Protein AF-0000000072280880 (afdb_homodimer)

Secondary structure (DSSP, 8-state):
--PPEEEEEEEEEESTTSSHHHHHHHHHH----TT----SSEEEEEEEEE-SS-EEEEEEEEE---GGGHHHHHHHHHT--EEEEEEETT-HHHHHTHHHHHHHHHHHSPTT-EEEEEEE-GGGHHHH--S-HHHHHHHHHHHT-EEEE-BTTTTBSHHHHHHHHHHHHHHHHHH-HHHHHHHHHTTT----------------/--PPEEEEEEEEEESTTSSHHHHHHHHHH----TT----SSEEEEEEEEE-SS-EEEEEEEEE---GGGHHHHHHHHHT--EEEEEEETT-HHHHHTHHHHHHHHHHHSPTT-EEEEEEE-GGGHHHH--S-HHHHHHHHHHHT-EEEE-BTTTTBSHHHHHHHHHHHHHHHHHH-HHHHHHHHHTTT----------------

Nearest PDB structures (foldseek):
  4fmb-assembly1_B  TM=8.012E-01  e=1.707E-18  Homo sapiens
  9ikq-assembly1_B  TM=8.072E-01  e=1.493E-17  Homo sapiens
  1yzq-assembly1_A  TM=7.749E-01  e=4.444E-18  Homo sapiens
  2gil-assembly2_B  TM=7.801E-01  e=7.890E-18  Homo sapiens
  8jqu-assembly1_A  TM=7.840E-01  e=5.664E-16  Leishmania donovani

Structure (mmCIF, N/CA/C/O backbone):
data_AF-0000000072280880-model_v1
#
loop_
_entity.id
_entity.type
_entity.pdbx_description
1 polymer 'Rab family GTPase'
#
loop_
_atom_site.group_PDB
_atom_site.id
_atom_site.type_symbol
_atom_site.label_atom_id
_atom_site.label_alt_id
_atom_site.label_comp_id
_atom_site.label_asym_id
_atom_site.label_entity_id
_atom_site.label_seq_id
_atom_site.pdbx_PDB_ins_code
_atom_site.Cartn_x
_atom_site.Cartn_y
_atom_site.Cartn_z
_atom_site.occupancy
_atom_site.B_iso_or_equiv
_atom_site.auth_seq_id
_atom_site.auth_comp_id
_atom_site.auth_asym_id
_atom_site.auth_atom_id
_atom_site.pdbx_PDB_model_num
ATOM 1 N N . MET A 1 1 ? -25.406 -25.828 -22.609 1 51.06 1 MET A N 1
ATOM 2 C CA . MET A 1 1 ? -25.672 -25.469 -21.219 1 51.06 1 MET A CA 1
ATOM 3 C C . MET A 1 1 ? -24.672 -24.438 -20.719 1 51.06 1 MET A C 1
ATOM 5 O O . MET A 1 1 ? -23.5 -24.469 -21.109 1 51.06 1 MET A O 1
ATOM 9 N N . SER A 1 2 ? -25.094 -23.344 -20.281 1 71.62 2 SER A N 1
ATOM 10 C CA . SER A 1 2 ? -24.266 -22.188 -19.938 1 71.62 2 SER A CA 1
ATOM 11 C C . SER A 1 2 ? -23.234 -22.547 -18.875 1 71.62 2 SER A C 1
ATOM 13 O O . SER A 1 2 ? -23.547 -23.281 -17.938 1 71.62 2 SER A O 1
ATOM 15 N N . LYS A 1 3 ? -21.891 -22.547 -19.094 1 79.62 3 LYS A N 1
ATOM 16 C CA . LYS A 1 3 ? -20.812 -22.891 -18.172 1 79.62 3 LYS A CA 1
ATOM 17 C C . LYS A 1 3 ? -21 -22.188 -16.828 1 79.62 3 LYS A C 1
ATOM 19 O O . LYS A 1 3 ? -21.375 -21.016 -16.781 1 79.62 3 LYS A O 1
ATOM 24 N N . PRO A 1 4 ? -20.953 -22.984 -15.781 1 87.56 4 PRO A N 1
ATOM 25 C CA . PRO A 1 4 ? -21.062 -22.344 -14.461 1 87.56 4 PRO A CA 1
ATOM 26 C C . PRO A 1 4 ? -20 -21.281 -14.227 1 87.56 4 PRO A C 1
ATOM 28 O O . PRO A 1 4 ? -18.891 -21.375 -14.75 1 87.56 4 PRO A O 1
ATOM 31 N N . VAL A 1 5 ? -20.359 -20.297 -13.594 1 89.31 5 VAL A N 1
ATOM 32 C CA . VAL A 1 5 ? -19.438 -19.234 -13.219 1 89.31 5 VAL A CA 1
ATOM 33 C C . VAL A 1 5 ? -18.984 -19.422 -11.773 1 89.31 5 VAL A C 1
ATOM 35 O O . VAL A 1 5 ? -19.828 -19.578 -10.875 1 89.31 5 VAL A O 1
ATOM 38 N N . ILE A 1 6 ? -17.688 -19.547 -11.594 1 90.94 6 ILE A N 1
ATOM 39 C CA . ILE A 1 6 ? -17.125 -19.734 -10.266 1 90.94 6 ILE A CA 1
ATOM 40 C C . ILE A 1 6 ? -16.328 -18.484 -9.859 1 90.94 6 ILE A C 1
ATOM 42 O O . ILE A 1 6 ? -15.562 -17.953 -10.664 1 90.94 6 ILE A O 1
ATOM 46 N N . SER A 1 7 ? -16.547 -18.031 -8.594 1 92.75 7 SER A N 1
ATOM 47 C CA . SER A 1 7 ? -15.773 -16.906 -8.07 1 92.75 7 SER A CA 1
ATOM 48 C C . SER A 1 7 ? -14.492 -17.406 -7.402 1 92.75 7 SER A C 1
ATOM 50 O O . SER A 1 7 ? -14.523 -18.312 -6.578 1 92.75 7 SER A O 1
ATOM 52 N N . VAL A 1 8 ? -13.43 -16.812 -7.848 1 94 8 VAL A N 1
ATOM 53 C CA . VAL A 1 8 ? -12.133 -17.188 -7.297 1 94 8 VAL A CA 1
ATOM 54 C C . VAL A 1 8 ? -11.414 -15.938 -6.773 1 94 8 VAL A C 1
ATOM 56 O O . VAL A 1 8 ? -11.328 -14.922 -7.473 1 94 8 VAL A O 1
ATOM 59 N N . ASN A 1 9 ? -10.953 -15.984 -5.488 1 91.44 9 ASN A N 1
ATOM 60 C CA . ASN A 1 9 ? -10.219 -14.906 -4.836 1 91.44 9 ASN A CA 1
ATOM 61 C C . ASN A 1 9 ? -8.75 -15.266 -4.652 1 91.44 9 ASN A C 1
ATOM 63 O O . ASN A 1 9 ? -8.422 -16.266 -4.016 1 91.44 9 ASN A O 1
ATOM 67 N N . VAL A 1 10 ? -7.902 -14.352 -5.242 1 93.38 10 VAL A N 1
ATOM 68 C CA . VAL A 1 10 ? -6.469 -14.625 -5.172 1 93.38 10 VAL A CA 1
ATOM 69 C C . VAL A 1 10 ? -5.73 -13.391 -4.668 1 93.38 10 VAL A C 1
ATOM 71 O O . VAL A 1 10 ? -6.191 -12.266 -4.855 1 93.38 10 VAL A O 1
ATOM 74 N N . VAL A 1 11 ? -4.605 -13.602 -3.932 1 87.62 11 VAL A N 1
ATOM 75 C CA . VAL A 1 11 ? -3.723 -12.523 -3.51 1 87.62 11 VAL A CA 1
ATOM 76 C C . VAL A 1 11 ? -2.342 -12.711 -4.137 1 87.62 11 VAL A C 1
ATOM 78 O O . VAL A 1 11 ? -1.924 -13.836 -4.406 1 87.62 11 VAL A O 1
ATOM 81 N N . ILE A 1 12 ? -1.729 -11.555 -4.492 1 89.56 12 ILE A N 1
ATOM 82 C CA . ILE A 1 12 ? -0.328 -11.57 -4.902 1 89.56 12 ILE A CA 1
ATOM 83 C C . ILE A 1 12 ? 0.533 -10.922 -3.818 1 89.56 12 ILE A C 1
ATOM 85 O O . ILE A 1 12 ? 0.243 -9.812 -3.365 1 89.56 12 ILE A O 1
ATOM 89 N N . VAL A 1 13 ? 1.552 -11.734 -3.328 1 84.44 13 VAL A N 1
ATOM 90 C CA . VAL A 1 13 ? 2.414 -11.242 -2.258 1 84.44 13 VAL A CA 1
ATOM 91 C C . VAL A 1 13 ? 3.879 -11.414 -2.654 1 84.44 13 VAL A C 1
ATOM 93 O O . VAL A 1 13 ? 4.199 -12.203 -3.545 1 84.44 13 VAL A O 1
ATOM 96 N N . GLY A 1 14 ? 4.688 -10.68 -2.037 1 85.06 14 GLY A N 1
ATOM 97 C CA . GLY A 1 14 ? 6.125 -10.656 -2.27 1 85.06 14 GLY A CA 1
ATOM 98 C C . GLY A 1 14 ? 6.762 -9.32 -1.932 1 85.06 14 GLY A C 1
ATOM 99 O O . GLY A 1 14 ? 6.062 -8.344 -1.646 1 85.06 14 GLY A O 1
ATOM 100 N N . ALA A 1 15 ? 8.062 -9.367 -2.076 1 77.62 15 ALA A N 1
ATOM 101 C CA . ALA A 1 15 ? 8.82 -8.164 -1.733 1 77.62 15 ALA A CA 1
ATOM 102 C C . ALA A 1 15 ? 8.461 -7.008 -2.66 1 77.62 15 ALA A C 1
ATOM 104 O O . ALA A 1 15 ? 7.828 -7.211 -3.699 1 77.62 15 ALA A O 1
ATOM 105 N N . SER A 1 16 ? 8.805 -5.848 -2.217 1 70.75 16 SER A N 1
ATOM 106 C CA . SER A 1 16 ? 8.641 -4.672 -3.061 1 70.75 16 SER A CA 1
ATOM 107 C C . SER A 1 16 ? 9.461 -4.785 -4.34 1 70.75 16 SER A C 1
ATOM 109 O O . SER A 1 16 ? 10.555 -5.363 -4.336 1 70.75 16 SER A O 1
ATOM 111 N N . ALA A 1 17 ? 8.859 -4.34 -5.445 1 75.25 17 ALA A N 1
ATOM 112 C CA . ALA A 1 17 ? 9.516 -4.137 -6.734 1 75.25 17 ALA A CA 1
ATOM 113 C C . ALA A 1 17 ? 9.82 -5.469 -7.414 1 75.25 17 ALA A C 1
ATOM 115 O O . ALA A 1 17 ? 10.594 -5.523 -8.367 1 75.25 17 ALA A O 1
ATOM 116 N N . VAL A 1 18 ? 9.195 -6.516 -6.902 1 87.38 18 VAL A N 1
ATOM 117 C CA . VAL A 1 18 ? 9.43 -7.797 -7.559 1 87.38 18 VAL A CA 1
ATOM 118 C C . VAL A 1 18 ? 8.539 -7.914 -8.797 1 87.38 18 VAL A C 1
ATOM 120 O O . VAL A 1 18 ? 8.727 -8.82 -9.617 1 87.38 18 VAL A O 1
ATOM 123 N N . GLY A 1 19 ? 7.531 -7.074 -8.93 1 85.56 19 GLY A N 1
ATOM 124 C CA . GLY A 1 19 ? 6.707 -7.035 -10.133 1 85.56 19 GLY A CA 1
ATOM 125 C C . GLY A 1 19 ? 5.289 -7.512 -9.898 1 85.56 19 GLY A C 1
ATOM 126 O O . GLY A 1 19 ? 4.621 -7.969 -10.828 1 85.56 19 GLY A O 1
ATOM 127 N N . LYS A 1 20 ? 4.82 -7.426 -8.617 1 84.25 20 LYS A N 1
ATOM 128 C CA . LYS A 1 20 ? 3.469 -7.871 -8.289 1 84.25 20 LYS A CA 1
ATOM 129 C C . LYS A 1 20 ? 2.428 -7.105 -9.102 1 84.25 20 LYS A C 1
ATOM 131 O O . LYS A 1 20 ? 1.595 -7.711 -9.781 1 84.25 20 LYS A O 1
ATOM 136 N N . THR A 1 21 ? 2.596 -5.777 -9.078 1 78.56 21 THR A N 1
ATOM 137 C CA . THR A 1 21 ? 1.65 -4.922 -9.789 1 78.56 21 THR A CA 1
ATOM 138 C C . THR A 1 21 ? 1.763 -5.129 -11.297 1 78.56 21 THR A C 1
ATOM 140 O O . THR A 1 21 ? 0.751 -5.172 -12 1 78.56 21 THR A O 1
ATOM 143 N N . SER A 1 22 ? 2.961 -5.281 -11.805 1 84.12 22 SER A N 1
ATOM 144 C CA . SER A 1 22 ? 3.17 -5.496 -13.227 1 84.12 22 SER A CA 1
ATOM 145 C C . SER A 1 22 ? 2.555 -6.816 -13.68 1 84.12 22 SER A C 1
ATOM 147 O O . SER A 1 22 ? 1.985 -6.898 -14.773 1 84.12 22 SER A O 1
ATOM 149 N N . LEU A 1 23 ? 2.643 -7.852 -12.844 1 92.25 23 LEU A N 1
ATOM 150 C CA . LEU A 1 23 ? 2.037 -9.141 -13.164 1 92.25 23 LEU A CA 1
ATOM 151 C C . LEU A 1 23 ? 0.518 -9.031 -13.219 1 92.25 23 LEU A C 1
ATOM 153 O O . LEU A 1 23 ? -0.111 -9.523 -14.156 1 92.25 23 LEU A O 1
ATOM 157 N N . SER A 1 24 ? -0.039 -8.367 -12.219 1 87.5 24 SER A N 1
ATOM 158 C CA . SER A 1 24 ? -1.487 -8.195 -12.164 1 87.5 24 SER A CA 1
ATOM 159 C C . SER A 1 24 ? -1.991 -7.398 -13.367 1 87.5 24 SER A C 1
ATOM 161 O O . SER A 1 24 ? -2.99 -7.766 -13.984 1 87.5 24 SER A O 1
ATOM 163 N N . ASN A 1 25 ? -1.297 -6.359 -13.664 1 83.44 25 ASN A N 1
ATOM 164 C CA . ASN A 1 25 ? -1.691 -5.523 -14.797 1 83.44 25 ASN A CA 1
ATOM 165 C C . ASN A 1 25 ? -1.548 -6.27 -16.125 1 83.44 25 ASN A C 1
ATOM 167 O O . ASN A 1 25 ? -2.389 -6.129 -17.016 1 83.44 25 ASN A O 1
ATOM 171 N N . GLN A 1 26 ? -0.473 -7.004 -16.312 1 91.19 26 GLN A N 1
ATOM 172 C CA . GLN A 1 26 ? -0.272 -7.789 -17.516 1 91.19 26 GLN A CA 1
ATOM 173 C C . GLN A 1 26 ? -1.373 -8.828 -17.703 1 91.19 26 GLN A C 1
ATOM 175 O O . GLN A 1 26 ? -1.896 -9.008 -18.797 1 91.19 26 GLN A O 1
ATOM 180 N N . LEU A 1 27 ? -1.743 -9.469 -16.625 1 92.75 27 LEU A N 1
ATOM 181 C CA . LEU A 1 27 ? -2.791 -10.484 -16.672 1 92.75 27 LEU A CA 1
ATOM 182 C C . LEU A 1 27 ? -4.125 -9.859 -17.078 1 92.75 27 LEU A C 1
ATOM 184 O O . LEU A 1 27 ? -4.809 -10.367 -17.969 1 92.75 27 LEU A O 1
ATOM 188 N N . VAL A 1 28 ? -4.508 -8.75 -16.422 1 87.69 28 VAL A N 1
ATOM 189 C CA . VAL A 1 28 ? -5.871 -8.242 -16.516 1 87.69 28 VAL A CA 1
ATOM 190 C C . VAL A 1 28 ? -5.984 -7.273 -17.688 1 87.69 28 VAL A C 1
ATOM 192 O O . VAL A 1 28 ? -6.984 -7.277 -18.406 1 87.69 28 VAL A O 1
ATOM 195 N N . ASN A 1 29 ? -4.898 -6.469 -17.828 1 80.94 29 ASN A N 1
ATOM 196 C CA . ASN A 1 29 ? -4.992 -5.398 -18.812 1 80.94 29 ASN A CA 1
ATOM 197 C C . ASN A 1 29 ? -4.066 -5.648 -20 1 80.94 29 ASN A C 1
ATOM 199 O O . ASN A 1 29 ? -4.09 -4.902 -20.984 1 80.94 29 ASN A O 1
ATOM 203 N N . ASN A 1 30 ? -3.275 -6.672 -19.906 1 88.06 30 ASN A N 1
ATOM 204 C CA . ASN A 1 30 ? -2.283 -6.957 -20.938 1 88.06 30 ASN A CA 1
ATOM 205 C C . ASN A 1 30 ? -1.376 -5.754 -21.188 1 88.06 30 ASN A C 1
ATOM 207 O O . ASN A 1 30 ? -1.093 -5.418 -22.344 1 88.06 30 ASN A O 1
ATOM 211 N N . ILE A 1 31 ? -1.081 -5.082 -20.094 1 78.75 31 ILE A N 1
ATOM 212 C CA . ILE A 1 31 ? -0.238 -3.895 -20.188 1 78.75 31 ILE A CA 1
ATOM 213 C C . ILE A 1 31 ? 0.9 -3.984 -19.188 1 78.75 31 ILE A C 1
ATOM 215 O O . ILE A 1 31 ? 0.709 -4.473 -18.062 1 78.75 31 ILE A O 1
ATOM 219 N N . PHE A 1 32 ? 2.074 -3.652 -19.734 1 81.06 32 PHE A N 1
ATOM 220 C CA . PHE A 1 32 ? 3.207 -3.428 -18.844 1 81.06 32 PHE A CA 1
ATOM 221 C C . PHE A 1 32 ? 3.623 -1.962 -18.859 1 81.06 32 PHE A C 1
ATOM 223 O O . PHE A 1 32 ? 3.717 -1.347 -19.922 1 81.06 32 PHE A O 1
ATOM 230 N N . SER A 1 33 ? 3.627 -1.39 -17.625 1 69.81 33 SER A N 1
ATOM 231 C CA . SER A 1 33 ? 4.129 -0.026 -17.484 1 69.81 33 SER A CA 1
ATOM 232 C C . SER A 1 33 ? 5.309 0.032 -16.516 1 69.81 33 SER A C 1
ATOM 234 O O . SER A 1 33 ? 5.258 -0.546 -15.43 1 69.81 33 SER A O 1
ATOM 236 N N . GLU A 1 34 ? 6.363 0.725 -16.969 1 61.44 34 GLU A N 1
ATOM 237 C CA . GLU A 1 34 ? 7.551 0.871 -16.125 1 61.44 34 GLU A CA 1
ATOM 238 C C . GLU A 1 34 ? 7.277 1.773 -14.93 1 61.44 34 GLU A C 1
ATOM 240 O O . GLU A 1 34 ? 7.965 1.689 -13.914 1 61.44 34 GLU A O 1
ATOM 245 N N . ASP A 1 35 ? 6.359 2.674 -15 1 50.97 35 ASP A N 1
ATOM 246 C CA . ASP A 1 35 ? 6.137 3.729 -14.016 1 50.97 35 ASP A CA 1
ATOM 247 C C . ASP A 1 35 ? 5.418 3.188 -12.789 1 50.97 35 ASP A C 1
ATOM 249 O O . ASP A 1 35 ? 5.18 3.926 -11.828 1 50.97 35 ASP A O 1
ATOM 253 N N . TYR A 1 36 ? 5.109 1.974 -12.945 1 45.62 36 TYR A N 1
ATOM 254 C CA . TYR A 1 36 ? 4.324 1.575 -11.781 1 45.62 36 TYR A CA 1
ATOM 255 C C . TYR A 1 36 ? 5.184 1.562 -10.523 1 45.62 36 TYR A C 1
ATOM 257 O O . TYR A 1 36 ? 6.277 0.992 -10.516 1 45.62 36 TYR A O 1
ATOM 265 N N . THR A 1 37 ? 5.121 2.746 -9.82 1 46.66 37 THR A N 1
ATOM 266 C CA . THR A 1 37 ? 5.781 2.965 -8.539 1 46.66 37 THR A CA 1
ATOM 267 C C . THR A 1 37 ? 5.367 1.899 -7.531 1 46.66 37 THR A C 1
ATOM 269 O O . THR A 1 37 ? 4.34 1.24 -7.699 1 46.66 37 THR A O 1
ATOM 272 N N . SER A 1 38 ? 6.488 1.529 -6.766 1 45.16 38 SER A N 1
ATOM 273 C CA . SER A 1 38 ? 6.387 0.542 -5.695 1 45.16 38 SER A CA 1
ATOM 274 C C . SER A 1 38 ? 5.031 0.612 -5.004 1 45.16 38 SER A C 1
ATOM 276 O O . SER A 1 38 ? 4.551 1.7 -4.68 1 45.16 38 SER A O 1
ATOM 278 N N . THR A 1 39 ? 4.25 -0.345 -5.449 1 44.22 39 THR A N 1
ATOM 279 C CA . THR A 1 39 ? 3.1 -0.49 -4.566 1 44.22 39 THR A CA 1
ATOM 280 C C . THR A 1 39 ? 3.537 -0.488 -3.105 1 44.22 39 THR A C 1
ATOM 282 O O . THR A 1 39 ? 2.746 -0.809 -2.215 1 44.22 39 THR A O 1
ATOM 285 N N . ALA A 1 40 ? 4.934 -0.291 -3.025 1 45.84 40 ALA A N 1
ATOM 286 C CA . ALA A 1 40 ? 5.547 -0.459 -1.711 1 45.84 40 ALA A CA 1
ATOM 287 C C . ALA A 1 40 ? 4.707 0.201 -0.623 1 45.84 40 ALA A C 1
ATOM 289 O O . ALA A 1 40 ? 5.195 0.462 0.478 1 45.84 40 ALA A O 1
ATOM 290 N N . GLY A 1 41 ? 3.496 0.076 -0.822 1 48.19 41 GLY A N 1
ATOM 291 C CA . GLY A 1 41 ? 2.574 0.481 0.227 1 48.19 41 GLY A CA 1
ATOM 292 C C . GLY A 1 41 ? 2.578 1.978 0.479 1 48.19 41 GLY A C 1
ATOM 293 O O . GLY A 1 41 ? 1.825 2.473 1.321 1 48.19 41 GLY A O 1
ATOM 294 N N . MET A 1 42 ? 3.727 2.662 -0.1 1 56.28 42 MET A N 1
ATOM 295 C CA . MET A 1 42 ? 3.729 4.105 0.111 1 56.28 42 MET A CA 1
ATOM 296 C C . MET A 1 42 ? 4.016 4.844 -1.192 1 56.28 42 MET A C 1
ATOM 298 O O . MET A 1 42 ? 4.867 4.426 -1.975 1 56.28 42 MET A O 1
ATOM 302 N N . ASP A 1 43 ? 3.264 5.57 -1.651 1 62.75 43 ASP A N 1
ATOM 303 C CA . ASP A 1 43 ? 3.564 6.469 -2.762 1 62.75 43 ASP A CA 1
ATOM 304 C C . ASP A 1 43 ? 4.43 7.637 -2.303 1 62.75 43 ASP A C 1
ATOM 306 O O . ASP A 1 43 ? 4.176 8.234 -1.252 1 62.75 43 ASP A O 1
ATOM 310 N N . LEU A 1 44 ? 5.66 7.766 -3.031 1 70.31 44 LEU A N 1
ATOM 311 C CA . LEU A 1 44 ? 6.551 8.875 -2.713 1 70.31 44 LEU A CA 1
ATOM 312 C C . LEU A 1 44 ? 6.289 10.07 -3.631 1 70.31 44 LEU A C 1
ATOM 314 O O . LEU A 1 44 ? 6.191 9.906 -4.852 1 70.31 44 LEU A O 1
ATOM 318 N N . PHE A 1 45 ? 6.039 11.242 -3.01 1 77.31 45 PHE A N 1
ATOM 319 C CA . PHE A 1 45 ? 5.922 12.516 -3.719 1 77.31 45 PHE A CA 1
ATOM 320 C C . PHE A 1 45 ? 7.062 13.453 -3.336 1 77.31 45 PHE A C 1
ATOM 322 O O . PHE A 1 45 ? 7.469 13.5 -2.174 1 77.31 45 PHE A O 1
ATOM 329 N N . GLN A 1 46 ? 7.699 14.047 -4.348 1 83.5 46 GLN A N 1
ATOM 330 C CA . GLN A 1 46 ? 8.711 15.062 -4.078 1 83.5 46 GLN A CA 1
ATOM 331 C C . GLN A 1 46 ? 8.305 16.406 -4.664 1 83.5 46 GLN A C 1
ATOM 333 O O . GLN A 1 46 ? 7.707 16.469 -5.738 1 83.5 46 GLN A O 1
ATOM 338 N N . ASP A 1 47 ? 8.594 17.5 -3.842 1 87.94 47 ASP A N 1
ATOM 339 C CA . ASP A 1 47 ? 8.281 18.859 -4.27 1 87.94 47 ASP A CA 1
ATOM 340 C C . ASP A 1 47 ? 9.211 19.875 -3.604 1 87.94 47 ASP A C 1
ATOM 342 O O . ASP A 1 47 ? 10.016 19.516 -2.74 1 87.94 47 ASP A O 1
ATOM 346 N N . THR A 1 48 ? 9.227 21.016 -4.195 1 90.06 48 THR A N 1
ATOM 347 C CA . THR A 1 48 ? 9.898 22.156 -3.566 1 90.06 48 THR A CA 1
ATOM 348 C C . THR A 1 48 ? 8.883 23.188 -3.086 1 90.06 48 THR A C 1
ATOM 350 O O . THR A 1 48 ? 7.941 23.516 -3.809 1 90.06 48 THR A O 1
ATOM 353 N N . MET A 1 49 ? 9.078 23.531 -1.812 1 90.88 49 MET A N 1
ATOM 354 C CA . MET A 1 49 ? 8.203 24.547 -1.231 1 90.88 49 MET A CA 1
ATOM 355 C C . MET A 1 49 ? 8.992 25.781 -0.853 1 90.88 49 MET A C 1
ATOM 357 O O . MET A 1 49 ? 9.938 25.719 -0.059 1 90.88 49 MET A O 1
ATOM 361 N N . GLU A 1 50 ? 8.586 26.969 -1.475 1 90.69 50 GLU A N 1
ATOM 362 C CA . GLU A 1 50 ? 9.25 28.219 -1.139 1 90.69 50 GLU A CA 1
ATOM 363 C C . GLU A 1 50 ? 8.672 28.828 0.138 1 90.69 50 GLU A C 1
ATOM 365 O O . GLU A 1 50 ? 7.477 29.125 0.205 1 90.69 50 GLU A O 1
ATOM 370 N N . MET A 1 51 ? 9.609 28.922 1.104 1 89.5 51 MET A N 1
ATOM 371 C CA . MET A 1 51 ? 9.266 29.562 2.373 1 89.5 51 MET A CA 1
ATOM 372 C C . MET A 1 51 ? 9.875 30.953 2.463 1 89.5 51 MET A C 1
ATOM 374 O O . MET A 1 51 ? 10.68 31.328 1.614 1 89.5 51 MET A O 1
ATOM 378 N N . PRO A 1 52 ? 9.445 31.766 3.465 1 86.12 52 PRO A N 1
ATOM 379 C CA . PRO A 1 52 ? 9.961 33.125 3.568 1 86.12 52 PRO A CA 1
ATOM 380 C C . PRO A 1 52 ? 11.477 33.188 3.705 1 86.12 52 PRO A C 1
ATOM 382 O O . PRO A 1 52 ? 12.141 33.969 3.037 1 86.12 52 PRO A O 1
ATOM 385 N N . ASP A 1 53 ? 12.172 32.312 4.445 1 87 53 ASP A N 1
ATOM 386 C CA . ASP A 1 53 ? 13.594 32.438 4.777 1 87 53 ASP A CA 1
ATOM 387 C C . ASP A 1 53 ? 14.391 31.25 4.207 1 87 53 ASP A C 1
ATOM 389 O O . ASP A 1 53 ? 15.609 31.172 4.395 1 87 53 ASP A O 1
ATOM 393 N N . CYS A 1 54 ? 13.672 30.344 3.545 1 88.44 54 CYS A N 1
ATOM 394 C CA . CYS A 1 54 ? 14.367 29.172 3.016 1 88.44 54 CYS A CA 1
ATOM 395 C C . CYS A 1 54 ? 13.547 28.5 1.928 1 88.44 54 CYS A C 1
ATOM 397 O O . CYS A 1 54 ? 12.367 28.812 1.739 1 88.44 54 CYS A O 1
ATOM 399 N N . SER A 1 55 ? 14.242 27.641 1.149 1 91.88 55 SER A N 1
ATOM 400 C CA . SER A 1 55 ? 13.586 26.703 0.24 1 91.88 55 SER A CA 1
ATOM 401 C C . SER A 1 55 ? 13.57 25.297 0.812 1 91.88 55 SER A C 1
ATOM 403 O O . SER A 1 55 ? 14.562 24.844 1.387 1 91.88 55 SER A O 1
ATOM 405 N N . VAL A 1 56 ? 12.422 24.672 0.686 1 92.5 56 VAL A N 1
ATOM 406 C CA . VAL A 1 56 ? 12.281 23.344 1.277 1 92.5 56 VAL A CA 1
ATOM 407 C C . VAL A 1 56 ? 12.156 22.297 0.174 1 92.5 56 VAL A C 1
ATOM 409 O O . VAL A 1 56 ? 11.312 22.406 -0.715 1 92.5 56 VAL A O 1
ATOM 412 N N . SER A 1 57 ? 13.102 21.375 0.19 1 93.75 57 SER A N 1
ATOM 413 C CA . SER A 1 57 ? 12.922 20.125 -0.564 1 93.75 57 SER A CA 1
ATOM 414 C C . SER A 1 57 ? 12.055 19.141 0.205 1 93.75 57 SER A C 1
ATOM 416 O O . SER A 1 57 ? 12.508 18.547 1.187 1 93.75 57 SER A O 1
ATOM 418 N N . LEU A 1 58 ? 10.852 18.969 -0.289 1 93 58 LEU A N 1
ATOM 419 C CA . LEU A 1 58 ? 9.859 18.172 0.429 1 93 58 LEU A CA 1
ATOM 420 C C . LEU A 1 58 ? 9.797 16.75 -0.119 1 93 58 LEU A C 1
ATOM 422 O O . LEU A 1 58 ? 9.641 16.562 -1.326 1 93 58 LEU A O 1
ATOM 426 N N . THR A 1 59 ? 10 15.789 0.819 1 87.12 59 THR A N 1
ATOM 427 C CA . THR A 1 59 ? 9.719 14.391 0.544 1 87.12 59 THR A CA 1
ATOM 428 C C . THR A 1 59 ? 8.461 13.938 1.281 1 87.12 59 THR A C 1
ATOM 430 O O . THR A 1 59 ? 8.414 13.969 2.514 1 87.12 59 THR A O 1
ATOM 433 N N . LEU A 1 60 ? 7.445 13.547 0.481 1 88 60 LEU A N 1
ATOM 434 C CA . LEU A 1 60 ? 6.156 13.141 1.023 1 88 60 LEU A CA 1
ATOM 435 C C . LEU A 1 60 ? 5.902 11.656 0.764 1 88 60 LEU A C 1
ATOM 437 O O . LEU A 1 60 ? 5.871 11.227 -0.39 1 88 60 LEU A O 1
ATOM 441 N N . ARG A 1 61 ? 5.719 10.969 1.918 1 79.75 61 ARG A N 1
ATOM 442 C CA . ARG A 1 61 ? 5.383 9.555 1.836 1 79.75 61 ARG A CA 1
ATOM 443 C C . ARG A 1 61 ? 3.902 9.32 2.117 1 79.75 61 ARG A C 1
ATOM 445 O O . ARG A 1 61 ? 3.41 9.656 3.197 1 79.75 61 ARG A O 1
ATOM 452 N N . ASP A 1 62 ? 3.273 8.914 1.13 1 77.69 62 ASP A N 1
ATOM 453 C CA . ASP A 1 62 ? 1.854 8.578 1.221 1 77.69 62 ASP A CA 1
ATOM 454 C C . ASP A 1 62 ? 1.657 7.102 1.545 1 77.69 62 ASP A C 1
ATOM 456 O O . ASP A 1 62 ? 2.006 6.234 0.743 1 77.69 62 ASP A O 1
ATOM 460 N N . THR A 1 63 ? 1.228 6.945 2.814 1 70.25 63 THR A N 1
ATOM 461 C CA . THR A 1 63 ? 1.124 5.578 3.309 1 70.25 63 THR A CA 1
ATOM 462 C C . THR A 1 63 ? -0.192 4.941 2.871 1 70.25 63 THR A C 1
ATOM 464 O O . THR A 1 63 ? -1.18 5.641 2.641 1 70.25 63 THR A O 1
ATOM 467 N N . CYS A 1 64 ? -0.159 3.836 2.498 1 58.94 64 CYS A N 1
ATOM 468 C CA . CYS A 1 64 ? -1.401 3.127 2.213 1 58.94 64 CYS A CA 1
ATOM 469 C C . CYS A 1 64 ? -2.193 2.881 3.492 1 58.94 64 CYS A C 1
ATOM 471 O O . CYS A 1 64 ? -1.614 2.779 4.574 1 58.94 64 CYS A O 1
ATOM 473 N N . GLY A 1 65 ? -3.486 3.326 3.605 1 47.62 65 GLY A N 1
ATOM 474 C CA . GLY A 1 65 ? -4.301 3.088 4.785 1 47.62 65 GLY A CA 1
ATOM 475 C C . GLY A 1 65 ? -3.838 1.895 5.598 1 47.62 65 GLY A C 1
ATOM 476 O O . GLY A 1 65 ? -3.832 0.765 5.105 1 47.62 65 GLY A O 1
ATOM 477 N N . GLN A 1 66 ? -2.709 2.152 6.344 1 45.62 66 GLN A N 1
ATOM 478 C CA . GLN A 1 66 ? -2.037 1.111 7.113 1 45.62 66 GLN A CA 1
ATOM 479 C C . GLN A 1 66 ? -2.951 0.557 8.203 1 45.62 66 GLN A C 1
ATOM 481 O O . GLN A 1 66 ? -2.545 -0.307 8.984 1 45.62 66 GLN A O 1
ATOM 486 N N . GLU A 1 67 ? -3.812 1.48 8.766 1 40.75 67 GLU A N 1
ATOM 487 C CA . GLU A 1 67 ? -4.457 0.853 9.914 1 40.75 67 GLU A CA 1
ATOM 488 C C . GLU A 1 67 ? -4.496 -0.665 9.766 1 40.75 67 GLU A C 1
ATOM 490 O O . GLU A 1 67 ? -4.316 -1.396 10.742 1 40.75 67 GLU A O 1
ATOM 495 N N . GLN A 1 68 ? -5.324 -1.009 8.852 1 39.84 68 GLN A N 1
ATOM 496 C CA . GLN A 1 68 ? -5.77 -2.396 8.766 1 39.84 68 GLN A CA 1
ATOM 497 C C . GLN A 1 68 ? -4.625 -3.314 8.344 1 39.84 68 GLN A C 1
ATOM 499 O O . GLN A 1 68 ? -4.59 -3.787 7.207 1 39.84 68 GLN A O 1
ATOM 504 N N . TYR A 1 69 ? -3.609 -2.748 8.25 1 40.47 69 TYR A N 1
ATOM 505 C CA . TYR A 1 69 ? -2.625 -3.686 7.723 1 40.47 69 TYR A CA 1
ATOM 506 C C . TYR A 1 69 ? -2.867 -5.09 8.266 1 40.47 69 TYR A C 1
ATOM 508 O O . TYR A 1 69 ? -2.918 -6.059 7.5 1 40.47 69 TYR A O 1
ATOM 516 N N . LYS A 1 70 ? -2.391 -5.09 9.641 1 39.94 70 LYS A N 1
ATOM 517 C CA . LYS A 1 70 ? -2.572 -6.453 10.133 1 39.94 70 LYS A CA 1
ATOM 518 C C . LYS A 1 70 ? -4.035 -6.871 10.062 1 39.94 70 LYS A C 1
ATOM 520 O O . LYS A 1 70 ? -4.352 -7.973 9.609 1 39.94 70 LYS A O 1
ATOM 525 N N . SER A 1 71 ? -4.848 -6.031 10.68 1 38.34 71 SER A N 1
ATOM 526 C CA . SER A 1 71 ? -6.242 -6.441 10.797 1 38.34 71 SER A CA 1
ATOM 527 C C . SER A 1 71 ? -6.961 -6.348 9.453 1 38.34 71 SER A C 1
ATOM 529 O O . SER A 1 71 ? -7.77 -7.215 9.117 1 38.34 71 SER A O 1
ATOM 531 N N . LEU A 1 72 ? -6.719 -5.363 8.734 1 40.84 72 LEU A N 1
ATOM 532 C CA . LEU A 1 72 ? -7.41 -5.238 7.457 1 40.84 72 LEU A CA 1
ATOM 533 C C . LEU A 1 72 ? -6.848 -6.215 6.434 1 40.84 72 LEU A C 1
ATOM 535 O O . LEU A 1 72 ? -7.59 -6.746 5.602 1 40.84 72 LEU A O 1
ATOM 539 N N . ALA A 1 73 ? -5.555 -6.387 6.516 1 45.59 73 ALA A N 1
ATOM 540 C CA . ALA A 1 73 ? -4.992 -7.473 5.719 1 45.59 73 ALA A CA 1
ATOM 541 C C . ALA A 1 73 ? -5.793 -8.758 5.902 1 45.59 73 ALA A C 1
ATOM 543 O O . ALA A 1 73 ? -6.012 -9.5 4.941 1 45.59 73 ALA A O 1
ATOM 544 N N . SER A 1 74 ? -6.23 -8.766 7.156 1 48.25 74 SER A N 1
ATOM 545 C CA . SER A 1 74 ? -6.969 -9.992 7.453 1 48.25 74 SER A CA 1
ATOM 546 C C . SER A 1 74 ? -8.211 -10.117 6.574 1 48.25 74 SER A C 1
ATOM 548 O O . SER A 1 74 ? -8.586 -11.219 6.176 1 48.25 74 SER A O 1
ATOM 550 N N . GLN A 1 75 ? -8.75 -8.992 6.27 1 49.53 75 GLN A N 1
ATOM 551 C CA . GLN A 1 75 ? -10.016 -9.109 5.547 1 49.53 75 GLN A CA 1
ATOM 552 C C . GLN A 1 75 ? -9.789 -9.633 4.133 1 49.53 75 GLN A C 1
ATOM 554 O O . GLN A 1 75 ? -10.594 -10.414 3.621 1 49.53 75 GLN A O 1
ATOM 559 N N . TYR A 1 76 ? -8.727 -9.375 3.682 1 56.03 76 TYR A N 1
ATOM 560 C CA . TYR A 1 76 ? -8.516 -9.844 2.316 1 56.03 76 TYR A CA 1
ATOM 561 C C . TYR A 1 76 ? -8.016 -11.281 2.307 1 56.03 76 TYR A C 1
ATOM 563 O 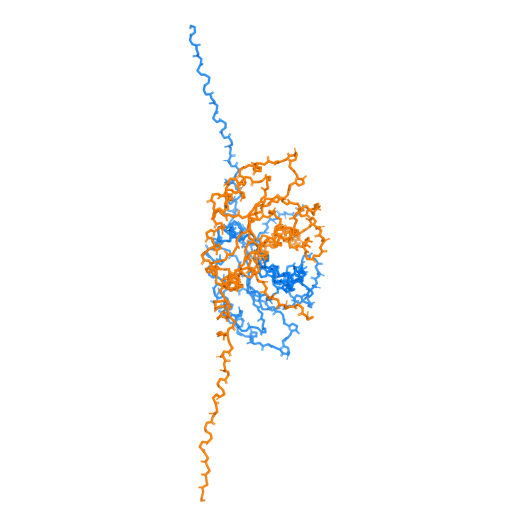O . TYR A 1 76 ? -8.289 -12.031 1.369 1 56.03 76 TYR A O 1
ATOM 571 N N . TYR A 1 77 ? -7.387 -11.508 3.428 1 69.12 77 TYR A N 1
ATOM 572 C CA . TYR A 1 77 ? -6.891 -12.875 3.498 1 69.12 77 TYR A CA 1
ATOM 573 C C . TYR A 1 77 ? -8.023 -13.852 3.799 1 69.12 77 TYR A C 1
ATOM 575 O O . TYR A 1 77 ? -7.969 -15.016 3.398 1 69.12 77 TYR A O 1
ATOM 583 N N . ARG A 1 78 ? -9.07 -13.305 4.32 1 72.56 78 ARG A N 1
ATOM 584 C CA . ARG A 1 78 ? -10.102 -14.195 4.844 1 72.56 78 ARG A CA 1
ATOM 585 C C . ARG A 1 78 ? -10.797 -14.945 3.713 1 72.56 78 ARG A C 1
ATOM 587 O O . ARG A 1 78 ? -11.234 -16.078 3.895 1 72.56 78 ARG A O 1
ATOM 594 N N . GLU A 1 79 ? -10.859 -14.398 2.518 1 78.56 79 GLU A N 1
ATOM 595 C CA . GLU A 1 79 ? -11.578 -15.07 1.435 1 78.56 79 GLU A CA 1
ATOM 596 C C . GLU A 1 79 ? -10.617 -15.547 0.352 1 78.56 79 GLU A C 1
ATOM 598 O O . GLU A 1 79 ? -11.039 -15.922 -0.741 1 78.56 79 GLU A O 1
ATOM 603 N N . THR A 1 80 ? -9.438 -15.547 0.786 1 89.44 80 THR A N 1
ATOM 604 C CA . THR A 1 80 ? -8.43 -15.875 -0.216 1 89.44 80 THR A CA 1
ATOM 605 C C . THR A 1 80 ? -8.344 -17.391 -0.427 1 89.44 80 THR A C 1
ATOM 607 O O . THR A 1 80 ? -8.25 -18.141 0.537 1 89.44 80 THR A O 1
ATOM 610 N N . GLN A 1 81 ? -8.477 -17.781 -1.704 1 94 81 GLN A N 1
ATOM 611 C CA . GLN A 1 81 ? -8.422 -19.203 -2.045 1 94 81 GLN A CA 1
ATOM 612 C C . GLN A 1 81 ? -7.047 -19.578 -2.602 1 94 81 GLN A 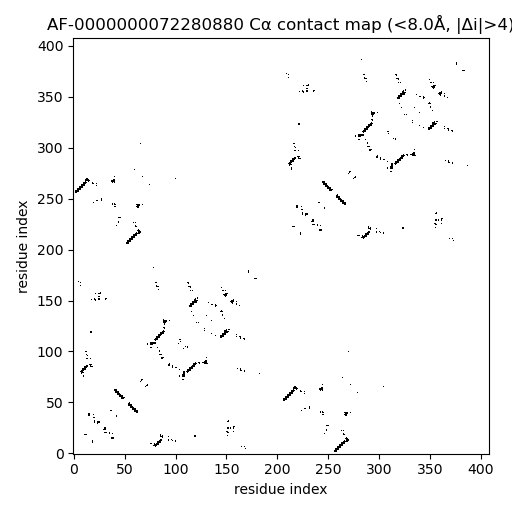C 1
ATOM 614 O O . GLN A 1 81 ? -6.684 -20.766 -2.619 1 94 81 GLN A O 1
ATOM 619 N N . GLY A 1 82 ? -6.352 -18.625 -3.119 1 96.31 82 GLY A N 1
ATOM 620 C CA . GLY A 1 82 ? -5.031 -18.875 -3.676 1 96.31 82 GLY A CA 1
ATOM 621 C C . GLY A 1 82 ? -4.105 -17.672 -3.576 1 96.31 82 GLY A C 1
ATOM 622 O O . GLY A 1 82 ? -4.562 -16.531 -3.523 1 96.31 82 GLY A O 1
ATOM 623 N N . ALA A 1 83 ? -2.854 -17.969 -3.566 1 94.94 83 ALA A N 1
ATOM 624 C CA . ALA A 1 83 ? -1.835 -16.938 -3.479 1 94.94 83 ALA A CA 1
ATOM 625 C C . ALA A 1 83 ? -0.724 -17.156 -4.5 1 94.94 83 ALA A C 1
ATOM 627 O O . ALA A 1 83 ? -0.276 -18.297 -4.691 1 94.94 83 ALA A O 1
ATOM 628 N N . LEU A 1 84 ? -0.418 -16.094 -5.184 1 96.44 84 LEU A N 1
ATOM 629 C CA . LEU A 1 84 ? 0.819 -16.047 -5.953 1 96.44 84 LEU A CA 1
ATOM 630 C C . LEU A 1 84 ? 1.931 -15.367 -5.156 1 96.44 84 LEU A C 1
ATOM 632 O O . LEU A 1 84 ? 1.799 -14.211 -4.754 1 96.44 84 LEU A O 1
ATOM 636 N N . ILE A 1 85 ? 2.965 -16.109 -4.859 1 94.38 85 ILE A N 1
ATOM 637 C CA . ILE A 1 85 ? 4.102 -15.555 -4.125 1 94.38 85 ILE A CA 1
ATOM 638 C C . ILE A 1 85 ? 5.258 -15.297 -5.086 1 94.38 85 ILE A C 1
ATOM 640 O O . ILE A 1 85 ? 5.746 -16.219 -5.746 1 94.38 85 ILE A O 1
ATOM 644 N N . VAL A 1 86 ? 5.664 -14.039 -5.152 1 94.88 86 VAL A N 1
ATOM 645 C CA . VAL A 1 86 ? 6.535 -13.586 -6.234 1 94.88 86 VAL A CA 1
ATOM 646 C C . VAL A 1 86 ? 7.891 -13.18 -5.668 1 94.88 86 VAL A C 1
ATOM 648 O O . VAL A 1 86 ? 7.961 -12.508 -4.633 1 94.88 86 VAL A O 1
ATOM 651 N N . TYR A 1 87 ? 8.953 -13.648 -6.273 1 95.81 87 TYR A N 1
ATOM 652 C CA . TYR A 1 87 ? 10.273 -13.07 -6.07 1 95.81 87 TYR A CA 1
ATOM 653 C C . TYR A 1 87 ? 10.875 -12.609 -7.391 1 95.81 87 TYR A C 1
ATOM 655 O O . TYR A 1 87 ? 10.32 -12.875 -8.461 1 95.81 87 TYR A O 1
ATOM 663 N N . ASP A 1 88 ? 11.859 -11.773 -7.312 1 94.69 88 ASP A N 1
ATOM 664 C CA . ASP A 1 88 ? 12.633 -11.258 -8.438 1 94.69 88 ASP A CA 1
ATOM 665 C C . ASP A 1 88 ? 13.883 -12.094 -8.68 1 94.69 88 ASP A C 1
ATOM 667 O O . ASP A 1 88 ? 14.758 -12.18 -7.812 1 94.69 88 ASP A O 1
ATOM 671 N N . ILE A 1 89 ? 14.008 -12.68 -9.891 1 98.25 89 ILE A N 1
ATOM 672 C CA . ILE A 1 89 ? 15.109 -13.602 -10.141 1 98.25 89 ILE A CA 1
ATOM 673 C C . ILE A 1 89 ? 16.438 -12.852 -10.07 1 98.25 89 ILE A C 1
ATOM 675 O O . ILE A 1 89 ? 17.5 -13.469 -9.977 1 98.25 89 ILE A O 1
ATOM 679 N N . THR A 1 90 ? 16.422 -11.484 -10.102 1 96.44 90 THR A N 1
ATOM 680 C CA . THR A 1 90 ? 17.641 -10.68 -10.062 1 96.44 90 THR A CA 1
ATOM 681 C C . THR A 1 90 ? 17.922 -10.203 -8.641 1 96.44 90 THR A C 1
ATOM 683 O O . THR A 1 90 ? 18.906 -9.484 -8.406 1 96.44 90 THR A O 1
ATOM 686 N N . ASN A 1 91 ? 17.062 -10.586 -7.648 1 94 91 ASN A N 1
ATOM 687 C CA . ASN A 1 91 ? 17.188 -10.156 -6.258 1 94 91 ASN A CA 1
ATOM 688 C C . ASN A 1 91 ? 17.156 -11.336 -5.297 1 94 91 ASN A C 1
ATOM 690 O O . ASN A 1 91 ? 16.078 -11.797 -4.906 1 94 91 ASN A O 1
ATOM 694 N N . ARG A 1 92 ? 18.297 -11.766 -4.879 1 95.94 92 ARG A N 1
ATOM 695 C CA . ARG A 1 92 ? 18.453 -12.93 -4.016 1 95.94 92 ARG A CA 1
ATOM 696 C C . ARG A 1 92 ? 17.672 -12.758 -2.721 1 95.94 92 ARG A C 1
ATOM 698 O O . ARG A 1 92 ? 17.047 -13.703 -2.229 1 95.94 92 ARG A O 1
ATOM 705 N N . GLU A 1 93 ? 17.641 -11.586 -2.188 1 91 93 GLU A N 1
ATOM 706 C CA . GLU A 1 93 ? 16.938 -11.328 -0.935 1 91 93 GLU A CA 1
ATOM 707 C C . GLU A 1 93 ? 15.445 -11.617 -1.073 1 91 93 GLU A C 1
ATOM 709 O O . GLU A 1 93 ? 14.828 -12.164 -0.161 1 91 93 GLU A O 1
ATOM 714 N N . SER A 1 94 ? 14.883 -11.219 -2.201 1 89.94 94 SER A N 1
ATOM 715 C CA . SER A 1 94 ? 13.461 -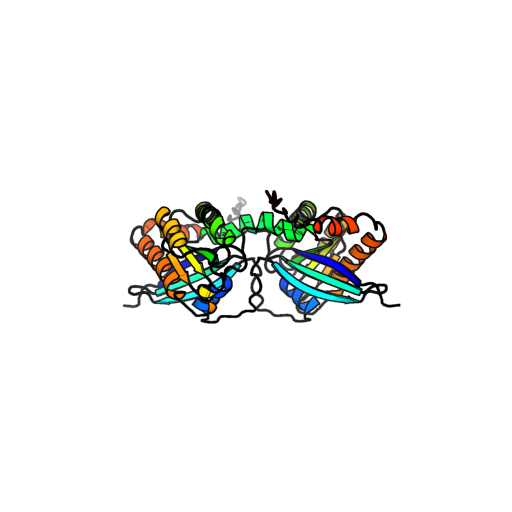11.469 -2.424 1 89.94 94 SER A CA 1
ATOM 716 C C . SER A 1 94 ? 13.156 -12.961 -2.43 1 89.94 94 SER A C 1
ATOM 718 O O . SER A 1 94 ? 12.07 -13.383 -2.012 1 89.94 94 SER A O 1
ATOM 720 N N . PHE A 1 95 ? 14.133 -13.789 -2.832 1 96.5 95 PHE A N 1
ATOM 721 C CA . PHE A 1 95 ? 13.992 -15.242 -2.828 1 96.5 95 PHE A CA 1
ATOM 722 C C . PHE A 1 95 ? 14.133 -15.797 -1.415 1 96.5 95 PHE A C 1
ATOM 724 O O . PHE A 1 95 ? 13.352 -16.656 -0.999 1 96.5 95 PHE A O 1
ATOM 731 N N . ASP A 1 96 ? 15.023 -15.258 -0.731 1 94.12 96 ASP A N 1
ATOM 732 C CA . ASP A 1 96 ? 15.32 -15.758 0.608 1 94.12 96 ASP A CA 1
ATOM 733 C C . ASP A 1 96 ? 14.133 -15.547 1.547 1 94.12 96 ASP A C 1
ATOM 735 O O . ASP A 1 96 ? 14.008 -16.234 2.561 1 94.12 96 ASP A O 1
ATOM 739 N N . TYR A 1 97 ? 13.242 -14.664 1.209 1 88.25 97 TYR A N 1
ATOM 740 C CA . TYR A 1 97 ? 12.109 -14.352 2.072 1 88.25 97 TYR A CA 1
ATOM 741 C C . TYR A 1 97 ? 10.867 -15.133 1.647 1 88.25 97 TYR A C 1
ATOM 743 O O . TYR A 1 97 ? 9.781 -14.922 2.191 1 88.25 97 TYR A O 1
ATOM 751 N N . LEU A 1 98 ? 10.969 -16.062 0.778 1 92.94 98 LEU A N 1
ATOM 752 C CA . LEU A 1 98 ? 9.812 -16.797 0.282 1 92.94 98 LEU A CA 1
ATOM 753 C C . LEU A 1 98 ? 9.125 -17.562 1.416 1 92.94 98 LEU A C 1
ATOM 755 O O . LEU A 1 98 ? 7.895 -17.562 1.505 1 92.94 98 LEU A O 1
ATOM 759 N N . GLN A 1 99 ? 9.945 -18.125 2.221 1 93.12 99 GLN A N 1
ATOM 760 C CA . GLN A 1 99 ? 9.359 -18.891 3.305 1 93.12 99 GLN A CA 1
ATOM 761 C C . GLN A 1 99 ? 8.531 -18 4.234 1 93.12 99 GLN A C 1
ATOM 763 O O . GLN A 1 99 ? 7.48 -18.422 4.719 1 93.12 99 GLN A O 1
ATOM 768 N N . ASP A 1 100 ? 8.984 -16.828 4.453 1 85.62 100 ASP A N 1
ATOM 769 C CA . ASP A 1 100 ? 8.25 -15.891 5.289 1 85.62 100 ASP A CA 1
ATOM 770 C C . ASP A 1 100 ? 6.883 -15.57 4.684 1 85.62 100 ASP A C 1
ATOM 772 O O . ASP A 1 100 ? 5.879 -15.516 5.398 1 85.62 100 ASP A O 1
ATOM 776 N N . TRP A 1 101 ? 6.867 -15.375 3.4 1 8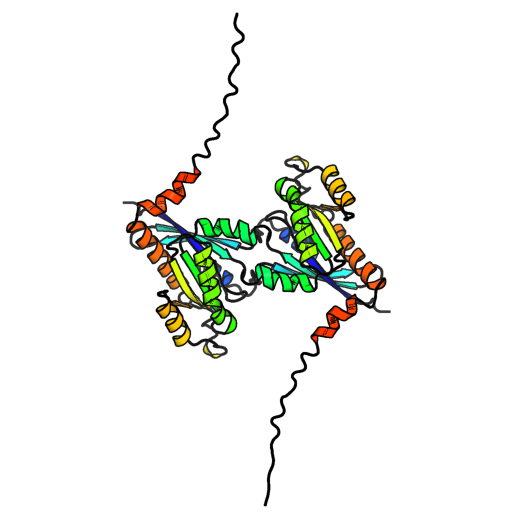6.25 101 TRP A N 1
ATOM 777 C CA . TRP A 1 101 ? 5.605 -15.109 2.713 1 86.25 101 TRP A CA 1
ATOM 778 C C . TRP A 1 101 ? 4.676 -16.312 2.795 1 86.25 101 TRP A C 1
ATOM 780 O O . TRP A 1 101 ? 3.471 -16.156 2.998 1 86.25 101 TRP A O 1
ATOM 790 N N . ILE A 1 102 ? 5.27 -17.453 2.613 1 91.62 102 ILE A N 1
ATOM 791 C CA . ILE A 1 102 ? 4.48 -18.688 2.691 1 91.62 102 ILE A CA 1
ATOM 792 C C . ILE A 1 102 ? 3.869 -18.812 4.082 1 91.62 102 ILE A C 1
ATOM 794 O O . ILE A 1 102 ? 2.688 -19.141 4.219 1 91.62 102 ILE A O 1
ATOM 798 N N . ASP A 1 103 ? 4.621 -18.531 5.051 1 86.75 103 ASP A N 1
ATOM 799 C CA . ASP A 1 103 ? 4.133 -18.578 6.426 1 86.75 103 ASP A CA 1
ATOM 800 C C . ASP A 1 103 ? 3.008 -17.578 6.652 1 86.75 103 ASP A C 1
ATOM 802 O O . ASP A 1 103 ? 2.006 -17.891 7.301 1 86.75 103 ASP A O 1
ATOM 806 N N . ASP A 1 104 ? 3.146 -16.438 6.117 1 79.62 104 ASP A N 1
ATOM 807 C CA . ASP A 1 104 ? 2.123 -15.406 6.238 1 79.62 104 ASP A CA 1
ATOM 808 C C . ASP A 1 104 ? 0.821 -15.844 5.574 1 79.62 104 ASP A C 1
ATOM 810 O O . ASP A 1 104 ? -0.252 -15.742 6.172 1 79.62 104 ASP A O 1
ATOM 814 N N . VAL A 1 105 ? 0.974 -16.328 4.367 1 85.75 105 VAL A N 1
ATOM 815 C CA . VAL A 1 105 ? -0.198 -16.781 3.617 1 85.75 105 VAL A CA 1
ATOM 816 C C . VAL A 1 105 ? -0.889 -17.906 4.367 1 85.75 105 VAL A C 1
ATOM 818 O O . VAL A 1 105 ? -2.115 -17.922 4.504 1 85.75 105 VAL A O 1
ATOM 821 N N . SER A 1 106 ? -0.096 -18.766 4.879 1 86.19 106 SER A N 1
ATOM 822 C CA . SER A 1 106 ? -0.645 -19.922 5.598 1 86.19 106 SER A CA 1
ATOM 823 C C . SER A 1 106 ? -1.311 -19.484 6.902 1 86.19 106 SER A C 1
ATOM 825 O O . SER A 1 106 ? -2.271 -20.109 7.352 1 86.19 106 SER A O 1
ATOM 827 N N . MET A 1 107 ? -0.801 -18.438 7.441 1 79.69 107 MET A N 1
ATOM 828 C CA . MET A 1 107 ? -1.293 -17.969 8.734 1 79.69 107 MET A CA 1
ATOM 829 C C . MET A 1 107 ? -2.592 -17.188 8.57 1 79.69 107 MET A C 1
ATOM 831 O O . MET A 1 107 ? -3.514 -17.344 9.375 1 79.69 107 MET A O 1
ATOM 835 N N . TYR A 1 108 ? -2.678 -16.438 7.531 1 74.44 108 TYR A N 1
ATOM 836 C CA . TYR A 1 108 ? -3.758 -15.461 7.465 1 74.44 108 TYR A CA 1
ATOM 837 C C . TYR A 1 108 ? -4.855 -15.922 6.512 1 74.44 108 TYR A C 1
ATOM 839 O O . TYR A 1 108 ? -6 -15.477 6.617 1 74.44 108 TYR A O 1
ATOM 847 N N . CYS A 1 109 ? -4.48 -16.828 5.594 1 82.44 109 CYS A N 1
ATOM 848 C CA . CYS A 1 109 ? -5.477 -17.328 4.652 1 82.44 109 CYS A CA 1
ATOM 849 C C . CYS A 1 109 ? -6.109 -18.609 5.16 1 82.44 109 CYS A C 1
ATOM 851 O O . CYS A 1 109 ? -5.594 -19.234 6.086 1 82.44 109 CYS A O 1
ATOM 853 N N . PRO A 1 110 ? -7.273 -18.938 4.633 1 85.5 110 PRO A N 1
ATOM 854 C CA . PRO A 1 110 ? -7.918 -20.172 5.062 1 85.5 110 PRO A CA 1
ATOM 855 C C . PRO A 1 110 ? -7.051 -21.406 4.812 1 85.5 110 PRO A C 1
ATOM 857 O O . PRO A 1 110 ? -6.188 -21.391 3.93 1 85.5 110 PRO A O 1
ATOM 860 N N . GLN A 1 111 ? -7.449 -22.375 5.57 1 89 111 GLN A N 1
ATOM 861 C CA . GLN A 1 111 ? -6.777 -23.656 5.359 1 89 111 GLN A CA 1
ATOM 862 C C . GLN A 1 111 ? -7.023 -24.172 3.947 1 89 111 GLN A C 1
ATOM 864 O O . GLN A 1 111 ? -8.148 -24.109 3.439 1 89 111 GLN A O 1
ATOM 869 N N . GLY A 1 112 ? -5.961 -24.641 3.299 1 92.25 112 GLY A N 1
ATOM 870 C CA . GLY A 1 112 ? -6.102 -25.203 1.969 1 92.25 112 GLY A CA 1
ATOM 871 C C . GLY A 1 112 ? -5.82 -24.219 0.86 1 92.25 112 GLY A C 1
ATOM 872 O O . GLY A 1 112 ? -5.941 -24.531 -0.323 1 92.25 112 GLY A O 1
ATOM 873 N N . VAL A 1 113 ? -5.477 -23.047 1.301 1 94.69 113 VAL A N 1
ATOM 874 C CA . VAL A 1 113 ? -5.121 -22.047 0.297 1 94.69 113 VAL A CA 1
ATOM 875 C C . VAL A 1 113 ? -4.098 -22.625 -0.672 1 94.69 113 VAL A C 1
ATOM 877 O O . VAL A 1 113 ? -3.17 -23.328 -0.257 1 94.69 113 VAL A O 1
ATOM 880 N N . LYS A 1 114 ? -4.316 -22.406 -1.969 1 97.19 114 LYS A N 1
ATOM 881 C CA . LYS A 1 114 ? -3.391 -22.891 -2.988 1 97.19 114 LYS A CA 1
ATOM 882 C C . LYS A 1 114 ? -2.291 -21.859 -3.258 1 97.19 114 LYS A C 1
ATOM 884 O O . LYS A 1 114 ? -2.553 -20.656 -3.289 1 97.19 114 LYS A O 1
ATOM 889 N N . ILE A 1 115 ? -1.088 -22.391 -3.418 1 97.44 115 ILE A N 1
ATOM 890 C CA . ILE A 1 115 ? 0.043 -21.484 -3.592 1 97.44 115 ILE A CA 1
ATOM 891 C C . ILE A 1 115 ? 0.775 -21.812 -4.891 1 97.44 115 ILE A C 1
ATOM 893 O O . ILE A 1 115 ? 0.984 -22.984 -5.211 1 97.44 115 ILE A O 1
ATOM 897 N N . VAL A 1 116 ? 1.086 -20.812 -5.676 1 98.31 116 VAL A N 1
ATOM 898 C CA . VAL A 1 116 ? 2.01 -20.875 -6.805 1 98.31 116 VAL A CA 1
ATOM 899 C C . VAL A 1 116 ? 3.178 -19.922 -6.574 1 98.31 116 VAL A C 1
ATOM 901 O O . VAL A 1 116 ? 2.973 -18.766 -6.219 1 98.31 116 VAL A O 1
ATOM 904 N N . LEU A 1 117 ? 4.391 -20.438 -6.676 1 98.56 117 LEU A N 1
ATOM 905 C CA . LEU A 1 117 ? 5.59 -19.625 -6.578 1 98.56 117 LEU A CA 1
ATOM 906 C C . LEU A 1 117 ? 6.008 -19.094 -7.945 1 98.56 117 LEU A C 1
ATOM 908 O O . LEU A 1 117 ? 5.961 -19.828 -8.938 1 98.56 117 LEU A O 1
ATOM 912 N N . VAL A 1 118 ? 6.398 -17.812 -7.984 1 98.62 118 VAL A N 1
ATOM 913 C CA . VAL A 1 118 ? 6.734 -17.188 -9.258 1 98.62 118 VAL A CA 1
ATOM 914 C C . VAL A 1 118 ? 8.078 -16.469 -9.141 1 98.62 118 VAL A C 1
ATOM 916 O O . VAL A 1 118 ? 8.25 -15.594 -8.297 1 98.62 118 VAL A O 1
ATOM 919 N N . GLY A 1 119 ? 9.047 -16.891 -9.938 1 98.69 119 GLY A N 1
ATOM 920 C CA . GLY A 1 119 ? 10.227 -16.078 -10.227 1 98.69 119 GLY A CA 1
ATOM 921 C C . GLY A 1 119 ? 10.031 -15.141 -11.406 1 98.69 119 GLY A C 1
ATOM 922 O O . GLY A 1 119 ? 9.984 -15.586 -12.555 1 98.69 119 GLY A O 1
ATOM 923 N N . ASN A 1 120 ? 9.922 -13.812 -11.094 1 97.94 120 ASN A N 1
ATOM 924 C CA . ASN A 1 120 ? 9.57 -12.828 -12.117 1 97.94 120 ASN A CA 1
ATOM 925 C C . ASN A 1 120 ? 10.812 -12.109 -12.648 1 97.94 120 ASN A C 1
ATOM 927 O O . ASN A 1 120 ? 11.898 -12.25 -12.102 1 97.94 120 ASN A O 1
ATOM 931 N N . LYS A 1 121 ? 10.703 -11.453 -13.695 1 96.31 121 LYS A N 1
ATOM 932 C CA . LYS A 1 121 ? 11.664 -10.602 -14.391 1 96.31 121 LYS A CA 1
ATOM 933 C C . LYS A 1 121 ? 12.703 -11.438 -15.133 1 96.31 121 LYS A C 1
ATOM 935 O O . LYS A 1 121 ? 13.891 -11.102 -15.133 1 96.31 121 LYS A O 1
ATOM 940 N N . VAL A 1 122 ? 12.219 -12.57 -15.766 1 97.75 122 VAL A N 1
ATOM 941 C CA . VAL A 1 122 ? 13.141 -13.453 -16.469 1 97.75 122 VAL A CA 1
ATOM 942 C C . VAL A 1 122 ? 13.672 -12.75 -17.719 1 97.75 122 VAL A C 1
ATOM 944 O O . VAL A 1 122 ? 14.633 -13.211 -18.328 1 97.75 122 VAL A O 1
ATOM 947 N N . ASP A 1 123 ? 13.016 -11.633 -18.109 1 96.06 123 ASP A N 1
ATOM 948 C CA . ASP A 1 123 ? 13.539 -10.844 -19.219 1 96.06 123 ASP A CA 1
ATOM 949 C C . ASP A 1 123 ? 14.922 -10.281 -18.891 1 96.06 123 ASP A C 1
ATOM 951 O O . ASP A 1 123 ? 15.664 -9.898 -19.781 1 96.06 123 ASP A O 1
ATOM 955 N N . LEU A 1 124 ? 15.305 -10.375 -17.656 1 94.19 124 LEU A N 1
ATOM 956 C CA . LEU A 1 124 ? 16.594 -9.844 -17.234 1 94.19 124 LEU A CA 1
ATOM 957 C C . LEU A 1 124 ? 17.594 -10.969 -16.953 1 94.19 124 LEU A C 1
ATOM 959 O O . LEU A 1 124 ? 18.656 -10.734 -16.391 1 94.19 124 LEU A O 1
ATOM 963 N N . GLU A 1 125 ? 17.281 -12.195 -17.266 1 92.19 125 GLU A N 1
ATOM 964 C CA . GLU A 1 125 ? 18.047 -13.375 -16.844 1 92.19 125 GLU A CA 1
ATOM 965 C C . GLU A 1 125 ? 19.484 -13.297 -17.344 1 92.19 125 GLU A C 1
ATOM 967 O O . GLU A 1 125 ? 20.422 -13.711 -16.656 1 92.19 125 GLU A O 1
ATOM 972 N N . ASN A 1 126 ? 19.75 -12.805 -18.5 1 91.5 126 ASN A N 1
ATOM 973 C CA . ASN A 1 126 ? 21.078 -12.812 -19.094 1 91.5 126 ASN A CA 1
ATOM 974 C C . ASN A 1 126 ? 21.984 -11.766 -18.438 1 91.5 126 ASN A C 1
ATOM 976 O O . ASN A 1 126 ? 23.203 -11.938 -18.375 1 91.5 126 ASN A O 1
ATOM 980 N N . ASP A 1 127 ? 21.406 -10.789 -17.812 1 88.69 127 ASP A N 1
ATOM 981 C CA . ASP A 1 127 ? 22.188 -9.656 -17.328 1 88.69 127 ASP A CA 1
ATOM 982 C C . ASP A 1 127 ? 22.312 -9.672 -15.812 1 88.69 127 ASP A C 1
ATOM 984 O O . ASP A 1 127 ? 23.297 -9.18 -15.25 1 88.69 127 ASP A O 1
ATOM 988 N N . ALA A 1 128 ? 21.359 -10.289 -15.164 1 90.62 128 ALA A N 1
ATOM 989 C CA . ALA A 1 128 ? 21.312 -9.938 -13.75 1 90.62 128 ALA A CA 1
ATOM 990 C C . ALA A 1 128 ? 20.797 -11.102 -12.914 1 90.62 128 ALA A C 1
ATOM 992 O O . ALA A 1 128 ? 20.422 -10.922 -11.75 1 90.62 128 ALA A O 1
ATOM 993 N N . ARG A 1 129 ? 20.734 -12.281 -13.336 1 95.19 129 ARG A N 1
ATOM 994 C CA . ARG A 1 129 ? 20.109 -13.352 -12.57 1 95.19 129 ARG A CA 1
ATOM 995 C C . ARG A 1 129 ? 20.906 -13.648 -11.297 1 95.19 129 ARG A C 1
ATOM 997 O O . ARG A 1 129 ? 22.125 -13.812 -11.344 1 95.19 129 ARG A O 1
ATOM 1004 N N . ALA A 1 130 ? 20.25 -13.68 -10.148 1 97.62 130 ALA A N 1
ATOM 1005 C CA . ALA A 1 130 ? 20.844 -13.961 -8.844 1 97.62 130 ALA A CA 1
ATOM 1006 C C . ALA A 1 130 ? 20.312 -15.266 -8.266 1 97.62 130 ALA A C 1
ATOM 1008 O O . ALA A 1 130 ? 20.875 -15.82 -7.328 1 97.62 130 ALA A O 1
ATOM 1009 N N . VAL A 1 131 ? 19.219 -15.781 -8.703 1 97.94 131 VAL A N 1
ATOM 1010 C CA . VAL A 1 131 ? 18.609 -17.031 -8.281 1 97.94 131 VAL A CA 1
ATOM 1011 C C . VAL A 1 131 ? 18.391 -17.938 -9.5 1 97.94 131 VAL A C 1
ATOM 1013 O O . VAL A 1 131 ? 17.703 -17.562 -10.445 1 97.94 131 VAL A O 1
ATOM 1016 N N . THR A 1 132 ? 18.953 -19.094 -9.508 1 97.88 132 THR A N 1
ATOM 1017 C CA . THR A 1 132 ? 18.828 -20 -10.656 1 97.88 132 THR A CA 1
ATOM 1018 C C . THR A 1 132 ? 17.438 -20.625 -10.703 1 97.88 132 THR A C 1
ATOM 1020 O O . THR A 1 132 ? 16.75 -20.703 -9.68 1 97.88 132 THR A O 1
ATOM 1023 N N . THR A 1 133 ? 17.109 -21.047 -11.938 1 98.06 133 THR A N 1
ATOM 1024 C CA . THR A 1 133 ? 15.844 -21.766 -12.086 1 98.06 133 THR A CA 1
ATOM 1025 C C . THR A 1 133 ? 15.82 -23.016 -11.203 1 98.06 133 THR A C 1
ATOM 1027 O O . THR A 1 133 ? 14.805 -23.328 -10.586 1 98.06 133 THR A O 1
ATOM 1030 N N . ALA A 1 134 ? 16.922 -23.656 -11.141 1 98.12 134 ALA A N 1
ATOM 1031 C CA . ALA A 1 134 ? 17.047 -24.891 -10.367 1 98.12 134 ALA A CA 1
ATOM 1032 C C . ALA A 1 134 ? 16.766 -24.641 -8.883 1 98.12 134 ALA A C 1
ATOM 1034 O O . ALA A 1 134 ? 16.078 -25.422 -8.234 1 98.12 134 ALA A O 1
ATOM 1035 N N . GLU A 1 135 ? 17.312 -23.594 -8.359 1 97.88 135 GLU A N 1
ATOM 1036 C CA . GLU A 1 135 ? 17.094 -23.234 -6.965 1 97.88 135 GLU A CA 1
ATOM 1037 C C . GLU A 1 135 ? 15.609 -22.969 -6.695 1 97.88 135 GLU A C 1
ATOM 1039 O O . GLU A 1 135 ? 15.062 -23.453 -5.699 1 97.88 135 GLU A O 1
ATOM 1044 N N . GLY A 1 136 ? 15.016 -22.203 -7.574 1 98.25 136 GLY A N 1
ATOM 1045 C CA . GLY A 1 136 ? 13.594 -21.938 -7.434 1 98.25 136 GLY A CA 1
ATOM 1046 C C . GLY A 1 136 ? 12.742 -23.188 -7.5 1 98.25 136 GLY A C 1
ATOM 1047 O O . GLY A 1 136 ? 11.836 -23.375 -6.68 1 98.25 136 GLY A O 1
ATOM 1048 N N . GLN A 1 137 ? 13.055 -24.016 -8.461 1 98.12 137 GLN A N 1
ATOM 1049 C CA . GLN A 1 137 ? 12.32 -25.266 -8.648 1 98.12 137 GLN A CA 1
ATOM 1050 C C . GLN A 1 137 ? 12.477 -26.188 -7.438 1 98.12 137 GLN A C 1
ATOM 1052 O O . GLN A 1 137 ? 11.523 -26.828 -7.004 1 98.12 137 GLN A O 1
ATOM 1057 N N . GLN A 1 138 ? 13.664 -26.266 -6.988 1 98.19 138 GLN A N 1
ATOM 1058 C CA . GLN A 1 138 ? 13.922 -27.109 -5.82 1 98.19 138 GLN A CA 1
ATOM 1059 C C . GLN A 1 138 ? 13.125 -26.625 -4.609 1 98.19 138 GLN A C 1
ATOM 1061 O O . GLN A 1 138 ? 12.5 -27.422 -3.912 1 98.19 138 GLN A O 1
ATOM 1066 N N . PHE A 1 139 ? 13.234 -25.359 -4.336 1 98 139 PHE A N 1
ATOM 1067 C CA . PHE A 1 139 ? 12.477 -24.781 -3.234 1 98 139 PHE A CA 1
ATOM 1068 C C . PHE A 1 139 ? 11 -25.094 -3.357 1 98 139 PHE A C 1
ATOM 1070 O O . PHE A 1 139 ? 10.367 -25.531 -2.389 1 98 139 PHE A O 1
ATOM 1077 N N . ALA A 1 140 ? 10.43 -24.938 -4.527 1 98.12 140 ALA A N 1
ATOM 1078 C CA . ALA A 1 140 ? 9.016 -25.188 -4.77 1 98.12 140 ALA A CA 1
ATOM 1079 C C . ALA A 1 140 ? 8.68 -26.656 -4.555 1 98.12 140 ALA A C 1
ATOM 1081 O O . ALA A 1 140 ? 7.676 -26.984 -3.918 1 98.12 140 ALA A O 1
ATOM 1082 N N . SER A 1 141 ? 9.477 -27.5 -5.086 1 97.44 141 SER A N 1
ATOM 1083 C CA . SER A 1 141 ? 9.25 -28.938 -4.996 1 97.44 141 SER A CA 1
ATOM 1084 C C . SER A 1 141 ? 9.266 -29.406 -3.547 1 97.44 141 SER A C 1
ATOM 1086 O O . SER A 1 141 ? 8.461 -30.266 -3.16 1 97.44 141 SER A O 1
ATOM 1088 N N . GLU A 1 142 ? 10.133 -28.891 -2.816 1 96.56 142 GLU A N 1
ATOM 1089 C CA . GLU A 1 142 ? 10.242 -29.266 -1.411 1 96.56 142 GLU A CA 1
ATOM 1090 C C . GLU A 1 142 ? 8.977 -28.922 -0.641 1 96.56 142 GLU A C 1
ATOM 1092 O O . GLU A 1 142 ? 8.594 -29.625 0.292 1 96.56 142 GLU A O 1
ATOM 1097 N N . GLY A 1 143 ? 8.328 -27.922 -1.039 1 95.12 143 GLY A N 1
ATOM 1098 C CA . GLY A 1 143 ? 7.113 -27.5 -0.36 1 95.12 143 GLY A CA 1
ATOM 1099 C C . GLY A 1 143 ? 5.844 -27.969 -1.051 1 95.12 143 GLY A C 1
ATOM 1100 O O . GLY A 1 143 ? 4.742 -27.734 -0.554 1 95.12 143 GLY A O 1
ATOM 1101 N N . GLY A 1 144 ? 6.051 -28.547 -2.236 1 95.94 144 GLY A N 1
ATOM 1102 C CA . GLY A 1 144 ? 4.895 -29.031 -2.984 1 95.94 144 GLY A CA 1
ATOM 1103 C C . GLY A 1 144 ? 4.164 -27.906 -3.713 1 95.94 144 GLY A C 1
ATOM 1104 O O . GLY A 1 144 ? 2.945 -27.969 -3.887 1 95.94 144 GLY A O 1
ATOM 1105 N N . TYR A 1 145 ? 4.832 -26.906 -4.098 1 97.31 145 TYR A N 1
ATOM 1106 C CA . TYR A 1 145 ? 4.227 -25.766 -4.777 1 97.31 145 TYR A CA 1
ATOM 1107 C C . TYR A 1 145 ? 4.48 -25.812 -6.277 1 97.31 145 TYR A C 1
ATOM 1109 O O . TYR A 1 145 ? 5.523 -26.312 -6.719 1 97.31 145 TYR A O 1
ATOM 1117 N N . ALA A 1 146 ? 3.557 -25.422 -7.09 1 97.75 146 ALA A N 1
ATOM 1118 C CA . ALA A 1 146 ? 3.834 -25.156 -8.5 1 97.75 146 ALA A CA 1
ATOM 1119 C C . ALA A 1 146 ? 4.793 -23.969 -8.656 1 97.75 146 ALA A C 1
ATOM 1121 O O . ALA A 1 146 ? 4.824 -23.078 -7.809 1 97.75 146 ALA A O 1
ATOM 1122 N N . PHE A 1 147 ? 5.523 -24.062 -9.75 1 98.69 147 PHE A N 1
ATOM 1123 C CA . PHE A 1 147 ? 6.574 -23.062 -9.938 1 98.69 147 PHE A CA 1
ATOM 1124 C C . PHE A 1 147 ? 6.609 -22.578 -11.375 1 98.69 147 PHE A C 1
ATOM 1126 O O . PHE A 1 147 ? 6.562 -23.391 -12.312 1 98.69 147 PHE A O 1
ATOM 1133 N N . PHE A 1 148 ? 6.641 -21.234 -11.594 1 98.69 148 PHE A N 1
ATOM 1134 C CA . PHE A 1 148 ? 6.801 -20.625 -12.906 1 98.69 148 PHE A CA 1
ATOM 1135 C C . PHE A 1 148 ? 7.848 -19.516 -12.859 1 98.69 148 PHE A C 1
ATOM 1137 O O . PHE A 1 148 ? 7.953 -18.797 -11.867 1 98.69 148 PHE A O 1
ATOM 1144 N N . GLU A 1 149 ? 8.578 -19.422 -13.859 1 98.62 149 GLU A N 1
ATOM 1145 C CA . GLU A 1 149 ? 9.328 -18.188 -14.109 1 98.62 149 GLU A CA 1
ATOM 1146 C C . GLU A 1 149 ? 8.625 -17.328 -15.148 1 98.62 149 GLU A C 1
ATOM 1148 O O . GLU A 1 149 ? 8.242 -17.797 -16.219 1 98.62 149 GLU A O 1
ATOM 1153 N N . THR A 1 150 ? 8.43 -16.047 -14.766 1 98.56 150 THR A N 1
ATOM 1154 C CA . THR A 1 150 ? 7.613 -15.164 -15.594 1 98.56 150 THR A CA 1
ATOM 1155 C C . THR A 1 150 ? 8.367 -13.875 -15.914 1 98.56 150 THR A C 1
ATOM 1157 O O . THR A 1 150 ? 9.383 -13.57 -15.289 1 98.56 150 THR A O 1
ATOM 1160 N N . SER A 1 151 ? 7.895 -13.172 -16.938 1 97.88 151 SER A N 1
ATOM 1161 C CA . SER A 1 151 ? 8.211 -11.773 -17.219 1 97.88 151 SER A CA 1
ATOM 1162 C C . SER A 1 151 ? 6.945 -10.969 -17.5 1 97.88 151 SER A C 1
ATOM 1164 O O . SER A 1 151 ? 6.312 -11.156 -18.547 1 97.88 151 SER A O 1
ATOM 1166 N N . ALA A 1 152 ? 6.582 -10.164 -16.547 1 94.88 152 ALA A N 1
ATOM 1167 C CA . ALA A 1 152 ? 5.453 -9.273 -16.812 1 94.88 152 ALA A CA 1
ATOM 1168 C C . ALA A 1 152 ? 5.719 -8.398 -18.031 1 94.88 152 ALA A C 1
ATOM 1170 O O . ALA A 1 152 ? 4.812 -8.156 -18.828 1 94.88 152 ALA A O 1
ATOM 1171 N N . LYS A 1 153 ? 6.945 -7.969 -18.188 1 92.62 153 LYS A N 1
ATOM 1172 C CA . LYS A 1 153 ? 7.34 -7.066 -19.266 1 92.62 153 LYS A CA 1
ATOM 1173 C C . LYS A 1 153 ? 7.16 -7.727 -20.625 1 92.62 153 LYS A C 1
ATOM 1175 O O . LYS A 1 153 ? 6.598 -7.125 -21.547 1 92.62 153 LYS A O 1
ATOM 1180 N N . MET A 1 154 ? 7.562 -9.047 -20.781 1 95.88 154 MET A N 1
ATOM 1181 C CA . MET A 1 154 ? 7.531 -9.75 -22.062 1 95.88 154 MET A CA 1
ATOM 1182 C C . MET A 1 154 ? 6.324 -10.68 -22.141 1 95.88 154 MET A C 1
ATOM 1184 O O . MET A 1 154 ? 6.152 -11.406 -23.125 1 95.88 154 MET A O 1
ATOM 1188 N N . ASN A 1 155 ? 5.539 -10.641 -21.172 1 96.44 155 ASN A N 1
ATOM 1189 C CA . ASN A 1 155 ? 4.363 -11.508 -21.078 1 96.44 155 ASN A CA 1
ATOM 1190 C C . ASN A 1 155 ? 4.734 -12.977 -21.219 1 96.44 155 ASN A C 1
ATOM 1192 O O . ASN A 1 155 ? 4.125 -13.695 -22.016 1 96.44 155 ASN A O 1
ATOM 1196 N N . ILE A 1 156 ? 5.723 -13.328 -20.531 1 97.5 156 ILE A N 1
ATOM 1197 C CA . ILE A 1 156 ? 6.156 -14.719 -20.516 1 97.5 156 ILE A CA 1
ATOM 1198 C C . ILE A 1 156 ? 5.492 -15.453 -19.344 1 97.5 156 ILE A C 1
ATOM 1200 O O . ILE A 1 156 ? 5.773 -15.164 -18.188 1 97.5 156 ILE A O 1
ATOM 1204 N N . LYS A 1 157 ? 4.602 -16.391 -19.609 1 98.06 157 LYS A N 1
ATOM 1205 C CA . LYS A 1 157 ? 4.008 -17.375 -18.703 1 98.06 157 LYS A CA 1
ATOM 1206 C C . LYS A 1 157 ? 3.191 -16.688 -17.625 1 98.06 157 LYS A C 1
ATOM 1208 O O . LYS A 1 157 ? 2.994 -17.25 -16.531 1 98.06 157 LYS A O 1
ATOM 1213 N N . VAL A 1 158 ? 2.777 -15.43 -17.812 1 97.38 158 VAL A N 1
ATOM 1214 C CA . VAL A 1 158 ? 1.963 -14.719 -16.828 1 97.38 158 VAL A CA 1
ATOM 1215 C C . VAL A 1 158 ? 0.606 -15.406 -16.688 1 97.38 158 VAL A C 1
ATOM 1217 O O . VAL A 1 158 ? 0.239 -15.844 -15.594 1 97.38 158 VAL A O 1
ATOM 1220 N N . GLU A 1 159 ? -0.017 -15.609 -17.781 1 95.81 159 GLU A N 1
ATOM 1221 C CA . GLU A 1 159 ? -1.332 -16.25 -17.734 1 95.81 159 GLU A CA 1
ATOM 1222 C C . GLU A 1 159 ? -1.236 -17.688 -17.25 1 95.81 159 GLU A C 1
ATOM 1224 O O . GLU A 1 159 ? -2.09 -18.141 -16.484 1 95.81 159 GLU A O 1
ATOM 1229 N N . GLU A 1 160 ? -0.229 -18.375 -17.641 1 97.31 160 GLU A N 1
ATOM 1230 C CA . GLU A 1 160 ? -0.052 -19.766 -17.25 1 97.31 160 GLU A CA 1
ATOM 1231 C C . GLU A 1 160 ? 0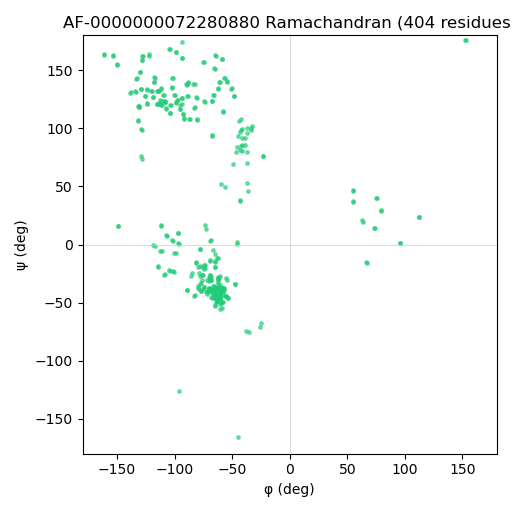.059 -19.906 -15.734 1 97.31 160 GLU A C 1
ATOM 1233 O O . GLU A 1 160 ? -0.506 -20.828 -15.148 1 97.31 160 GLU A O 1
ATOM 1238 N N . ALA A 1 161 ? 0.766 -19.016 -15.164 1 97.94 161 ALA A N 1
ATOM 1239 C CA . ALA A 1 161 ? 0.943 -19.062 -13.711 1 97.94 161 ALA A CA 1
ATOM 1240 C C . ALA A 1 161 ? -0.388 -18.875 -12.992 1 97.94 161 ALA A C 1
ATOM 1242 O O . ALA A 1 161 ? -0.716 -19.641 -12.07 1 97.94 161 ALA A O 1
ATOM 1243 N N . PHE A 1 162 ? -1.165 -17.922 -13.406 1 97 162 PHE A N 1
ATOM 1244 C CA . PHE A 1 162 ? -2.453 -17.656 -12.773 1 97 162 PHE A CA 1
ATOM 1245 C C . PHE A 1 162 ? -3.443 -18.781 -13.07 1 97 162 PHE A C 1
ATOM 1247 O O . PHE A 1 162 ? -4.219 -19.172 -12.195 1 97 162 PHE A O 1
ATOM 1254 N N . ARG A 1 163 ? -3.367 -19.281 -14.258 1 96.31 163 ARG A N 1
ATOM 1255 C CA . ARG A 1 163 ? -4.266 -20.375 -14.625 1 96.31 163 ARG A CA 1
ATOM 1256 C C . ARG A 1 163 ? -3.992 -21.625 -13.789 1 96.31 163 ARG A C 1
ATOM 1258 O O . ARG A 1 163 ? -4.922 -22.344 -13.414 1 96.31 163 ARG A O 1
ATOM 1265 N N . GLU A 1 164 ? -2.738 -21.891 -13.625 1 97.5 164 GLU A N 1
ATOM 1266 C CA . GLU A 1 164 ? -2.391 -23 -12.758 1 97.5 164 GLU A CA 1
ATOM 1267 C C . GLU A 1 164 ? -3.004 -22.844 -11.367 1 97.5 164 GLU A C 1
ATOM 1269 O O . GLU A 1 164 ? -3.572 -23.781 -10.82 1 97.5 164 GLU A O 1
ATOM 1274 N N . LEU A 1 165 ? -2.92 -21.641 -10.812 1 97.44 165 LEU A N 1
ATOM 1275 C CA . LEU A 1 165 ? -3.473 -21.359 -9.492 1 97.44 165 LEU A CA 1
ATOM 1276 C C . LEU A 1 165 ? -4.988 -21.547 -9.484 1 97.44 165 LEU A C 1
ATOM 1278 O O . LEU A 1 165 ? -5.527 -22.219 -8.609 1 97.44 165 LEU A O 1
ATOM 1282 N N . VAL A 1 166 ? -5.629 -21.047 -10.461 1 96.12 166 VAL A N 1
ATOM 1283 C CA . VAL A 1 166 ? -7.086 -21.125 -10.57 1 96.12 166 VAL A CA 1
ATOM 1284 C C . VAL A 1 166 ? -7.516 -22.578 -10.734 1 96.12 166 VAL A C 1
ATOM 1286 O O . VAL A 1 166 ? -8.492 -23.016 -10.117 1 96.12 166 VAL A O 1
ATOM 1289 N N . THR A 1 167 ? -6.805 -23.281 -11.547 1 96.19 167 THR A N 1
ATOM 1290 C CA . THR A 1 167 ? -7.105 -24.688 -11.758 1 96.19 167 THR A CA 1
ATOM 1291 C C . THR A 1 167 ? -7.062 -25.453 -10.43 1 96.19 167 THR A C 1
ATOM 1293 O O . THR A 1 167 ? -7.961 -26.234 -10.133 1 96.19 167 THR A O 1
ATOM 1296 N N . ARG A 1 168 ? -6.062 -25.156 -9.672 1 95.44 168 ARG A N 1
ATOM 1297 C CA . ARG A 1 168 ? -5.922 -25.812 -8.383 1 95.44 168 ARG A CA 1
ATOM 1298 C C . ARG A 1 168 ? -7.07 -25.453 -7.445 1 95.44 168 ARG A C 1
ATOM 1300 O O . ARG A 1 168 ? -7.566 -26.297 -6.703 1 95.44 168 ARG A O 1
ATOM 1307 N N . ILE A 1 169 ? -7.492 -24.25 -7.492 1 95.31 169 ILE A N 1
ATOM 1308 C CA . ILE A 1 169 ? -8.578 -23.766 -6.641 1 95.31 169 ILE A CA 1
ATOM 1309 C C . ILE A 1 169 ? -9.883 -24.438 -7.055 1 95.31 169 ILE A C 1
ATOM 1311 O O . ILE A 1 169 ? -10.617 -24.953 -6.207 1 95.31 169 ILE A O 1
ATOM 1315 N N . VAL A 1 170 ? -10.133 -24.484 -8.305 1 93.31 170 VAL A N 1
ATOM 1316 C CA . VAL A 1 170 ? -11.383 -25.031 -8.836 1 93.31 170 VAL A CA 1
ATOM 1317 C C . VAL A 1 170 ? -11.438 -26.531 -8.578 1 93.31 170 VAL A C 1
ATOM 1319 O O . VAL A 1 170 ? -12.492 -27.078 -8.234 1 93.31 170 VAL A O 1
ATOM 1322 N N . GLN A 1 171 ? -10.367 -27.172 -8.719 1 92.19 171 GLN A N 1
ATOM 1323 C CA . GLN A 1 171 ? -10.32 -28.609 -8.492 1 92.19 171 GLN A CA 1
ATOM 1324 C C . GLN A 1 171 ? -10.578 -28.953 -7.023 1 92.19 171 GLN A C 1
ATOM 1326 O O . GLN A 1 171 ? -11.219 -29.953 -6.715 1 92.19 171 GLN A O 1
ATOM 1331 N N . ALA A 1 172 ? -10.078 -28.094 -6.211 1 89.25 172 ALA A N 1
ATOM 1332 C CA . ALA A 1 172 ? -10.289 -28.312 -4.785 1 89.25 172 ALA A CA 1
ATOM 1333 C C . ALA A 1 172 ? -11.75 -28.094 -4.402 1 89.25 172 ALA A C 1
ATOM 1335 O O . ALA A 1 172 ? -12.266 -28.75 -3.496 1 89.25 172 ALA A O 1
ATOM 1336 N N . GLU A 1 173 ? -12.367 -27.109 -4.973 1 81 173 GLU A N 1
ATOM 1337 C CA . GLU A 1 173 ? -13.781 -26.828 -4.703 1 81 173 GLU A CA 1
ATOM 1338 C C . GLU A 1 173 ? -14.672 -27.969 -5.184 1 81 173 GLU A C 1
ATOM 1340 O O . GLU A 1 173 ? -15.695 -28.266 -4.566 1 81 173 GLU A O 1
ATOM 1345 N N . HIS A 1 174 ? -14.336 -28.578 -6.27 1 75.5 174 HIS A N 1
ATOM 1346 C CA . HIS A 1 174 ? -15.102 -29.703 -6.785 1 75.5 174 HIS A CA 1
ATOM 1347 C C . HIS A 1 174 ? -14.906 -30.938 -5.918 1 75.5 174 HIS A C 1
ATOM 1349 O O . HIS A 1 174 ? -15.82 -31.75 -5.773 1 75.5 174 HIS A O 1
ATOM 1355 N N . ALA A 1 175 ? -13.805 -31.062 -5.348 1 69.56 175 ALA A N 1
ATOM 1356 C CA . ALA A 1 175 ? -13.531 -32.25 -4.535 1 69.56 175 ALA A CA 1
ATOM 1357 C C . ALA A 1 175 ? -14.211 -32.125 -3.172 1 69.56 175 ALA A C 1
ATOM 1359 O O . ALA A 1 175 ? -14.586 -33.156 -2.576 1 69.56 175 ALA A O 1
ATOM 1360 N N . ASN A 1 176 ? -14.359 -30.953 -2.518 1 60.47 176 ASN A N 1
ATOM 1361 C CA . ASN A 1 176 ? -15.023 -30.766 -1.232 1 60.47 176 ASN A CA 1
ATOM 1362 C C . ASN A 1 176 ? -16.078 -29.656 -1.298 1 60.47 176 ASN A C 1
ATOM 1364 O O . ASN A 1 176 ? -15.812 -28.516 -0.894 1 60.47 176 ASN A O 1
ATOM 1368 N N . PRO A 1 177 ? -17.219 -30 -1.965 1 49.34 177 PRO A N 1
ATOM 1369 C CA . PRO A 1 177 ? -18.234 -28.969 -2.125 1 49.34 177 PRO A CA 1
ATOM 1370 C C . PRO A 1 177 ? -18.656 -28.328 -0.799 1 49.34 177 PRO A C 1
ATOM 1372 O O . PRO A 1 177 ? -19.172 -27.219 -0.78 1 49.34 177 PRO A O 1
ATOM 1375 N N . ALA A 1 178 ? -18.625 -29 0.282 1 45.03 178 ALA A N 1
ATOM 1376 C CA . ALA A 1 178 ? -19.156 -28.516 1.549 1 45.03 178 ALA A CA 1
ATOM 1377 C C . ALA A 1 178 ? -18.359 -27.312 2.051 1 45.03 178 ALA A C 1
ATOM 1379 O O . ALA A 1 178 ? -18.891 -26.453 2.766 1 45.03 178 ALA A O 1
ATOM 1380 N N . GLN A 1 179 ? -17.219 -27.344 2.002 1 42.66 179 GLN A N 1
ATOM 1381 C CA . GLN A 1 179 ? -16.344 -26.438 2.74 1 42.66 179 GLN A CA 1
ATOM 1382 C C . GLN A 1 179 ? -16.328 -25.047 2.096 1 42.66 179 GLN A C 1
ATOM 1384 O O . GLN A 1 179 ? -16.125 -24.047 2.779 1 42.66 179 GLN A O 1
ATOM 1389 N N . VAL A 1 180 ? -16.344 -25 0.776 1 41.06 180 VAL A N 1
ATOM 1390 C CA . VAL A 1 180 ? -16.203 -23.656 0.22 1 41.06 180 VAL A CA 1
ATOM 1391 C C . VAL A 1 180 ? -17.5 -22.875 0.38 1 41.06 180 VAL A C 1
ATOM 1393 O O . VAL A 1 180 ? -17.547 -21.672 0.185 1 41.06 180 VAL A O 1
ATOM 1396 N N . ALA A 1 181 ? -18.688 -23.578 0.45 1 38.03 181 ALA A N 1
ATOM 1397 C CA . ALA A 1 181 ? -19.984 -22.938 0.606 1 38.03 181 ALA A CA 1
ATOM 1398 C C . ALA A 1 181 ? -20.062 -22.156 1.919 1 38.03 181 ALA A C 1
ATOM 1400 O O . ALA A 1 181 ? -20.891 -21.25 2.062 1 38.03 181 ALA A O 1
ATOM 1401 N N . GLN A 1 182 ? -19.531 -22.734 2.994 1 35.72 182 GLN A N 1
ATOM 1402 C CA . GLN A 1 182 ? -19.734 -22.156 4.32 1 35.72 182 GLN A CA 1
ATOM 1403 C C . GLN A 1 182 ? -19.172 -20.75 4.402 1 35.72 182 GLN A C 1
ATOM 1405 O O . GLN A 1 182 ? -19.578 -19.953 5.266 1 35.72 182 GLN A O 1
ATOM 1410 N N . SER A 1 183 ? -18.172 -20.5 3.582 1 36.91 183 SER A N 1
ATOM 1411 C CA . SER A 1 183 ? -17.672 -19.141 3.738 1 36.91 183 SER A CA 1
ATOM 1412 C C . SER A 1 183 ? -18.625 -18.125 3.111 1 36.91 183 SER A C 1
ATOM 1414 O O . SER A 1 183 ? -18.688 -16.969 3.541 1 36.91 183 SER A O 1
ATOM 1416 N N . SER A 1 184 ? -19.531 -18.594 2.225 1 35 184 SER A N 1
ATOM 1417 C CA . SER A 1 184 ? -20.5 -17.656 1.639 1 35 184 SER A CA 1
ATOM 1418 C C . SER A 1 184 ? -21.688 -17.438 2.566 1 35 184 SER A C 1
ATOM 1420 O O . SER A 1 184 ? -22.344 -16.406 2.496 1 35 184 SER A O 1
ATOM 1422 N N . GLN A 1 185 ? -22.234 -18.516 3.154 1 32.38 185 GLN A N 1
ATOM 1423 C CA . GLN A 1 185 ? -23.547 -18.438 3.785 1 32.38 185 GLN A CA 1
ATOM 1424 C C . GLN A 1 185 ? -23.484 -17.641 5.082 1 32.38 185 GLN A C 1
ATOM 1426 O O . GLN A 1 185 ? -24.516 -17.156 5.562 1 32.38 185 GLN A O 1
ATOM 1431 N N . ASP A 1 186 ? -22.469 -17.891 5.824 1 31.97 186 ASP A N 1
ATOM 1432 C CA . ASP A 1 186 ? -22.672 -17.375 7.176 1 31.97 186 ASP A CA 1
ATOM 1433 C C . ASP A 1 186 ? -22.75 -15.844 7.164 1 31.97 186 ASP A C 1
ATOM 1435 O O . ASP A 1 186 ? -22.969 -15.219 8.211 1 31.97 186 ASP A O 1
ATOM 1439 N N . ARG A 1 187 ? -22.453 -15.289 6.023 1 31.3 187 ARG A N 1
ATOM 1440 C CA . ARG A 1 187 ? -22.484 -13.844 6.207 1 31.3 187 ARG A CA 1
ATOM 1441 C C . ARG A 1 187 ? -23.922 -13.32 6.184 1 31.3 187 ARG A C 1
ATOM 1443 O O . ARG A 1 187 ? -24.156 -12.133 6.43 1 31.3 187 ARG A O 1
ATOM 1450 N N . VAL A 1 188 ? -24.922 -14.055 5.637 1 31.36 188 VAL A N 1
ATOM 1451 C CA . VAL A 1 188 ? -26.062 -13.18 5.379 1 31.36 188 VAL A CA 1
ATOM 1452 C C . VAL A 1 188 ? -26.812 -12.922 6.68 1 31.36 188 VAL A C 1
ATOM 1454 O O . VAL A 1 188 ? -27.688 -12.062 6.734 1 31.36 188 VAL A O 1
ATOM 1457 N N . GLN A 1 189 ? -26.672 -13.898 7.535 1 28.97 189 GLN A N 1
ATOM 1458 C CA . GLN A 1 189 ? -27.781 -13.672 8.469 1 28.97 189 GLN A CA 1
ATOM 1459 C C . GLN A 1 189 ? -27.484 -12.477 9.375 1 28.97 189 GLN A C 1
ATOM 1461 O O . GLN A 1 189 ? -27.219 -12.648 10.562 1 28.97 189 GLN A O 1
ATOM 1466 N N . ILE A 1 190 ? -26.547 -11.625 9.055 1 26.97 190 ILE A N 1
ATOM 1467 C CA . ILE A 1 190 ? -26.766 -10.477 9.93 1 26.97 190 ILE A CA 1
ATOM 1468 C C . ILE A 1 190 ? -28.188 -9.953 9.742 1 26.97 190 ILE A C 1
ATOM 1470 O O . ILE A 1 190 ? -28.5 -9.359 8.711 1 26.97 190 ILE A O 1
ATOM 1474 N N . THR A 1 191 ? -29.141 -10.867 9.805 1 24.97 191 THR A N 1
ATOM 1475 C CA . THR A 1 191 ? -30.5 -10.406 9.992 1 24.97 191 THR A CA 1
ATOM 1476 C C . THR A 1 191 ? -30.562 -9.32 11.062 1 24.97 191 THR A C 1
ATOM 1478 O O . THR A 1 191 ? -30.031 -9.492 12.156 1 24.97 191 THR A O 1
ATOM 1481 N N . ALA A 1 192 ? -30.75 -8.102 10.688 1 27.25 192 ALA A N 1
ATOM 1482 C CA . ALA A 1 192 ? -31.281 -6.98 11.461 1 27.25 192 ALA A CA 1
ATOM 1483 C C . ALA A 1 192 ? -32.375 -7.434 12.398 1 27.25 192 ALA A C 1
ATOM 1485 O O . ALA A 1 192 ? -33.531 -7.668 11.961 1 27.25 192 ALA A O 1
ATOM 1486 N N . GLN A 1 193 ? -32.125 -8.539 13.117 1 25.53 193 GLN A N 1
ATOM 1487 C CA . GLN A 1 193 ? -33.188 -8.695 14.078 1 25.53 193 GLN A CA 1
ATOM 1488 C C . GLN A 1 193 ? -33.5 -7.375 14.773 1 25.53 193 GLN A C 1
ATOM 1490 O O . GLN A 1 193 ? -32.656 -6.789 15.422 1 25.53 193 GLN A O 1
ATOM 1495 N N . LYS A 1 194 ? -34.375 -6.496 14.102 1 27.77 194 LYS A N 1
ATOM 1496 C CA . LYS A 1 194 ? -35.219 -5.465 14.703 1 27.77 194 LYS A CA 1
ATOM 1497 C C . LYS A 1 194 ? -35.781 -5.934 16.047 1 27.77 194 LYS A C 1
ATOM 1499 O O . LYS A 1 194 ? -36.469 -6.953 16.109 1 27.77 194 LYS A O 1
ATOM 1504 N N . SER A 1 195 ? -34.906 -5.836 17.094 1 27.64 195 SER A N 1
ATOM 1505 C CA . SER A 1 195 ? -35.625 -5.914 18.375 1 27.64 195 SER A CA 1
ATOM 1506 C C . SER A 1 195 ? -36.938 -5.18 18.328 1 27.64 195 SER A C 1
ATOM 1508 O O . SER A 1 195 ? -37 -4.008 17.938 1 27.64 195 SER A O 1
ATOM 1510 N N . THR A 1 196 ? -38 -5.82 17.859 1 27.94 196 THR A N 1
ATOM 1511 C CA . THR A 1 196 ? -39.375 -5.379 18.062 1 27.94 196 THR A CA 1
ATOM 1512 C C . THR A 1 196 ? -39.562 -4.824 19.469 1 27.94 196 THR A C 1
ATOM 1514 O O . THR A 1 196 ? -39.25 -5.496 20.453 1 27.94 196 THR A O 1
ATOM 1517 N N . PRO A 1 197 ? -39.375 -3.455 19.641 1 28.5 197 PRO A N 1
ATOM 1518 C CA . PRO A 1 197 ? -39.844 -2.969 20.938 1 28.5 197 PRO A CA 1
ATOM 1519 C C . PRO A 1 197 ? -41.188 -3.605 21.344 1 28.5 197 PRO A C 1
ATOM 1521 O O . PRO A 1 197 ? -42.062 -3.764 20.516 1 28.5 197 PRO A O 1
ATOM 1524 N N . GLU A 1 198 ? -41.125 -4.617 22.188 1 29.36 198 GLU A N 1
ATOM 1525 C CA . GLU A 1 198 ? -42.312 -5.121 22.859 1 29.36 198 GLU A CA 1
ATOM 1526 C C . GLU A 1 198 ? -43.25 -3.98 23.234 1 29.36 198 GLU A C 1
ATOM 1528 O O . GLU A 1 198 ? -42.812 -2.988 23.828 1 29.36 198 GLU A O 1
ATOM 1533 N N . GLU A 1 199 ? -44.281 -3.678 22.391 1 27.83 199 GLU A N 1
ATOM 1534 C CA . GLU A 1 199 ? -45.469 -2.898 22.719 1 27.83 199 GLU A CA 1
ATOM 1535 C C . GLU A 1 199 ? -46 -3.275 24.094 1 27.83 199 GLU A C 1
ATOM 1537 O O . GLU A 1 199 ? -46.344 -4.434 24.328 1 27.83 199 GLU A O 1
ATOM 1542 N N . LYS A 1 200 ? -45.438 -2.775 25.25 1 26.94 200 LYS A N 1
ATOM 1543 C CA . LYS A 1 200 ? -46.219 -2.85 26.484 1 26.94 200 LYS A CA 1
ATOM 1544 C C . LYS A 1 200 ? -47.688 -2.467 26.25 1 26.94 200 LYS A C 1
ATOM 1546 O O . LYS A 1 200 ? -47.969 -1.348 25.828 1 26.94 200 LYS A O 1
ATOM 1551 N N . LYS A 1 201 ? -48.562 -3.307 25.766 1 26.88 201 LYS A N 1
ATOM 1552 C CA . LYS A 1 201 ? -50.031 -3.217 25.922 1 26.88 201 LYS A CA 1
ATOM 1553 C C . LYS A 1 201 ? -50.406 -2.832 27.344 1 26.88 201 LYS A C 1
ATOM 1555 O O . LYS A 1 201 ? -50.094 -3.551 28.297 1 26.88 201 LYS A O 1
ATOM 1560 N N . SER A 1 202 ? -50.406 -1.5 27.625 1 23.84 202 SER A N 1
ATOM 1561 C CA . SER A 1 202 ? -51.281 -0.908 28.609 1 23.84 202 SER A CA 1
ATOM 1562 C C . SER A 1 202 ? -52.656 -1.571 28.594 1 23.84 202 SER A C 1
ATOM 1564 O O . SER A 1 202 ? -53.281 -1.684 27.531 1 23.84 202 SER A O 1
ATOM 1566 N N . CYS A 1 203 ? -52.969 -2.496 29.516 1 25.45 203 CYS A N 1
ATOM 1567 C CA . CYS A 1 203 ? -54.125 -3.006 30.25 1 25.45 203 CYS A CA 1
ATOM 1568 C C . CYS A 1 203 ? -55.094 -1.888 30.531 1 25.45 203 CYS A C 1
ATOM 1570 O O . CYS A 1 203 ? -54.781 -0.92 31.219 1 25.45 203 CYS A O 1
ATOM 1572 N N . CYS A 1 204 ? -56.188 -1.755 29.688 1 23.09 204 CYS A N 1
ATOM 1573 C CA . CYS A 1 204 ? -57.562 -1.543 30.125 1 23.09 204 CYS A CA 1
ATOM 1574 C C . CYS A 1 204 ? -58.094 -2.758 30.875 1 23.09 204 CYS A C 1
ATOM 1576 O O . CYS A 1 204 ? -57.75 -3.895 30.547 1 23.09 204 CYS A O 1
ATOM 1578 N N . MET B 1 1 ? 21.734 36.688 -1.424 1 50.59 1 MET B N 1
ATOM 1579 C CA . MET B 1 1 ? 22.297 35.438 -0.886 1 50.59 1 MET B CA 1
ATOM 1580 C C . MET B 1 1 ? 21.344 34.281 -1.088 1 50.59 1 MET B C 1
ATOM 1582 O O . MET B 1 1 ? 20.125 34.438 -1.015 1 50.59 1 MET B O 1
ATOM 1586 N N . SER B 1 2 ? 21.734 33.281 -1.743 1 71.31 2 SER B N 1
ATOM 1587 C CA . SER B 1 2 ? 20.891 32.156 -2.176 1 71.31 2 SER B CA 1
ATOM 1588 C C . SER B 1 2 ? 20.234 31.484 -0.988 1 71.31 2 SER B C 1
ATOM 1590 O O . SER B 1 2 ? 20.844 31.312 0.066 1 71.31 2 SER B O 1
ATOM 1592 N N . LYS B 1 3 ? 18.875 31.469 -0.779 1 79.38 3 LYS B N 1
ATOM 1593 C CA . LYS B 1 3 ? 18.125 30.875 0.319 1 79.38 3 LYS B CA 1
ATOM 1594 C C . LYS B 1 3 ? 18.578 29.438 0.579 1 79.38 3 LYS B C 1
ATOM 1596 O O . LYS B 1 3 ? 18.797 28.672 -0.361 1 79.38 3 LYS B O 1
ATOM 1601 N N . PRO B 1 4 ? 18.906 29.172 1.83 1 87.56 4 PRO B N 1
ATOM 1602 C CA . PRO B 1 4 ? 19.281 27.797 2.141 1 87.56 4 PRO B CA 1
ATOM 1603 C C . PRO B 1 4 ? 18.188 26.781 1.765 1 87.56 4 PRO B C 1
ATOM 1605 O O . PRO B 1 4 ? 17 27.109 1.8 1 87.56 4 PRO B O 1
ATOM 1608 N N . VAL B 1 5 ? 18.594 25.719 1.326 1 89.25 5 VAL B N 1
ATOM 1609 C CA . VAL B 1 5 ? 17.672 24.625 1.013 1 89.25 5 VAL B CA 1
ATOM 1610 C C . VAL B 1 5 ? 17.656 23.625 2.162 1 89.25 5 VAL B C 1
ATOM 1612 O O . VAL B 1 5 ? 18.703 23.156 2.615 1 89.25 5 VAL B O 1
ATOM 1615 N N . ILE B 1 6 ? 16.469 23.406 2.693 1 90.88 6 ILE B N 1
ATOM 1616 C CA . ILE B 1 6 ? 16.281 22.469 3.797 1 90.88 6 ILE B CA 1
ATOM 1617 C C . ILE B 1 6 ? 15.484 21.266 3.322 1 90.88 6 ILE B C 1
ATOM 1619 O O . ILE B 1 6 ? 14.477 21.406 2.623 1 90.88 6 ILE B O 1
ATOM 1623 N N . SER B 1 7 ? 15.977 20.031 3.709 1 92.75 7 SER B N 1
ATOM 1624 C CA . SER B 1 7 ? 15.227 18.812 3.402 1 92.75 7 SER B CA 1
ATOM 1625 C C . SER B 1 7 ? 14.227 18.484 4.508 1 92.75 7 SER B C 1
ATOM 1627 O O . SER B 1 7 ? 14.586 18.484 5.691 1 92.75 7 SER B O 1
ATOM 1629 N N . VAL B 1 8 ? 13.031 18.297 4.07 1 94 8 VAL B N 1
ATOM 1630 C CA . VAL B 1 8 ? 11.969 17.984 5.023 1 94 8 VAL B CA 1
ATOM 1631 C C . VAL B 1 8 ? 11.273 16.688 4.602 1 94 8 VAL B C 1
ATOM 1633 O O . VAL B 1 8 ? 10.883 16.531 3.443 1 94 8 VAL B O 1
ATOM 1636 N N . ASN B 1 9 ? 11.164 15.703 5.551 1 91.5 9 ASN B N 1
ATOM 1637 C CA . ASN B 1 9 ? 10.5 14.422 5.34 1 91.5 9 ASN B CA 1
ATOM 1638 C C . ASN B 1 9 ? 9.18 14.344 6.094 1 91.5 9 ASN B C 1
ATOM 1640 O O . ASN B 1 9 ? 9.148 14.5 7.316 1 91.5 9 ASN B O 1
ATOM 1644 N N . VAL B 1 10 ? 8.117 14.078 5.262 1 93.38 10 VAL B N 1
ATOM 1645 C CA . VAL B 1 10 ? 6.793 14.039 5.875 1 93.38 10 VAL B CA 1
ATOM 1646 C C . VAL B 1 10 ? 6.066 12.758 5.461 1 93.38 10 VAL B C 1
ATOM 1648 O O . VAL B 1 10 ? 6.328 12.211 4.387 1 93.38 10 VAL B O 1
ATOM 1651 N N . VAL B 1 11 ? 5.199 12.227 6.359 1 87.56 11 VAL B N 1
ATOM 1652 C CA . VAL B 1 11 ? 4.34 11.094 6.043 1 87.56 11 VAL B CA 1
ATOM 1653 C C . VAL B 1 11 ? 2.875 11.508 6.145 1 87.56 11 VAL B C 1
ATOM 1655 O O . VAL B 1 11 ? 2.531 12.406 6.922 1 87.56 11 VAL B O 1
ATOM 1658 N N . ILE B 1 12 ? 2.066 10.93 5.223 1 89.56 12 ILE B N 1
ATOM 1659 C CA . ILE B 1 12 ? 0.618 11.07 5.336 1 89.56 12 ILE B CA 1
ATOM 1660 C C . ILE B 1 12 ? -0.003 9.742 5.742 1 89.56 12 ILE B C 1
ATOM 1662 O O . IL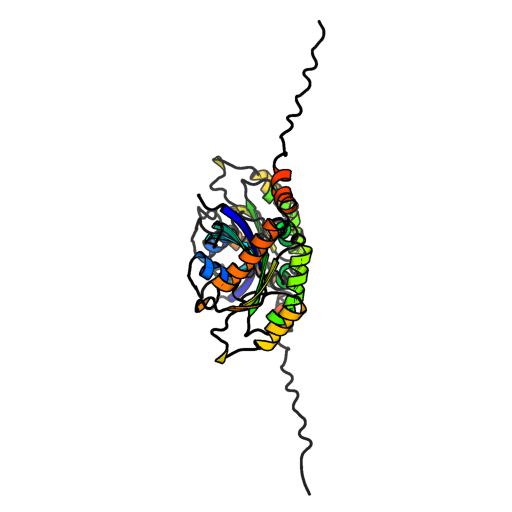E B 1 12 ? 0.269 8.711 5.129 1 89.56 12 ILE B O 1
ATOM 1666 N N . VAL B 1 13 ? -0.766 9.789 6.914 1 84.31 13 VAL B N 1
ATOM 1667 C CA . VAL B 1 13 ? -1.373 8.57 7.43 1 84.31 13 VAL B CA 1
ATOM 1668 C C . VAL B 1 13 ? -2.861 8.797 7.68 1 84.31 13 VAL B C 1
ATOM 1670 O O . VAL B 1 13 ? -3.309 9.938 7.805 1 84.31 13 VAL B O 1
ATOM 1673 N N . GLY B 1 14 ? -3.568 7.746 7.715 1 85.19 14 GLY B N 1
ATOM 1674 C CA . GLY B 1 14 ? -5.008 7.73 7.918 1 85.19 14 GLY B CA 1
ATOM 1675 C C . GLY B 1 14 ? -5.684 6.523 7.293 1 85.19 14 GLY B C 1
ATOM 1676 O O . GLY B 1 14 ? -5.047 5.75 6.574 1 85.19 14 GLY B O 1
ATOM 1677 N N . ALA B 1 15 ? -6.977 6.512 7.57 1 77.5 15 ALA B N 1
ATOM 1678 C CA . ALA B 1 15 ? -7.75 5.375 7.078 1 77.5 15 ALA B CA 1
ATOM 1679 C C . ALA B 1 15 ? -7.777 5.348 5.555 1 77.5 15 ALA B C 1
ATOM 1681 O O . ALA B 1 15 ? -7.414 6.328 4.902 1 77.5 15 ALA B O 1
ATOM 1682 N N . SER B 1 16 ? -8.133 4.211 5.051 1 70.81 16 SER B N 1
ATOM 1683 C CA . SER B 1 16 ? -8.328 4.082 3.609 1 70.81 16 SER B CA 1
ATOM 1684 C C . SER B 1 16 ? -9.43 5.008 3.111 1 70.81 16 SER B C 1
ATOM 1686 O O . SER B 1 16 ? -10.406 5.25 3.82 1 70.81 16 SER B O 1
ATOM 1688 N N . ALA B 1 17 ? -9.18 5.609 1.948 1 75 17 ALA B N 1
ATOM 1689 C CA . ALA B 1 17 ? -10.164 6.352 1.166 1 75 17 ALA B CA 1
ATOM 1690 C C . ALA B 1 17 ? -10.477 7.699 1.814 1 75 17 ALA B C 1
ATOM 1692 O O . ALA B 1 17 ? -11.461 8.352 1.458 1 75 17 ALA B O 1
ATOM 1693 N N . VAL B 1 18 ? -9.625 8.086 2.75 1 87.25 18 VAL B N 1
ATOM 1694 C CA . VAL B 1 18 ? -9.875 9.391 3.355 1 87.25 18 VAL B CA 1
ATOM 1695 C C . VAL B 1 18 ? -9.328 10.492 2.455 1 87.25 18 VAL B C 1
ATOM 1697 O O . VAL B 1 18 ? -9.617 11.672 2.658 1 87.25 18 VAL B O 1
ATOM 1700 N N . GLY B 1 19 ? -8.477 10.164 1.493 1 85.38 19 GLY B N 1
ATOM 1701 C CA . GLY B 1 19 ? -8 11.125 0.513 1 85.38 19 GLY B CA 1
ATOM 1702 C C . GLY B 1 19 ? -6.527 11.438 0.655 1 85.38 19 GLY B C 1
ATOM 1703 O O . GLY B 1 19 ? -6.074 12.516 0.25 1 85.38 19 GLY B O 1
ATOM 1704 N N . LYS B 1 20 ? -5.766 10.492 1.268 1 84.12 20 LYS B N 1
ATOM 1705 C CA . LYS B 1 20 ? -4.332 10.703 1.455 1 84.12 20 LYS B CA 1
ATOM 1706 C C . LYS B 1 20 ? -3.631 10.93 0.119 1 84.12 20 LYS B C 1
ATOM 1708 O O . LYS B 1 20 ? -2.936 11.93 -0.062 1 84.12 20 LYS B O 1
ATOM 1713 N N . THR B 1 21 ? -3.938 10.023 -0.811 1 78.31 21 THR B N 1
ATOM 1714 C CA . THR B 1 21 ? -3.312 10.102 -2.127 1 78.31 21 THR B CA 1
ATOM 1715 C C . THR B 1 21 ? -3.783 11.344 -2.875 1 78.31 21 THR B C 1
ATOM 1717 O O . THR B 1 21 ? -2.988 12.016 -3.539 1 78.31 21 THR B O 1
ATOM 1720 N N . SER B 1 22 ? -5.035 11.672 -2.775 1 84.06 22 SER B N 1
ATOM 1721 C CA . SER B 1 22 ? -5.582 12.852 -3.443 1 84.06 22 SER B CA 1
ATOM 1722 C C . SER B 1 22 ? -4.953 14.133 -2.9 1 84.06 22 SER B C 1
ATOM 1724 O O . SER B 1 22 ? -4.68 15.062 -3.658 1 84.06 22 SER B O 1
ATOM 1726 N N . LEU B 1 23 ? -4.707 14.18 -1.585 1 92.19 23 LEU B N 1
ATOM 1727 C CA . LEU B 1 23 ? -4.062 15.336 -0.983 1 92.19 23 LEU B CA 1
ATOM 1728 C C . LEU B 1 23 ? -2.633 15.492 -1.488 1 92.19 23 LEU B C 1
ATOM 1730 O O . LEU B 1 23 ? -2.215 16.594 -1.862 1 92.19 23 LEU B O 1
ATOM 1734 N N . SER B 1 24 ? -1.921 14.375 -1.501 1 87.31 24 SER B N 1
ATOM 1735 C CA . SER B 1 24 ? -0.539 14.398 -1.967 1 87.31 24 SER B CA 1
ATOM 1736 C C . SER B 1 24 ? -0.456 14.828 -3.428 1 87.31 24 SER B C 1
ATOM 1738 O O . SER B 1 24 ? 0.384 15.648 -3.793 1 87.31 24 SER B O 1
ATOM 1740 N N . ASN B 1 25 ? -1.316 14.281 -4.215 1 83.56 25 ASN B N 1
ATOM 1741 C CA . ASN B 1 25 ? -1.327 14.617 -5.637 1 83.56 25 ASN B CA 1
ATOM 1742 C C . ASN B 1 25 ? -1.723 16.078 -5.863 1 83.56 25 ASN B C 1
ATOM 1744 O O . ASN B 1 25 ? -1.164 16.75 -6.73 1 83.56 25 ASN B O 1
ATOM 1748 N N . GLN B 1 26 ? -2.715 16.562 -5.152 1 91.19 26 GLN B N 1
ATOM 1749 C CA . GLN B 1 26 ? -3.133 17.953 -5.27 1 91.19 26 GLN B CA 1
ATOM 1750 C C . GLN B 1 26 ? -2.002 18.891 -4.883 1 91.19 26 GLN B C 1
ATOM 1752 O O . GLN B 1 26 ? -1.767 19.906 -5.562 1 91.19 26 GLN B O 1
ATOM 1757 N N . LEU B 1 27 ? -1.305 18.578 -3.834 1 92.69 27 LEU B N 1
ATOM 1758 C CA . LEU B 1 27 ? -0.198 19.422 -3.383 1 92.69 27 LEU B CA 1
ATOM 1759 C C . LEU B 1 27 ? 0.908 19.469 -4.43 1 92.69 27 LEU B C 1
ATOM 1761 O O . LEU B 1 27 ? 1.385 20.547 -4.785 1 92.69 27 LEU B O 1
ATOM 1765 N N . VAL B 1 28 ? 1.325 18.297 -4.945 1 87.38 28 VAL B N 1
ATOM 1766 C CA . VAL B 1 28 ? 2.551 18.188 -5.73 1 87.38 28 VAL B CA 1
ATOM 1767 C C . VAL B 1 28 ? 2.246 18.438 -7.207 1 87.38 28 VAL B C 1
ATOM 1769 O O . VAL B 1 28 ? 3.02 19.109 -7.902 1 87.38 28 VAL B O 1
ATOM 1772 N N . ASN B 1 29 ? 1.068 17.891 -7.621 1 81 29 ASN B N 1
ATOM 1773 C CA . ASN B 1 29 ? 0.778 17.938 -9.047 1 81 29 ASN B CA 1
ATOM 1774 C C . ASN B 1 29 ? -0.392 18.859 -9.359 1 81 29 ASN B C 1
ATOM 1776 O O . ASN B 1 29 ? -0.709 19.094 -10.523 1 81 29 ASN B O 1
ATOM 1780 N N . ASN B 1 30 ? -1.003 19.359 -8.328 1 88.06 30 ASN B N 1
ATOM 1781 C CA . ASN B 1 30 ? -2.191 20.188 -8.5 1 88.06 30 ASN B CA 1
ATOM 1782 C C . ASN B 1 30 ? -3.264 19.469 -9.312 1 88.06 30 ASN B C 1
ATOM 1784 O O . ASN B 1 30 ? -3.879 20.062 -10.203 1 88.06 30 ASN B O 1
ATOM 1788 N N . ILE B 1 31 ? -3.334 18.188 -9.07 1 79.44 31 ILE B N 1
ATOM 1789 C CA . ILE B 1 31 ? -4.301 17.375 -9.797 1 79.44 31 ILE B CA 1
ATOM 1790 C C . ILE B 1 31 ? -5.117 16.547 -8.812 1 79.44 31 ILE B C 1
ATOM 1792 O O . ILE B 1 31 ? -4.59 16.062 -7.812 1 79.44 31 ILE B O 1
ATOM 1796 N N . PHE B 1 32 ? -6.426 16.609 -9.094 1 80.88 32 PHE B N 1
ATOM 1797 C CA . PHE B 1 32 ? -7.309 15.656 -8.414 1 80.88 32 PHE B CA 1
ATOM 1798 C C . PHE B 1 32 ? -7.883 14.648 -9.406 1 80.88 32 PHE B C 1
ATOM 1800 O O . PHE B 1 32 ? -8.32 15.023 -10.492 1 80.88 32 PHE B O 1
ATOM 1807 N N . SER B 1 33 ? -7.613 13.344 -9.07 1 69.94 33 SER B N 1
ATOM 1808 C CA . SER B 1 33 ? -8.219 12.273 -9.867 1 69.94 33 SER B CA 1
ATOM 1809 C C . SER B 1 33 ? -9.109 11.383 -9.008 1 69.94 33 SER B C 1
ATOM 1811 O O . SER B 1 33 ? -8.711 10.961 -7.922 1 69.94 33 SER B O 1
ATOM 1813 N N . GLU B 1 34 ? -10.328 11.133 -9.539 1 61.59 34 GLU B N 1
ATOM 1814 C CA . GLU B 1 34 ? -11.266 10.273 -8.828 1 61.59 34 GLU B CA 1
ATOM 1815 C C . GLU B 1 34 ? -10.797 8.82 -8.828 1 61.59 34 GLU B C 1
ATOM 1817 O O . GLU B 1 34 ? -11.188 8.031 -7.957 1 61.59 34 GLU B O 1
ATOM 1822 N N . ASP B 1 35 ? -10.039 8.406 -9.773 1 51.09 35 ASP B N 1
ATOM 1823 C CA . ASP B 1 35 ? -9.695 7.008 -10.016 1 51.09 35 ASP B CA 1
ATOM 1824 C C . ASP B 1 35 ? -8.617 6.539 -9.047 1 51.09 35 ASP B C 1
ATOM 1826 O O . ASP B 1 35 ? -8.203 5.375 -9.078 1 51.09 35 ASP B O 1
ATOM 1830 N N . TYR B 1 36 ? -8.219 7.477 -8.312 1 45.69 36 TYR B N 1
ATOM 1831 C CA . TYR B 1 36 ? -7.117 6.973 -7.5 1 45.69 36 TYR B CA 1
ATOM 1832 C C . TYR B 1 36 ? -7.609 5.93 -6.5 1 45.69 36 TYR B C 1
ATOM 1834 O O . TYR B 1 36 ? -8.594 6.156 -5.797 1 45.69 36 TYR B O 1
ATOM 1842 N N . THR B 1 37 ? -7.504 4.652 -6.965 1 46.78 37 THR B N 1
ATOM 1843 C CA . THR B 1 37 ? -7.824 3.471 -6.168 1 46.78 37 THR B CA 1
ATOM 1844 C C . THR B 1 37 ? -7.047 3.479 -4.855 1 46.78 37 THR B C 1
ATOM 1846 O O . THR B 1 37 ? -6.031 4.164 -4.73 1 46.78 37 THR B O 1
ATOM 1849 N N . SER B 1 38 ? -7.879 3.027 -3.818 1 44.91 38 SER B N 1
ATOM 1850 C CA . SER B 1 38 ? -7.395 2.891 -2.451 1 44.91 38 SER B CA 1
ATOM 1851 C C . SER B 1 38 ? -5.918 2.496 -2.426 1 44.91 38 SER B C 1
ATOM 1853 O O . SER B 1 38 ? -5.496 1.609 -3.17 1 44.91 38 SER B O 1
ATOM 1855 N N . THR B 1 39 ? -5.172 3.559 -2.16 1 44.06 39 THR B N 1
ATOM 1856 C CA . THR B 1 39 ? -3.828 3.133 -1.788 1 44.06 39 THR B CA 1
ATOM 1857 C C . THR B 1 39 ? -3.883 1.987 -0.782 1 44.06 39 THR B C 1
ATOM 1859 O O . THR B 1 39 ? -2.855 1.595 -0.224 1 44.06 39 THR B O 1
ATOM 1862 N N . ALA B 1 40 ? -5.207 1.652 -0.499 1 45.72 40 ALA B N 1
ATOM 1863 C CA . ALA B 1 40 ? -5.434 0.713 0.597 1 45.72 40 ALA B CA 1
ATOM 1864 C C . ALA B 1 40 ? -4.445 -0.448 0.538 1 45.72 40 ALA B C 1
ATOM 1866 O O . ALA B 1 40 ? -4.676 -1.498 1.142 1 45.72 40 ALA B O 1
ATOM 1867 N N . GLY B 1 41 ? -3.336 -0.072 0.191 1 47.94 41 GLY B N 1
ATOM 1868 C CA . GLY B 1 41 ? -2.223 -1.003 0.286 1 47.94 41 GLY B CA 1
ATOM 1869 C C . GLY B 1 41 ? -2.342 -2.176 -0.667 1 47.94 41 GLY B C 1
ATOM 1870 O O . GLY B 1 41 ? -1.46 -3.035 -0.716 1 47.94 41 GLY B O 1
ATOM 1871 N N . MET B 1 42 ? -3.676 -2.34 -1.223 1 56 42 MET B N 1
ATOM 1872 C CA . MET B 1 42 ? -3.803 -3.451 -2.162 1 56 42 MET B CA 1
ATOM 1873 C C . MET B 1 42 ? -4.492 -3.002 -3.445 1 56 42 MET B C 1
ATOM 1875 O O . MET B 1 42 ? -5.445 -2.223 -3.402 1 56 42 MET B O 1
ATOM 1879 N N . ASP B 1 43 ? -3.979 -3.049 -4.453 1 62.62 43 ASP B N 1
ATOM 1880 C CA . ASP B 1 43 ? -4.656 -2.854 -5.734 1 62.62 43 ASP B CA 1
ATOM 1881 C C . ASP B 1 43 ? -5.508 -4.066 -6.094 1 62.62 43 ASP B C 1
ATOM 1883 O O . ASP B 1 43 ? -5.059 -5.211 -5.965 1 62.62 43 ASP B O 1
ATOM 1887 N N . LEU B 1 44 ? -6.887 -3.744 -6.305 1 70.19 44 LEU B N 1
ATOM 1888 C CA . LEU B 1 44 ? -7.793 -4.816 -6.699 1 70.19 44 LEU B CA 1
ATOM 1889 C C . LEU B 1 44 ? -7.93 -4.883 -8.219 1 70.19 44 LEU B C 1
ATOM 1891 O O . LEU B 1 44 ? -8.133 -3.857 -8.875 1 70.19 44 LEU B O 1
ATOM 1895 N N . PHE B 1 45 ? -7.684 -6.086 -8.781 1 77.12 45 PHE B N 1
ATOM 1896 C CA . PHE B 1 45 ? -7.914 -6.379 -10.188 1 77.12 45 PHE B CA 1
ATOM 1897 C C . PHE B 1 45 ? -9.023 -7.414 -10.352 1 77.12 45 PHE B C 1
ATOM 1899 O O . PHE B 1 45 ? -9.125 -8.352 -9.562 1 77.12 45 PHE B O 1
ATOM 1906 N N . GLN B 1 46 ? -9.953 -7.129 -11.25 1 83.25 46 GLN B N 1
ATOM 1907 C CA . GLN B 1 46 ? -10.977 -8.117 -11.578 1 83.25 46 GLN B CA 1
ATOM 1908 C C . GLN B 1 46 ? -10.898 -8.523 -13.047 1 83.25 46 GLN B C 1
ATOM 1910 O O . GLN B 1 46 ? -10.602 -7.695 -13.914 1 83.25 46 GLN B O 1
ATOM 1915 N N . ASP B 1 47 ? -11.102 -9.875 -13.273 1 88.06 47 ASP B N 1
ATOM 1916 C CA . ASP B 1 47 ? -11.078 -10.414 -14.633 1 88.06 47 ASP B CA 1
ATOM 1917 C C . ASP B 1 47 ? -11.922 -11.688 -14.734 1 88.06 47 ASP B C 1
ATOM 1919 O O . ASP B 1 47 ? -12.422 -12.18 -13.727 1 88.06 47 ASP B O 1
ATOM 1923 N N . THR B 1 48 ? -12.227 -12.016 -15.945 1 90.25 48 THR B N 1
ATOM 1924 C CA . THR B 1 48 ? -12.844 -13.305 -16.219 1 90.25 48 THR B CA 1
ATOM 1925 C C . THR B 1 48 ? -11.875 -14.227 -16.953 1 90.25 48 THR B C 1
ATOM 1927 O O . THR B 1 48 ? -11.195 -13.805 -17.891 1 90.25 48 THR B O 1
ATOM 1930 N N . MET B 1 49 ? -11.773 -15.414 -16.375 1 91.06 49 MET B N 1
ATOM 1931 C CA . MET B 1 49 ? -10.914 -16.406 -16.984 1 91.06 49 MET B CA 1
ATOM 1932 C C . MET B 1 49 ? -11.727 -17.609 -17.484 1 91.06 49 MET B C 1
ATOM 1934 O O . MET B 1 49 ? -12.414 -18.25 -16.688 1 91.06 49 MET B O 1
ATOM 1938 N N . GLU B 1 50 ? -11.633 -17.891 -18.844 1 90.88 50 GLU B N 1
ATOM 1939 C CA . GLU B 1 50 ? -12.336 -19.047 -19.391 1 90.88 50 GLU B CA 1
ATOM 1940 C C . GLU B 1 50 ? -11.531 -20.328 -19.203 1 90.88 50 GLU B C 1
ATOM 1942 O O . GLU B 1 50 ? -10.406 -20.438 -19.703 1 90.88 50 GLU B O 1
ATOM 1947 N N . MET B 1 51 ? -12.195 -21.203 -18.422 1 89.69 51 MET B N 1
ATOM 1948 C CA . MET B 1 51 ? -11.617 -22.531 -18.203 1 89.69 51 MET B CA 1
ATOM 1949 C C . MET B 1 51 ? -12.344 -23.594 -19.031 1 89.69 51 MET B C 1
ATOM 1951 O O . MET B 1 51 ? -13.383 -23.297 -19.641 1 89.69 51 MET B O 1
ATOM 1955 N N . PRO B 1 52 ? -11.773 -24.812 -19.125 1 86.44 52 PRO B N 1
ATOM 1956 C CA . PRO B 1 52 ? -12.406 -25.844 -19.938 1 86.44 52 PRO B CA 1
ATOM 1957 C C . PRO B 1 52 ? -13.836 -26.156 -19.5 1 86.44 52 PRO B C 1
ATOM 1959 O O . PRO B 1 52 ? -14.734 -26.266 -20.344 1 86.44 52 PRO B O 1
ATOM 1962 N N . ASP B 1 53 ? -14.203 -26.219 -18.219 1 87.25 53 ASP B N 1
ATOM 1963 C CA . ASP B 1 53 ? -15.492 -26.703 -17.75 1 87.25 53 ASP B CA 1
ATOM 1964 C C . ASP B 1 53 ? -16.266 -25.594 -17.031 1 87.25 53 ASP B C 1
ATOM 1966 O O . ASP B 1 53 ? -17.391 -25.828 -16.562 1 87.25 53 ASP B O 1
ATOM 1970 N N . CYS B 1 54 ? -15.641 -24.422 -16.938 1 88.62 54 CYS B N 1
ATOM 1971 C CA . CYS B 1 54 ? -16.312 -23.344 -16.219 1 88.62 54 CYS B CA 1
ATOM 1972 C C . CYS B 1 54 ? -15.711 -22 -16.594 1 88.62 54 CYS B C 1
ATOM 1974 O O . CYS B 1 54 ? -14.672 -21.922 -17.25 1 88.62 54 CYS B O 1
ATOM 1976 N N . SER B 1 55 ? -16.469 -20.922 -16.266 1 91.94 55 SER B N 1
ATOM 1977 C CA . SER B 1 55 ? -15.961 -19.562 -16.297 1 91.94 55 SER B CA 1
ATOM 1978 C C . SER B 1 55 ? -15.633 -19.047 -14.898 1 91.94 55 SER B C 1
ATOM 1980 O O . SER B 1 55 ? -16.391 -19.297 -13.953 1 91.94 55 SER B O 1
ATOM 1982 N N . VAL B 1 56 ? -14.477 -18.422 -14.812 1 92.69 56 VAL B N 1
ATOM 1983 C CA . VAL B 1 56 ? -14.031 -17.969 -13.5 1 92.69 56 VAL B CA 1
ATOM 1984 C C . VAL B 1 56 ? -14.07 -16.438 -13.43 1 92.69 56 VAL B C 1
ATOM 1986 O O . VAL B 1 56 ? -13.5 -15.758 -14.281 1 92.69 56 VAL B O 1
ATOM 1989 N N . SER B 1 57 ? -14.859 -15.953 -12.5 1 93.81 57 SER B N 1
ATOM 1990 C CA . SER B 1 57 ? -14.734 -14.555 -12.086 1 93.81 57 SER B CA 1
ATOM 1991 C C . SER B 1 57 ? -13.594 -14.367 -11.094 1 93.81 57 SER B C 1
ATOM 1993 O O . SER B 1 57 ? -13.711 -14.758 -9.93 1 93.81 57 SER B O 1
ATOM 1995 N N . LEU B 1 58 ? -12.539 -13.758 -11.594 1 93.06 58 LEU B N 1
ATOM 1996 C CA . LEU B 1 58 ? -11.312 -13.648 -10.82 1 93.06 58 LEU B CA 1
ATOM 1997 C C . LEU B 1 58 ? -11.227 -12.305 -10.117 1 93.06 58 LEU B C 1
ATOM 1999 O O . LEU B 1 58 ? -11.367 -11.258 -10.75 1 93.06 58 LEU B O 1
ATOM 2003 N N . THR B 1 59 ? -11.062 -12.391 -8.773 1 87.19 59 THR B N 1
ATOM 2004 C CA . THR B 1 59 ? -10.688 -11.227 -7.977 1 87.19 59 THR B CA 1
ATOM 2005 C C . THR B 1 59 ? -9.242 -11.336 -7.512 1 87.19 59 THR B C 1
ATOM 2007 O O . THR B 1 59 ? -8.883 -12.266 -6.785 1 87.19 59 THR B O 1
ATOM 2010 N N . LEU B 1 60 ? -8.414 -10.367 -7.988 1 88.12 60 LEU B N 1
ATOM 2011 C CA . LEU B 1 60 ? -6.992 -10.352 -7.68 1 88.12 60 LEU B CA 1
ATOM 2012 C C . LEU B 1 60 ? -6.641 -9.148 -6.805 1 88.12 60 LEU B C 1
ATOM 2014 O O . LEU B 1 60 ? -6.855 -8 -7.199 1 88.12 60 LEU B O 1
ATOM 2018 N N . ARG B 1 61 ? -6.082 -9.531 -5.629 1 79.81 61 ARG B N 1
ATOM 2019 C CA . ARG B 1 61 ? -5.613 -8.5 -4.711 1 79.81 61 ARG B CA 1
ATOM 2020 C C . ARG B 1 61 ? -4.094 -8.391 -4.742 1 79.81 61 ARG B C 1
ATOM 2022 O O . ARG B 1 61 ? -3.389 -9.352 -4.445 1 79.81 61 ARG B O 1
ATOM 2029 N N . ASP B 1 62 ? -3.688 -7.328 -5.211 1 77.94 62 ASP B N 1
ATOM 2030 C CA . ASP B 1 62 ? -2.264 -7.012 -5.266 1 77.94 62 ASP B CA 1
ATOM 2031 C C . ASP B 1 62 ? -1.817 -6.262 -4.016 1 77.94 62 ASP B C 1
ATOM 2033 O O . ASP B 1 62 ? -2.262 -5.141 -3.766 1 77.94 62 ASP B O 1
ATOM 2037 N N . THR B 1 63 ? -1.047 -7.039 -3.23 1 70.31 63 THR B N 1
ATOM 2038 C CA . THR B 1 63 ? -0.656 -6.5 -1.934 1 70.31 63 THR B CA 1
ATOM 2039 C C . THR B 1 63 ? 0.577 -5.609 -2.068 1 70.31 63 THR B C 1
ATOM 2041 O O . THR B 1 63 ? 1.383 -5.789 -2.984 1 70.31 63 THR B O 1
ATOM 2044 N N . CYS B 1 64 ? 0.576 -4.613 -1.46 1 58.94 64 CYS B N 1
ATOM 2045 C CA . CYS B 1 64 ? 1.786 -3.801 -1.422 1 58.94 64 CYS B CA 1
ATOM 2046 C C . CYS B 1 64 ? 2.895 -4.508 -0.649 1 58.94 64 CYS B C 1
ATOM 2048 O O . CYS B 1 64 ? 2.619 -5.305 0.249 1 58.94 64 CYS B O 1
ATOM 2050 N N . GLY B 1 65 ? 4.109 -4.746 -1.234 1 47.84 65 GLY B N 1
ATOM 2051 C CA . GLY B 1 65 ? 5.215 -5.379 -0.539 1 47.84 65 GLY B CA 1
ATOM 2052 C C . GLY B 1 65 ? 5.129 -5.246 0.97 1 47.84 65 GLY B C 1
ATOM 2053 O O . GLY B 1 65 ? 5.184 -4.137 1.505 1 47.84 65 GLY B O 1
ATOM 2054 N N . GLN B 1 66 ? 4.195 -6.098 1.551 1 45.84 66 GLN B N 1
ATOM 2055 C CA . GLN B 1 66 ? 3.879 -6.062 2.975 1 45.84 66 GLN B CA 1
ATOM 2056 C C . GLN B 1 66 ? 5.117 -6.352 3.82 1 45.84 66 GLN B C 1
ATOM 2058 O O . GLN B 1 66 ? 5.039 -6.379 5.051 1 45.84 66 GLN B O 1
ATOM 2063 N N . GLU B 1 67 ? 5.98 -7.293 3.287 1 40.81 67 GLU B N 1
ATOM 2064 C CA . GLU B 1 67 ? 6.984 -7.617 4.297 1 40.81 67 GLU B CA 1
ATOM 2065 C C . GLU B 1 67 ? 7.164 -6.469 5.285 1 40.81 67 GLU B C 1
ATOM 2067 O O . GLU B 1 67 ? 7.355 -6.699 6.484 1 40.81 67 GLU B O 1
ATOM 2072 N N . GLN B 1 68 ? 7.684 -5.457 4.73 1 39.88 68 GLN B N 1
ATOM 2073 C CA . GLN B 1 68 ? 8.25 -4.395 5.555 1 39.88 68 GLN B CA 1
ATOM 2074 C C . GLN B 1 68 ? 7.156 -3.631 6.297 1 39.88 68 GLN B C 1
ATOM 2076 O O . GLN B 1 68 ? 6.832 -2.496 5.938 1 39.88 68 GLN B O 1
ATOM 2081 N N . TYR B 1 69 ? 6.074 -4.074 6.105 1 40.41 69 TYR B N 1
ATOM 2082 C CA . TYR B 1 69 ? 5.117 -3.186 6.754 1 40.41 69 TYR B CA 1
ATOM 2083 C C . TYR B 1 69 ? 5.664 -2.67 8.078 1 40.41 69 TYR B C 1
ATOM 2085 O O . TYR B 1 69 ? 5.645 -1.466 8.344 1 40.41 69 TYR B O 1
ATOM 2093 N N . LYS B 1 70 ? 5.598 -3.76 9.023 1 39.94 70 LYS B N 1
ATOM 2094 C CA . LYS B 1 70 ? 6.062 -3.23 10.297 1 39.94 70 LYS B CA 1
ATOM 2095 C C . LYS B 1 70 ? 7.5 -2.723 10.195 1 39.94 70 LYS B C 1
ATOM 2097 O O . LYS B 1 70 ? 7.809 -1.624 10.656 1 39.94 70 LYS B O 1
ATOM 2102 N N . SER B 1 71 ? 8.344 -3.635 9.75 1 38.44 71 SER B N 1
ATOM 2103 C CA . SER B 1 71 ? 9.75 -3.268 9.766 1 38.44 71 SER B CA 1
ATOM 2104 C C . SER B 1 71 ? 10.062 -2.234 8.688 1 38.44 71 SER B C 1
ATOM 2106 O O . SER B 1 71 ? 10.852 -1.312 8.914 1 38.44 71 SER B O 1
ATOM 2108 N N . LEU B 1 72 ? 9.523 -2.373 7.586 1 40.97 72 LEU B N 1
ATOM 2109 C CA . LEU B 1 72 ? 9.828 -1.416 6.527 1 40.97 72 LEU B CA 1
ATOM 2110 C C . LEU B 1 72 ? 9.133 -0.085 6.777 1 40.97 72 LEU B C 1
ATOM 2112 O O . LEU B 1 72 ? 9.672 0.977 6.469 1 40.97 72 LEU B O 1
ATOM 2116 N N . ALA B 1 73 ? 7.949 -0.208 7.305 1 45.69 73 ALA B N 1
ATOM 2117 C CA . ALA B 1 73 ? 7.324 1.025 7.777 1 45.69 73 ALA B CA 1
ATOM 2118 C C . ALA B 1 73 ? 8.297 1.84 8.625 1 45.69 73 ALA B C 1
ATOM 2120 O O . ALA B 1 73 ? 8.336 3.068 8.531 1 45.69 73 ALA B O 1
ATOM 2121 N N . SER B 1 74 ? 9.055 0.967 9.289 1 48.28 74 SER B N 1
ATOM 2122 C CA . SER B 1 74 ? 10 1.644 10.172 1 48.28 74 SER B CA 1
ATOM 2123 C C . SER B 1 74 ? 10.945 2.537 9.383 1 48.28 74 SER B C 1
ATOM 2125 O O . SER B 1 74 ? 11.336 3.607 9.852 1 48.28 74 SER B O 1
ATOM 2127 N N . GLN B 1 75 ? 11.25 2.072 8.227 1 49.84 75 GLN B N 1
ATOM 2128 C CA . GLN B 1 75 ? 12.273 2.842 7.531 1 49.84 75 GLN B CA 1
ATOM 2129 C C . GLN B 1 75 ? 11.742 4.207 7.105 1 49.84 75 GLN B C 1
ATOM 2131 O O . GLN B 1 75 ? 12.469 5.203 7.152 1 49.84 75 GLN B O 1
ATOM 2136 N N . TYR B 1 76 ? 10.555 4.23 6.895 1 55.88 76 TYR B N 1
ATOM 2137 C CA . TYR B 1 76 ? 10.047 5.523 6.449 1 55.88 76 TYR B CA 1
ATOM 2138 C C . TYR B 1 76 ? 9.742 6.426 7.637 1 55.88 76 TYR B C 1
ATOM 2140 O O . TYR B 1 76 ? 9.852 7.652 7.539 1 55.88 76 TYR B O 1
ATOM 2148 N N . TYR B 1 77 ? 9.5 5.688 8.695 1 69.25 77 TYR B N 1
ATOM 2149 C CA . TYR B 1 77 ? 9.211 6.492 9.875 1 69.25 77 TYR B CA 1
ATOM 2150 C C . TYR B 1 77 ? 10.492 7.051 10.484 1 69.25 77 TYR B C 1
ATOM 2152 O O . TYR B 1 77 ? 10.477 8.109 11.109 1 69.25 77 TYR B O 1
ATOM 2160 N N . ARG B 1 78 ? 11.555 6.434 10.109 1 72.44 78 ARG B N 1
ATOM 2161 C CA . ARG B 1 78 ? 12.789 6.758 10.82 1 72.44 78 ARG B CA 1
ATOM 2162 C C . ARG B 1 78 ? 13.25 8.172 10.5 1 72.44 78 ARG B C 1
ATOM 2164 O O . ARG B 1 78 ? 13.836 8.844 11.352 1 72.44 78 ARG B O 1
ATOM 2171 N N . GLU B 1 79 ? 12.953 8.711 9.328 1 78.31 79 GLU B N 1
ATOM 2172 C CA . GLU B 1 79 ? 13.438 10.047 8.969 1 78.31 79 GLU B CA 1
ATOM 2173 C C . GLU B 1 79 ? 12.289 11.047 8.898 1 78.31 79 GLU B C 1
ATOM 2175 O O . GLU B 1 79 ? 12.461 12.164 8.406 1 78.31 79 GLU B O 1
ATOM 2180 N N . THR B 1 80 ? 11.273 10.578 9.492 1 89.38 80 THR B N 1
ATOM 2181 C CA . THR B 1 80 ? 10.086 11.422 9.375 1 89.38 80 THR B CA 1
ATOM 2182 C C . THR B 1 80 ? 10.133 12.562 10.383 1 89.38 80 THR B C 1
ATOM 2184 O O . THR B 1 80 ? 10.375 12.336 11.57 1 89.38 80 THR B O 1
ATOM 2187 N N . GLN B 1 81 ? 9.969 13.789 9.859 1 93.94 81 GLN B N 1
ATOM 2188 C CA . GLN B 1 81 ? 9.992 14.969 10.719 1 93.94 81 GLN B CA 1
ATOM 2189 C C . GLN B 1 81 ? 8.578 15.469 11 1 93.94 81 GLN B C 1
ATOM 2191 O O . GLN B 1 81 ? 8.352 16.219 11.953 1 93.94 81 GLN B O 1
ATOM 2196 N N . GLY B 1 82 ? 7.66 15.133 10.148 1 96.19 82 GLY B N 1
ATOM 2197 C CA . GLY B 1 82 ? 6.281 15.547 10.32 1 96.19 82 GLY B CA 1
ATOM 2198 C C . GLY B 1 82 ? 5.281 14.57 9.734 1 96.19 82 GLY B C 1
ATOM 2199 O O . GLY B 1 82 ? 5.602 13.836 8.805 1 96.19 82 GLY B O 1
ATOM 2200 N N . ALA B 1 83 ? 4.113 14.617 10.281 1 94.88 83 ALA B N 1
ATOM 2201 C CA . ALA B 1 83 ? 3.039 13.742 9.82 1 94.88 83 ALA B CA 1
ATOM 2202 C C . ALA B 1 83 ? 1.737 14.516 9.641 1 94.88 83 ALA B C 1
ATOM 2204 O O . ALA B 1 83 ? 1.389 15.352 10.477 1 94.88 83 ALA B O 1
ATOM 2205 N N . LEU B 1 84 ? 1.147 14.289 8.5 1 96.44 84 LEU B N 1
ATOM 2206 C CA . LEU B 1 84 ? -0.244 14.68 8.297 1 96.44 84 LEU B CA 1
ATOM 2207 C C . LEU B 1 84 ? -1.183 13.508 8.57 1 96.44 84 LEU B C 1
ATOM 2209 O O . LEU B 1 84 ? -1.084 12.461 7.926 1 96.44 84 LEU B O 1
ATOM 2213 N N . ILE B 1 85 ? -2.023 13.656 9.562 1 94.31 85 ILE B N 1
ATOM 2214 C CA . ILE B 1 85 ? -2.986 12.609 9.898 1 94.31 85 ILE B CA 1
ATOM 2215 C C . ILE B 1 85 ? -4.375 13.008 9.406 1 94.31 85 ILE B C 1
ATOM 2217 O O . ILE B 1 85 ? -4.906 14.047 9.805 1 94.31 85 ILE B O 1
ATOM 2221 N N . VAL B 1 86 ? -4.926 12.18 8.539 1 94.81 86 VAL B N 1
ATOM 2222 C CA . VAL B 1 86 ? -6.09 12.578 7.754 1 94.81 86 VAL B CA 1
ATOM 2223 C C . VAL B 1 86 ? -7.293 11.719 8.141 1 94.81 86 VAL B C 1
ATOM 2225 O O . VAL B 1 86 ? -7.168 10.5 8.305 1 94.81 86 VAL B O 1
ATOM 2228 N N . TYR B 1 87 ? -8.414 12.352 8.383 1 95.75 87 TYR B N 1
ATOM 2229 C CA . TYR B 1 87 ? -9.695 11.656 8.414 1 95.75 87 TYR B CA 1
ATOM 2230 C C . TYR B 1 87 ? -10.664 12.25 7.402 1 95.75 87 TYR B C 1
ATOM 2232 O O . TYR B 1 87 ? -10.375 13.281 6.789 1 95.75 87 TYR B O 1
ATOM 2240 N N . ASP B 1 88 ? -11.703 11.531 7.098 1 94.62 88 ASP B N 1
ATOM 2241 C CA . ASP B 1 88 ? -12.789 11.922 6.211 1 94.62 88 ASP B CA 1
ATOM 2242 C C . ASP B 1 88 ? -13.961 12.508 7 1 94.62 88 ASP B C 1
ATOM 2244 O O . ASP B 1 88 ? -14.562 11.812 7.828 1 94.62 88 ASP B O 1
ATOM 2248 N N . ILE B 1 89 ? -14.312 13.773 6.719 1 98.25 89 ILE B N 1
ATOM 2249 C CA . ILE B 1 89 ? -15.328 14.438 7.531 1 98.25 89 ILE B CA 1
ATOM 2250 C C . ILE B 1 89 ? -16.672 13.727 7.352 1 98.25 89 ILE B C 1
ATOM 2252 O O . ILE B 1 89 ? -17.594 13.93 8.133 1 98.25 89 ILE B O 1
ATOM 2256 N N . THR B 1 90 ? -16.828 12.859 6.309 1 96.38 90 THR B N 1
ATOM 2257 C CA . THR B 1 90 ? -18.062 12.148 6.047 1 96.38 90 THR B CA 1
ATOM 2258 C C . THR B 1 90 ? -18.031 10.75 6.645 1 96.38 90 THR B C 1
ATOM 2260 O O . THR B 1 90 ? -18.984 9.984 6.508 1 96.38 90 THR B O 1
ATOM 2263 N N . ASN B 1 91 ? -16.906 10.367 7.328 1 93.94 91 ASN B N 1
ATOM 2264 C CA . ASN B 1 91 ? -16.719 9.031 7.891 1 93.94 91 ASN B CA 1
ATOM 2265 C C . ASN B 1 91 ? -16.297 9.102 9.359 1 93.94 91 ASN B C 1
ATOM 2267 O O . ASN B 1 91 ? -15.117 9.25 9.672 1 93.94 91 ASN B O 1
ATOM 2271 N N . ARG B 1 92 ? -17.25 8.922 10.234 1 95.69 92 ARG B N 1
ATOM 2272 C CA . ARG B 1 92 ? -17.031 9.039 11.68 1 95.69 92 ARG B CA 1
ATOM 2273 C C . ARG B 1 92 ? -15.969 8.055 12.148 1 95.69 92 ARG B C 1
ATOM 2275 O O . ARG B 1 92 ? -15.141 8.391 13 1 95.69 92 ARG B O 1
ATOM 2282 N N . GLU B 1 93 ? -15.938 6.895 11.594 1 90.81 93 GLU B N 1
ATOM 2283 C CA . GLU B 1 93 ? -14.961 5.883 12 1 90.81 93 GLU B CA 1
ATOM 2284 C C . GLU B 1 93 ? -13.531 6.355 11.742 1 90.81 93 GLU B C 1
ATOM 2286 O O . GLU B 1 93 ? -12.641 6.117 12.562 1 90.81 93 GLU B O 1
ATOM 2291 N N . SER B 1 94 ? -13.328 7.004 10.617 1 89.88 94 SER B N 1
ATOM 2292 C CA . SER B 1 94 ? -11.992 7.508 10.305 1 89.88 94 SER B CA 1
ATOM 2293 C C . SER B 1 94 ? -11.531 8.531 11.336 1 89.88 94 SER B C 1
ATOM 2295 O O . SER B 1 94 ? -10.344 8.633 11.633 1 89.88 94 SER B O 1
ATOM 2297 N N . PHE B 1 95 ? -12.477 9.25 11.945 1 96.38 95 PHE B N 1
ATOM 2298 C CA . PHE B 1 95 ? -12.18 10.219 12.984 1 96.38 95 PHE B CA 1
ATOM 2299 C C . PHE B 1 95 ? -11.891 9.523 14.312 1 96.38 95 PHE B C 1
ATOM 2301 O O . PHE B 1 95 ? -10.938 9.875 15.008 1 96.38 95 PHE B O 1
ATOM 2308 N N . ASP B 1 96 ? -12.633 8.555 14.555 1 94 96 ASP B N 1
ATOM 2309 C CA . ASP B 1 96 ? -12.516 7.852 15.828 1 94 96 ASP B CA 1
ATOM 2310 C C . ASP B 1 96 ? -11.156 7.16 15.953 1 94 96 ASP B C 1
ATOM 2312 O O . ASP B 1 96 ? -10.695 6.879 17.062 1 94 96 ASP B O 1
ATOM 2316 N N . TYR B 1 97 ? -10.484 6.941 14.867 1 88.31 97 TYR B N 1
ATOM 2317 C CA . TYR B 1 97 ? -9.211 6.23 14.875 1 88.31 97 TYR B CA 1
ATOM 2318 C C . TYR B 1 97 ? -8.047 7.211 14.875 1 88.31 97 TYR B C 1
ATOM 2320 O O . TYR B 1 97 ? -6.883 6.801 14.781 1 88.31 97 TYR B O 1
ATOM 2328 N N . LEU B 1 98 ? -8.258 8.469 15.055 1 92.88 98 LEU B N 1
ATOM 2329 C CA . LEU B 1 98 ? -7.191 9.469 15.008 1 92.88 98 LEU B CA 1
ATOM 2330 C C . LEU B 1 98 ? -6.152 9.203 16.094 1 92.88 98 LEU B C 1
ATOM 2332 O O . LEU B 1 98 ? -4.949 9.289 15.836 1 92.88 98 LEU B O 1
ATOM 2336 N N . GLN B 1 99 ? -6.676 8.883 17.219 1 93 99 GLN B N 1
ATOM 2337 C CA . GLN B 1 99 ? -5.738 8.656 18.312 1 93 99 GLN B CA 1
ATOM 2338 C C . GLN B 1 99 ? -4.812 7.484 18.016 1 93 99 GLN B C 1
ATOM 2340 O O . GLN B 1 99 ? -3.625 7.523 18.359 1 93 99 GLN B O 1
ATOM 2345 N N . ASP B 1 100 ? -5.324 6.484 17.391 1 85.62 100 ASP B N 1
ATOM 2346 C CA . ASP B 1 100 ? -4.5 5.332 17.031 1 85.62 100 ASP B CA 1
ATOM 2347 C C . ASP B 1 100 ? -3.383 5.742 16.062 1 85.62 100 ASP B C 1
ATOM 2349 O O . ASP B 1 100 ? -2.242 5.297 16.219 1 85.62 100 ASP B O 1
ATOM 2353 N N . TRP B 1 101 ? -3.715 6.57 15.125 1 86.06 101 TRP B N 1
ATOM 2354 C CA . TRP B 1 101 ? -2.715 7.062 14.188 1 86.06 101 TRP B CA 1
ATOM 2355 C C . TRP B 1 101 ? -1.665 7.906 14.898 1 86.06 101 TRP B C 1
ATOM 2357 O O . TRP B 1 101 ? -0.471 7.805 14.602 1 86.06 101 TRP B O 1
ATOM 2367 N N . ILE B 1 102 ? -2.152 8.719 15.781 1 91.56 102 ILE B N 1
ATOM 2368 C CA . ILE B 1 102 ? -1.237 9.57 16.547 1 91.56 102 ILE B CA 1
ATOM 2369 C C . ILE B 1 102 ? -0.275 8.695 17.344 1 91.56 102 ILE B C 1
ATOM 2371 O O . ILE B 1 102 ? 0.931 8.953 17.375 1 91.56 102 ILE B O 1
ATOM 2375 N N . ASP B 1 103 ? -0.777 7.688 17.922 1 86.75 103 ASP B N 1
ATOM 2376 C CA . ASP B 1 103 ? 0.051 6.766 18.688 1 86.75 103 ASP B CA 1
ATOM 2377 C C . ASP B 1 103 ? 1.075 6.07 17.797 1 86.75 103 ASP B C 1
ATOM 2379 O O . ASP B 1 103 ? 2.238 5.918 18.172 1 86.75 103 ASP B O 1
ATOM 2383 N N . ASP B 1 104 ? 0.673 5.699 16.656 1 79.69 104 ASP B N 1
ATOM 2384 C CA . ASP B 1 104 ? 1.57 5.055 15.695 1 79.69 104 ASP B CA 1
ATOM 2385 C C . ASP B 1 104 ? 2.699 5.996 15.281 1 79.69 104 ASP B C 1
ATOM 2387 O O . ASP B 1 104 ? 3.873 5.617 15.312 1 79.69 104 ASP B O 1
ATOM 2391 N N . VAL B 1 105 ? 2.299 7.195 14.938 1 85.81 105 VAL B N 1
ATOM 2392 C CA . VAL B 1 105 ? 3.281 8.188 14.516 1 85.81 105 VAL B CA 1
ATOM 2393 C C . VAL B 1 105 ? 4.266 8.461 15.648 1 85.81 105 VAL B C 1
ATOM 2395 O O . VAL B 1 105 ? 5.477 8.516 15.43 1 85.81 105 VAL B O 1
ATOM 2398 N N . SER B 1 106 ? 3.734 8.547 16.797 1 86.31 106 SER B N 1
ATOM 2399 C CA . SER B 1 106 ? 4.574 8.836 17.953 1 86.31 106 SER B CA 1
ATOM 2400 C C . SER B 1 106 ? 5.5 7.668 18.266 1 86.31 106 SER B C 1
ATOM 2402 O O . SER B 1 106 ? 6.609 7.867 18.766 1 86.31 106 SER B O 1
ATOM 2404 N N . MET B 1 107 ? 5.031 6.527 17.969 1 80 107 MET B N 1
ATOM 2405 C CA . MET B 1 107 ? 5.785 5.32 18.297 1 80 107 MET B CA 1
ATOM 2406 C C . MET B 1 107 ? 6.902 5.082 17.281 1 80 107 MET B C 1
ATOM 2408 O O . MET B 1 107 ? 8.008 4.699 17.656 1 80 107 MET B O 1
ATOM 2412 N N . TYR B 1 108 ? 6.633 5.352 16.062 1 74.62 108 TYR B N 1
ATOM 2413 C CA . TYR B 1 108 ? 7.539 4.887 15.016 1 74.62 108 TYR B CA 1
ATOM 2414 C C . TYR B 1 108 ? 8.398 6.027 14.492 1 74.62 108 TYR B C 1
ATOM 2416 O O . TYR B 1 108 ? 9.484 5.801 13.945 1 74.62 108 TYR B O 1
ATOM 2424 N N . CYS B 1 109 ? 7.91 7.266 14.68 1 82.5 109 CYS B N 1
ATOM 2425 C CA . CYS B 1 109 ? 8.68 8.414 14.211 1 82.5 109 CYS B CA 1
ATOM 2426 C C . CYS B 1 109 ? 9.562 8.961 15.32 1 82.5 109 CYS B C 1
ATOM 2428 O O . CYS B 1 109 ? 9.383 8.617 16.5 1 82.5 109 CYS B O 1
ATOM 2430 N N . PRO B 1 110 ? 10.57 9.711 14.945 1 85.56 110 PRO B N 1
ATOM 2431 C CA . PRO B 1 110 ? 11.445 10.289 15.969 1 85.56 110 PRO B CA 1
ATOM 2432 C C . PRO B 1 110 ? 10.688 11.18 16.953 1 85.56 1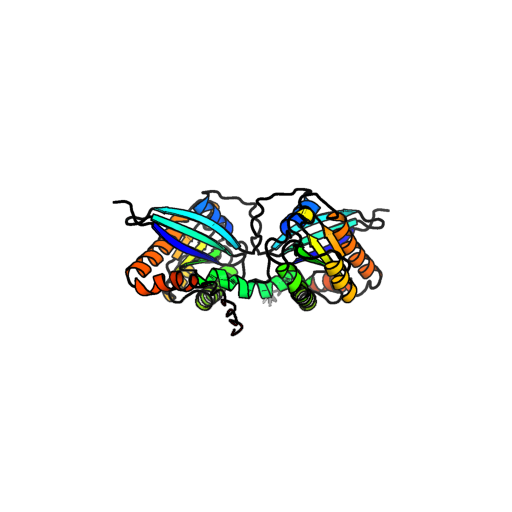10 PRO B C 1
ATOM 2434 O O . PRO B 1 110 ? 9.633 11.727 16.609 1 85.56 110 PRO B O 1
ATOM 2437 N N . GLN B 1 111 ? 11.375 11.305 18.047 1 89.06 111 GLN B N 1
ATOM 2438 C CA . GLN B 1 111 ? 10.828 12.227 19.031 1 89.06 111 GLN B CA 1
ATOM 2439 C C . GLN B 1 111 ? 10.766 13.648 18.484 1 89.06 111 GLN B C 1
ATOM 2441 O O . GLN B 1 111 ? 11.703 14.109 17.828 1 89.06 111 GLN B O 1
ATOM 2446 N N . GLY B 1 112 ? 9.617 14.297 18.703 1 92.12 112 GLY B N 1
ATOM 2447 C CA . GLY B 1 112 ? 9.484 15.672 18.266 1 92.12 112 GLY B CA 1
ATOM 2448 C C . GLY B 1 112 ? 8.812 15.805 16.906 1 92.12 112 GLY B C 1
ATOM 2449 O O . GLY B 1 112 ? 8.664 16.922 16.391 1 92.12 112 GLY B O 1
ATOM 2450 N N . VAL B 1 113 ? 8.453 14.672 16.391 1 94.75 113 VAL B N 1
ATOM 2451 C CA . VAL B 1 113 ? 7.738 14.719 15.117 1 94.75 113 VAL B CA 1
ATOM 2452 C C . VAL B 1 113 ? 6.57 15.703 15.211 1 94.75 113 VAL B C 1
ATOM 2454 O O . VAL B 1 113 ? 5.871 15.742 16.219 1 94.75 113 VAL B O 1
ATOM 2457 N N . LYS B 1 114 ? 6.43 16.547 14.195 1 97.12 114 LYS B N 1
ATOM 2458 C CA . LYS B 1 114 ? 5.332 17.516 14.156 1 97.12 114 LYS B CA 1
ATOM 2459 C C . LYS B 1 114 ? 4.094 16.906 13.508 1 97.12 114 LYS B C 1
ATOM 2461 O O . LYS B 1 114 ? 4.199 16.156 12.531 1 97.12 114 LYS B O 1
ATOM 2466 N N . ILE B 1 115 ? 2.953 17.219 14.102 1 97.44 115 ILE B N 1
ATOM 2467 C CA . ILE B 1 115 ? 1.721 16.609 13.609 1 97.44 115 ILE B CA 1
ATOM 2468 C C . ILE B 1 115 ? 0.722 17.703 13.234 1 97.44 115 ILE B C 1
ATOM 2470 O O . ILE B 1 115 ? 0.572 18.688 13.961 1 97.44 115 ILE B O 1
ATOM 2474 N N . VAL B 1 116 ? 0.116 17.594 12.094 1 98.31 116 VAL B N 1
ATOM 2475 C CA . VAL B 1 116 ? -1.054 18.359 11.68 1 98.31 116 VAL B CA 1
ATOM 2476 C C . VAL B 1 116 ? -2.223 17.422 11.406 1 98.31 116 VAL B C 1
ATOM 2478 O O . VAL B 1 116 ? -2.068 16.422 10.703 1 98.31 116 VAL B O 1
ATOM 2481 N N . LEU B 1 117 ? -3.361 17.688 12.031 1 98.56 117 LEU B N 1
ATOM 2482 C CA . LEU B 1 117 ? -4.582 16.922 11.781 1 98.56 117 LEU B CA 1
ATOM 2483 C C . LEU B 1 117 ? -5.391 17.547 10.648 1 98.56 117 LEU B C 1
ATOM 2485 O O . LEU B 1 117 ? -5.52 18.766 10.578 1 98.56 117 LEU B O 1
ATOM 2489 N N . VAL B 1 118 ? -5.922 16.688 9.773 1 98.62 118 VAL B N 1
ATOM 2490 C CA . VAL B 1 118 ? -6.645 17.172 8.609 1 98.62 118 VAL B CA 1
ATOM 2491 C C . VAL B 1 118 ? -7.984 16.453 8.492 1 98.62 118 VAL B C 1
ATOM 2493 O O . VAL B 1 118 ? -8.023 15.219 8.391 1 98.62 118 VAL B O 1
ATOM 2496 N N . GLY B 1 119 ? -9.078 17.188 8.562 1 98.69 119 GLY B N 1
ATOM 2497 C CA . GLY B 1 119 ? -10.375 16.734 8.078 1 98.69 119 GLY B CA 1
ATOM 2498 C C . GLY B 1 119 ? -10.602 17.016 6.605 1 98.69 119 GLY B C 1
ATOM 2499 O O . GLY B 1 119 ? -10.805 18.156 6.215 1 98.69 119 GLY B O 1
ATOM 2500 N N . ASN B 1 120 ? -10.57 15.93 5.781 1 97.94 120 ASN B N 1
ATOM 2501 C CA . ASN B 1 120 ? -10.609 16.078 4.332 1 97.94 120 ASN B CA 1
ATOM 2502 C C . ASN B 1 120 ? -12.016 15.844 3.781 1 97.94 120 ASN B C 1
ATOM 2504 O O . ASN B 1 120 ? -12.898 15.383 4.504 1 97.94 120 ASN B O 1
ATOM 2508 N N . LYS B 1 121 ? -12.25 16.203 2.619 1 96.31 121 LYS B N 1
ATOM 2509 C CA . LYS B 1 121 ? -13.445 16.047 1.799 1 96.31 121 LYS B CA 1
ATOM 2510 C C . LYS B 1 121 ? -14.547 17.016 2.223 1 96.31 121 LYS B C 1
ATOM 2512 O O . LYS B 1 121 ? -15.719 16.656 2.271 1 96.31 121 LYS B O 1
ATOM 2517 N N . VAL B 1 122 ? -14.117 18.297 2.547 1 97.69 122 VAL B N 1
ATOM 2518 C CA . VAL B 1 122 ? -15.086 19.281 3 1 97.69 122 VAL B CA 1
ATOM 2519 C C . VAL B 1 122 ? -16 19.688 1.843 1 97.69 122 VAL B C 1
ATOM 2521 O O . VAL B 1 122 ? -17.031 20.328 2.051 1 97.69 122 VAL B O 1
ATOM 2524 N N . ASP B 1 123 ? -15.594 19.312 0.608 1 96.06 123 ASP B N 1
ATOM 2525 C CA . ASP B 1 123 ? -16.469 19.562 -0.534 1 96.06 123 ASP B CA 1
ATOM 2526 C C . ASP B 1 123 ? -17.781 18.781 -0.396 1 96.06 123 ASP B C 1
ATOM 2528 O O . ASP B 1 123 ? -18.781 19.094 -1.049 1 96.06 123 ASP B O 1
ATOM 2532 N N . LEU B 1 124 ? -17.812 17.875 0.534 1 94.06 124 LEU B N 1
ATOM 2533 C CA . LEU B 1 124 ? -19 17.047 0.728 1 94.06 124 LEU B CA 1
ATOM 2534 C C . LEU B 1 124 ? -19.766 17.469 1.987 1 94.06 124 LEU B C 1
ATOM 2536 O O . LEU B 1 124 ? -20.672 16.766 2.434 1 94.06 124 LEU B O 1
ATOM 2540 N N . GLU B 1 125 ? -19.406 18.531 2.633 1 92 125 GLU B N 1
ATOM 2541 C CA . GLU B 1 125 ? -19.906 18.922 3.951 1 92 125 GLU B CA 1
ATOM 2542 C C . GLU B 1 125 ? -21.422 19.062 3.947 1 92 125 GLU B C 1
ATOM 2544 O O . GLU B 1 125 ? -22.094 18.703 4.922 1 92 125 GLU B O 1
ATOM 2549 N N . ASN B 1 126 ? -22.031 19.578 2.934 1 91.25 126 ASN B N 1
ATOM 2550 C CA . ASN B 1 126 ? -23.453 19.844 2.91 1 91.25 126 ASN B CA 1
ATOM 2551 C C . ASN B 1 126 ? -24.266 18.562 2.764 1 91.25 126 ASN B C 1
ATOM 2553 O O . ASN B 1 126 ? -25.406 18.484 3.227 1 91.25 126 ASN B O 1
ATOM 2557 N N . ASP B 1 127 ? -23.672 17.531 2.301 1 88.44 127 ASP B N 1
ATOM 2558 C CA . ASP B 1 127 ? -24.422 16.328 1.947 1 88.44 127 ASP B CA 1
ATOM 2559 C C . ASP B 1 127 ? -24.141 15.188 2.928 1 88.44 127 ASP B C 1
ATOM 2561 O O . ASP B 1 127 ? -25 14.336 3.16 1 88.44 127 ASP B O 1
ATOM 2565 N N . ALA B 1 128 ? -23 15.219 3.535 1 90.56 128 ALA B N 1
ATOM 2566 C CA . ALA B 1 128 ? -22.625 13.938 4.137 1 90.56 128 ALA B CA 1
ATOM 2567 C C . ALA B 1 128 ? -21.781 14.148 5.391 1 90.56 128 ALA B C 1
ATOM 2569 O O . ALA B 1 128 ? -21.156 13.211 5.879 1 90.56 128 ALA B O 1
ATOM 2570 N N . ARG B 1 129 ? -21.703 15.258 5.988 1 95.12 129 ARG B N 1
ATOM 2571 C CA . ARG B 1 129 ? -20.797 15.469 7.102 1 95.12 129 ARG B CA 1
ATOM 2572 C C . ARG B 1 129 ? -21.188 14.625 8.305 1 95.12 129 ARG B C 1
ATOM 2574 O O . ARG B 1 129 ? -22.359 14.617 8.711 1 95.12 129 ARG B O 1
ATOM 2581 N N . ALA B 1 130 ? -20.25 13.867 8.875 1 97.56 130 ALA B N 1
ATOM 2582 C CA . ALA B 1 130 ? -20.453 13.016 10.047 1 97.56 130 ALA B CA 1
ATOM 2583 C C . ALA B 1 130 ? -19.641 13.516 11.234 1 97.56 130 ALA B C 1
ATOM 2585 O O . ALA B 1 130 ? -19.891 13.109 12.375 1 97.56 130 ALA B O 1
ATOM 2586 N N . VAL B 1 131 ? -18.656 14.305 11.086 1 97.94 131 VAL B N 1
ATOM 2587 C CA . VAL B 1 131 ? -17.812 14.898 12.117 1 97.94 131 VAL B CA 1
ATOM 2588 C C . VAL B 1 131 ? -17.828 16.422 11.984 1 97.94 131 VAL B C 1
ATOM 2590 O O . VAL B 1 131 ? -17.453 16.969 10.945 1 97.94 131 VAL B O 1
ATOM 2593 N N . THR B 1 132 ? -18.219 17.125 12.984 1 97.81 132 THR B N 1
ATOM 2594 C CA . THR B 1 132 ? -18.297 18.578 12.914 1 97.81 132 THR B CA 1
ATOM 2595 C C . THR B 1 132 ? -16.891 19.203 12.992 1 97.81 132 THR B C 1
ATOM 2597 O O . THR B 1 132 ? -15.969 18.578 13.508 1 97.81 132 THR B O 1
ATOM 2600 N N . THR B 1 133 ? -16.859 20.422 12.453 1 98 133 THR B N 1
ATOM 2601 C CA . THR B 1 133 ? -15.609 21.172 12.578 1 98 133 THR B CA 1
ATOM 2602 C C . THR B 1 133 ? -15.227 21.344 14.047 1 98 133 THR B C 1
ATOM 2604 O O . THR B 1 133 ? -14.047 21.219 14.398 1 98 133 THR B O 1
ATOM 2607 N N . ALA B 1 134 ? -16.188 21.594 14.836 1 98.06 134 ALA B N 1
ATOM 2608 C CA . ALA B 1 134 ? -15.969 21.828 16.266 1 98.06 134 ALA B CA 1
ATOM 2609 C C . ALA B 1 134 ? -15.359 20.594 16.922 1 98.06 134 ALA B C 1
ATOM 2611 O O . ALA B 1 134 ? -14.438 20.703 17.734 1 98.06 134 ALA B O 1
ATOM 2612 N N . GLU B 1 135 ? -15.844 19.453 16.625 1 97.81 135 GLU B N 1
ATOM 2613 C CA . GLU B 1 135 ? -15.312 18.203 17.156 1 97.81 135 GLU B CA 1
ATOM 2614 C C . GLU B 1 135 ? -13.852 18.016 16.75 1 97.81 135 GLU B C 1
ATOM 2616 O O . GLU B 1 135 ? -13.016 17.656 17.594 1 97.81 135 GLU B O 1
ATOM 2621 N N . GLY B 1 136 ? -13.602 18.234 15.492 1 98.31 136 GLY B N 1
ATOM 2622 C CA . GLY B 1 136 ? -12.234 18.125 15.016 1 98.31 136 GLY B CA 1
ATOM 2623 C C . GLY B 1 136 ? -11.289 19.109 15.695 1 98.31 136 GLY B C 1
ATOM 2624 O O . GLY B 1 136 ? -10.188 18.719 16.109 1 98.31 136 GLY B O 1
ATOM 2625 N N . GLN B 1 137 ? -11.734 20.312 15.797 1 98.12 137 GLN B N 1
ATOM 2626 C CA . GLN B 1 137 ? -10.938 21.359 16.422 1 98.12 137 GLN B CA 1
ATOM 2627 C C . GLN B 1 137 ? -10.68 21.047 17.891 1 98.12 137 GLN B C 1
ATOM 2629 O O . GLN B 1 137 ? -9.578 21.266 18.406 1 98.12 137 GLN B O 1
ATOM 2634 N N . GLN B 1 138 ? -11.695 20.625 18.547 1 98.06 138 GLN B N 1
ATOM 2635 C CA . GLN B 1 138 ? -11.547 20.281 19.953 1 98.06 138 GLN B CA 1
ATOM 2636 C C . GLN B 1 138 ? -10.523 19.172 20.141 1 98.06 138 GLN B C 1
ATOM 2638 O O . GLN B 1 138 ? -9.656 19.25 21 1 98.06 138 GLN B O 1
ATOM 2643 N N . PHE B 1 139 ? -10.695 18.125 19.391 1 98 139 PHE B N 1
ATOM 2644 C CA . PHE B 1 139 ? -9.758 17 19.453 1 98 139 PHE B CA 1
ATOM 2645 C C . PHE B 1 139 ? -8.328 17.484 19.234 1 98 139 PHE B C 1
ATOM 2647 O O . PHE B 1 139 ? -7.422 17.125 20 1 98 139 PHE B O 1
ATOM 2654 N N . ALA B 1 140 ? -8.102 18.312 18.25 1 98.12 140 ALA B N 1
ATOM 2655 C CA . ALA B 1 140 ? -6.777 18.844 17.922 1 98.12 140 ALA B CA 1
ATOM 2656 C C . ALA B 1 140 ? -6.23 19.688 19.062 1 98.12 140 ALA B C 1
ATOM 2658 O O . ALA B 1 140 ? -5.066 19.547 19.453 1 98.12 140 ALA B O 1
ATOM 2659 N N . SER B 1 141 ? -7.035 20.531 19.562 1 97.38 141 SER B N 1
ATOM 2660 C CA . SER B 1 141 ? -6.633 21.438 20.625 1 97.38 141 SER B CA 1
ATOM 2661 C C . SER B 1 141 ? -6.219 20.672 21.875 1 97.38 141 SER B C 1
ATOM 2663 O O . SER B 1 141 ? -5.254 21.047 22.547 1 97.38 141 SER B O 1
ATOM 2665 N N . GLU B 1 142 ? -6.918 19.688 22.172 1 96.44 142 GLU B N 1
ATOM 2666 C CA . GLU B 1 142 ? -6.625 18.875 23.344 1 96.44 142 GLU B CA 1
ATOM 2667 C C . GLU B 1 142 ? -5.246 18.219 23.234 1 96.44 142 GLU B C 1
ATOM 2669 O O . GLU B 1 142 ? -4.555 18.047 24.234 1 96.44 142 GLU B O 1
ATOM 2674 N N . GLY B 1 143 ? -4.844 17.953 22.078 1 95.06 143 GLY B N 1
ATOM 2675 C CA . GLY B 1 143 ? -3.557 17.312 21.875 1 95.06 143 GLY B CA 1
ATOM 2676 C C . GLY B 1 143 ? -2.465 18.297 21.469 1 95.06 143 GLY B C 1
ATOM 2677 O O . GLY B 1 143 ? -1.304 17.906 21.328 1 95.06 143 GLY B O 1
ATOM 2678 N N . GLY B 1 144 ? -2.908 19.531 21.219 1 95.88 144 GLY B N 1
ATOM 2679 C CA . GLY B 1 144 ? -1.94 20.531 20.812 1 95.88 144 GLY B CA 1
ATOM 2680 C C . GLY B 1 144 ? -1.553 20.438 19.359 1 95.88 144 GLY B C 1
ATOM 2681 O O . GLY B 1 144 ? -0.42 20.75 18.984 1 95.88 144 GLY B O 1
ATOM 2682 N N . TYR B 1 145 ? -2.404 19.969 18.547 1 97.31 145 TYR B N 1
ATOM 2683 C CA . TYR B 1 145 ? -2.127 19.797 17.125 1 97.31 145 TYR B CA 1
ATOM 2684 C C . TYR B 1 145 ? -2.758 20.922 16.297 1 97.31 145 TYR B C 1
ATOM 2686 O O . TYR B 1 145 ? -3.818 21.438 16.656 1 97.31 145 TYR B O 1
ATOM 2694 N N . ALA B 1 146 ? -2.104 21.359 15.266 1 97.69 146 ALA B N 1
ATOM 2695 C CA . ALA B 1 146 ? -2.766 22.203 14.273 1 97.69 146 ALA B CA 1
ATOM 2696 C C . ALA B 1 146 ? -3.859 21.422 13.547 1 97.69 146 ALA B C 1
ATOM 2698 O O . ALA B 1 146 ? -3.773 20.203 13.406 1 97.69 146 ALA B O 1
ATOM 2699 N N . PHE B 1 147 ? -4.828 22.203 13.109 1 98.62 147 PHE B N 1
ATOM 2700 C CA . PHE B 1 147 ? -6 21.562 12.523 1 98.62 147 PHE B CA 1
ATOM 2701 C C . PHE B 1 147 ? -6.465 22.312 11.281 1 98.62 147 PHE B C 1
ATOM 2703 O O . PHE B 1 147 ? -6.566 23.531 11.289 1 98.62 147 PHE B O 1
ATOM 2710 N N . PHE B 1 148 ? -6.699 21.578 10.156 1 98.69 148 PHE B N 1
ATOM 2711 C CA . PHE B 1 148 ? -7.266 22.141 8.93 1 98.69 148 PHE B CA 1
ATOM 2712 C C . PHE B 1 148 ? -8.383 21.25 8.406 1 98.69 148 PHE B C 1
ATOM 2714 O O . PHE B 1 148 ? -8.312 20.016 8.508 1 98.69 148 PHE B O 1
ATOM 2721 N N . GLU B 1 149 ? -9.359 21.828 7.898 1 98.62 149 GLU B N 1
ATOM 2722 C CA . GLU B 1 149 ? -10.281 21.125 7.016 1 98.62 149 GLU B CA 1
ATOM 2723 C C . GLU B 1 149 ? -9.969 21.406 5.547 1 98.62 149 GLU B C 1
ATOM 2725 O O . GLU B 1 149 ? -9.82 22.562 5.156 1 98.62 149 GLU B O 1
ATOM 2730 N N . THR B 1 150 ? -9.844 20.297 4.789 1 98.56 150 THR B N 1
ATOM 2731 C CA . THR B 1 150 ? -9.375 20.438 3.412 1 98.56 150 THR B CA 1
ATOM 2732 C C . THR B 1 150 ? -10.328 19.734 2.447 1 98.56 150 THR B C 1
ATOM 2734 O O . THR B 1 150 ? -11.18 18.953 2.869 1 98.56 150 THR B O 1
ATOM 2737 N N . SER B 1 151 ? -10.211 20.109 1.18 1 97.88 151 SER B N 1
ATOM 2738 C CA . SER B 1 151 ? -10.742 19.344 0.05 1 97.88 151 SER B CA 1
ATOM 2739 C C . SER B 1 151 ? -9.695 19.188 -1.048 1 97.88 151 SER B C 1
ATOM 2741 O O . SER B 1 151 ? -9.328 20.156 -1.713 1 97.88 151 SER B O 1
ATOM 2743 N N . ALA B 1 152 ? -9.195 17.969 -1.148 1 94.81 152 ALA B N 1
ATOM 2744 C CA . ALA B 1 152 ? -8.281 17.719 -2.258 1 94.81 152 ALA B CA 1
ATOM 2745 C C . ALA B 1 152 ? -8.945 18.016 -3.598 1 94.81 152 ALA B C 1
ATOM 2747 O O . ALA B 1 152 ? -8.312 18.547 -4.508 1 94.81 152 ALA B O 1
ATOM 2748 N N . LYS B 1 153 ? -10.211 17.703 -3.697 1 92.56 153 LYS B N 1
ATOM 2749 C CA . LYS B 1 153 ? -10.969 17.859 -4.938 1 92.56 153 LYS B CA 1
ATOM 2750 C C . LYS B 1 153 ? -11.07 19.344 -5.332 1 92.56 153 LYS B C 1
ATOM 2752 O O . LYS B 1 153 ? -10.828 19.688 -6.488 1 92.56 153 LYS B O 1
ATOM 2757 N N . MET B 1 154 ? -11.344 20.281 -4.352 1 95.88 154 MET B N 1
ATOM 2758 C CA . MET B 1 154 ? -11.562 21.688 -4.625 1 95.88 154 MET B CA 1
ATOM 2759 C C . MET B 1 154 ? -10.312 22.5 -4.293 1 95.88 154 MET B C 1
ATOM 2761 O O . MET B 1 154 ? -10.32 23.734 -4.414 1 95.88 154 MET B O 1
ATOM 2765 N N . ASN B 1 155 ? -9.32 21.844 -3.92 1 96.44 155 ASN B N 1
ATOM 2766 C CA . ASN B 1 155 ? -8.078 22.484 -3.523 1 96.44 155 ASN B CA 1
ATOM 2767 C C . ASN B 1 155 ? -8.305 23.516 -2.43 1 96.44 155 ASN B C 1
ATOM 2769 O O . ASN B 1 155 ? -7.84 24.656 -2.543 1 96.44 155 ASN B O 1
ATOM 2773 N N . ILE B 1 156 ? -9.023 23.125 -1.484 1 97.5 156 ILE B N 1
ATOM 2774 C CA . ILE B 1 156 ? -9.273 23.969 -0.329 1 97.5 156 ILE B CA 1
ATOM 2775 C C . ILE B 1 156 ? -8.258 23.672 0.767 1 97.5 156 ILE B C 1
ATOM 2777 O O . ILE B 1 156 ? -8.266 22.594 1.352 1 97.5 156 ILE B O 1
ATOM 2781 N N . LYS B 1 157 ? -7.367 24.594 1.087 1 98 157 LYS B N 1
ATOM 2782 C CA . LYS B 1 157 ? -6.449 24.641 2.223 1 98 157 LYS B CA 1
ATOM 2783 C C . LYS B 1 157 ? -5.465 23.469 2.178 1 98 157 LYS B C 1
ATOM 2785 O O . LYS B 1 157 ? -4.938 23.062 3.211 1 98 157 LYS B O 1
ATOM 2790 N N . VAL B 1 158 ? -5.262 22.859 1.022 1 97.31 158 VAL B N 1
ATOM 2791 C CA . VAL B 1 158 ? -4.309 21.75 0.888 1 97.31 158 VAL B CA 1
ATOM 2792 C C . VAL B 1 158 ? -2.893 22.266 1.146 1 97.31 158 VAL B C 1
ATOM 2794 O O . VAL B 1 158 ? -2.211 21.781 2.055 1 97.31 158 VAL B O 1
ATOM 2797 N N . GLU B 1 159 ? -2.549 23.281 0.456 1 95.81 159 GLU B N 1
ATOM 2798 C CA . GLU B 1 159 ? -1.207 23.828 0.621 1 95.81 159 GLU B CA 1
ATOM 2799 C C . GLU B 1 159 ? -1.012 24.406 2.023 1 95.81 159 GLU B C 1
ATOM 2801 O O . GLU B 1 159 ? 0.054 24.234 2.621 1 95.81 159 GLU B O 1
ATOM 2806 N N . GLU B 1 160 ? -1.996 25.016 2.539 1 97.25 160 GLU B N 1
ATOM 2807 C CA . GLU B 1 160 ? -1.91 25.625 3.861 1 97.25 160 GLU B CA 1
ATOM 2808 C C . GLU B 1 160 ? -1.61 24.578 4.934 1 97.25 160 GLU B C 1
ATOM 2810 O O . GLU B 1 160 ? -0.812 24.828 5.84 1 97.25 160 GLU B O 1
ATOM 2815 N N . ALA B 1 161 ? -2.232 23.484 4.805 1 97.88 161 ALA B N 1
ATOM 2816 C CA . ALA B 1 161 ? -2.023 22.422 5.785 1 97.88 161 ALA B CA 1
ATOM 2817 C C . ALA B 1 161 ? -0.583 21.922 5.75 1 97.88 161 ALA B C 1
ATOM 2819 O O . ALA B 1 161 ? 0.054 21.766 6.793 1 97.88 161 ALA B O 1
ATOM 2820 N N . PHE B 1 162 ? -0.053 21.703 4.59 1 97.06 162 PHE B N 1
ATOM 2821 C CA . PHE B 1 162 ? 1.314 21.203 4.453 1 97.06 162 PHE B CA 1
ATOM 2822 C C . PHE B 1 162 ? 2.316 22.281 4.852 1 97.06 162 PHE B C 1
ATOM 2824 O O . PHE B 1 162 ? 3.334 22 5.48 1 97.06 162 PHE B O 1
ATOM 2831 N N . ARG B 1 163 ? 2.002 23.5 4.512 1 96.19 163 ARG B N 1
ATOM 2832 C CA . ARG B 1 163 ? 2.891 24.594 4.863 1 96.19 163 ARG B CA 1
ATOM 2833 C C . ARG B 1 163 ? 2.988 24.75 6.379 1 96.19 163 ARG B C 1
ATOM 2835 O O . ARG B 1 163 ? 4.059 25.062 6.906 1 96.19 163 ARG B O 1
ATOM 2842 N N . GLU B 1 164 ? 1.854 24.656 6.996 1 97.44 164 GLU B N 1
ATOM 2843 C CA . GLU B 1 164 ? 1.871 24.703 8.453 1 97.44 164 GLU B CA 1
ATOM 2844 C C . GLU B 1 164 ? 2.801 23.641 9.031 1 97.44 164 GLU B C 1
ATOM 2846 O O . GLU B 1 164 ? 3.598 23.922 9.93 1 97.44 164 GLU B O 1
ATOM 2851 N N . LEU B 1 165 ? 2.729 22.438 8.508 1 97.44 165 LEU B N 1
ATOM 2852 C CA . LEU B 1 165 ? 3.566 21.328 8.969 1 97.44 165 LEU B CA 1
ATOM 2853 C C . LEU B 1 165 ? 5.043 21.641 8.727 1 97.44 165 LEU B C 1
ATOM 2855 O O . LEU B 1 165 ? 5.867 21.5 9.633 1 97.44 165 LEU B O 1
ATOM 2859 N N . VAL B 1 166 ? 5.344 22.109 7.59 1 96.12 166 VAL B N 1
ATOM 2860 C CA . VAL B 1 166 ? 6.719 22.422 7.211 1 96.12 166 VAL B CA 1
ATOM 2861 C C . VAL B 1 166 ? 7.254 23.547 8.086 1 96.12 166 VAL B C 1
ATOM 2863 O O . VAL B 1 166 ? 8.398 23.5 8.531 1 96.12 166 VAL B O 1
ATOM 2866 N N . THR B 1 167 ? 6.453 24.531 8.281 1 96.06 167 THR B N 1
ATOM 2867 C CA . THR B 1 167 ? 6.848 25.641 9.125 1 96.06 167 THR B CA 1
ATOM 2868 C C . THR B 1 167 ? 7.234 25.156 10.516 1 96.06 167 THR B C 1
ATOM 2870 O O . THR B 1 167 ? 8.266 25.562 11.062 1 96.06 167 THR B O 1
ATOM 2873 N N . ARG B 1 168 ? 6.438 24.281 11.031 1 95.31 168 ARG B N 1
ATOM 2874 C CA . ARG B 1 168 ? 6.711 23.75 12.359 1 95.31 168 ARG B CA 1
ATOM 2875 C C . ARG B 1 168 ? 8.016 22.953 12.367 1 95.31 168 ARG B C 1
ATOM 2877 O O . ARG B 1 168 ? 8.781 23.016 13.328 1 95.31 168 ARG B O 1
ATOM 2884 N N . ILE B 1 169 ? 8.266 22.25 11.328 1 95.25 169 ILE B N 1
ATOM 2885 C CA . ILE B 1 169 ? 9.469 21.422 11.227 1 95.25 169 ILE B CA 1
ATOM 2886 C C . ILE B 1 169 ? 10.695 22.328 11.133 1 95.25 169 ILE B C 1
ATOM 2888 O O . ILE B 1 169 ? 11.672 22.141 11.859 1 95.25 169 ILE B O 1
ATOM 2892 N N . VAL B 1 170 ? 10.617 23.328 10.336 1 93.19 170 VAL 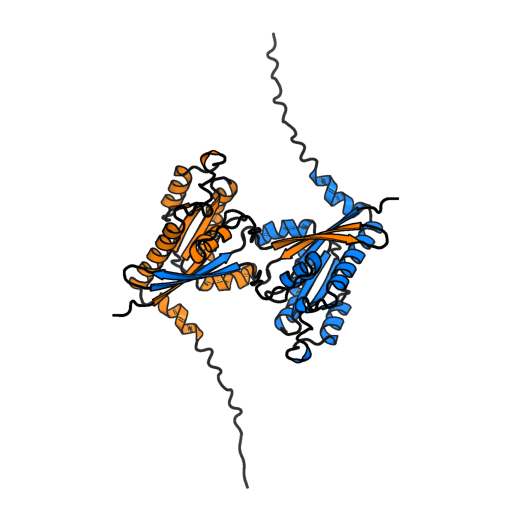B N 1
ATOM 2893 C CA . VAL B 1 170 ? 11.742 24.219 10.094 1 93.19 170 VAL B CA 1
ATOM 2894 C C . VAL B 1 170 ? 12.031 25.031 11.359 1 93.19 170 VAL B C 1
ATOM 2896 O O . VAL B 1 170 ? 13.195 25.266 11.703 1 93.19 170 VAL B O 1
ATOM 2899 N N . GLN B 1 171 ? 11.055 25.422 12.023 1 92.06 171 GLN B N 1
ATOM 2900 C CA . GLN B 1 171 ? 11.227 26.203 13.242 1 92.06 171 GLN B CA 1
ATOM 2901 C C . GLN B 1 171 ? 11.883 25.375 14.336 1 92.06 171 GLN B C 1
ATOM 2903 O O . GLN B 1 171 ? 12.688 25.891 15.117 1 92.06 171 GLN B O 1
ATOM 2908 N N . ALA B 1 172 ? 11.516 24.141 14.336 1 89.06 172 ALA B N 1
ATOM 2909 C CA . ALA B 1 172 ? 12.109 23.266 15.328 1 89.06 172 ALA B CA 1
ATOM 2910 C C . ALA B 1 172 ? 13.578 23 15.031 1 89.06 172 ALA B C 1
ATOM 2912 O O . ALA B 1 172 ? 14.383 22.828 15.945 1 89.06 172 ALA B O 1
ATOM 2913 N N . GLU B 1 173 ? 13.922 22.859 13.789 1 80.81 173 GLU B N 1
ATOM 2914 C CA . GLU B 1 173 ? 15.312 22.641 13.383 1 80.81 173 GLU B CA 1
ATOM 2915 C C . GLU B 1 173 ? 16.172 23.859 13.711 1 80.81 173 GLU B C 1
ATOM 2917 O O . GLU B 1 173 ? 17.344 23.719 14.047 1 80.81 173 GLU B O 1
ATOM 2922 N N . HIS B 1 174 ? 15.664 25.016 13.562 1 75.06 174 HIS B N 1
ATOM 2923 C CA . HIS B 1 174 ? 16.391 26.234 13.883 1 75.06 174 HIS B CA 1
ATOM 2924 C C . HIS B 1 174 ? 16.578 26.391 15.391 1 75.06 174 HIS B C 1
ATOM 2926 O O . HIS B 1 174 ? 17.578 26.922 15.852 1 75.06 174 HIS B O 1
ATOM 2932 N N . ALA B 1 175 ? 15.68 25.922 16.156 1 69.25 175 ALA B N 1
ATOM 2933 C CA . ALA B 1 175 ? 15.773 26.062 17.609 1 69.25 175 ALA B CA 1
ATOM 2934 C C . ALA B 1 175 ? 16.766 25.062 18.203 1 69.25 175 ALA B C 1
ATOM 2936 O O . ALA B 1 175 ? 17.391 25.328 19.219 1 69.25 175 ALA B O 1
ATOM 2937 N N . ASN B 1 176 ? 16.969 23.844 17.719 1 59.97 176 ASN B N 1
ATOM 2938 C CA . ASN B 1 176 ? 17.906 22.844 18.219 1 59.97 176 ASN B CA 1
ATOM 2939 C C . ASN B 1 176 ? 18.781 22.297 17.094 1 59.97 176 ASN B C 1
ATOM 2941 O O . ASN B 1 176 ? 18.516 21.219 16.562 1 59.97 176 ASN B O 1
ATOM 2945 N N . PRO B 1 177 ? 19.797 23.125 16.656 1 49.31 177 PRO B N 1
ATOM 2946 C CA . PRO B 1 177 ? 20.625 22.703 15.539 1 49.31 177 PRO B CA 1
ATOM 2947 C C . PRO B 1 177 ? 21.281 21.344 15.773 1 49.31 177 PRO B C 1
ATOM 2949 O O . PRO B 1 177 ? 21.734 20.688 14.828 1 49.31 177 PRO B O 1
ATOM 2952 N N . ALA B 1 178 ? 21.562 20.953 16.953 1 45.56 178 ALA B N 1
ATOM 2953 C CA . ALA B 1 178 ? 22.328 19.75 17.281 1 45.56 178 ALA B CA 1
ATOM 2954 C C . ALA B 1 178 ? 21.578 18.484 16.891 1 45.56 178 ALA B C 1
ATOM 2956 O O . ALA B 1 178 ? 22.188 17.469 16.547 1 45.56 178 ALA B O 1
ATOM 2957 N N . GLN B 1 179 ? 20.406 18.391 17.109 1 43.12 179 GLN B N 1
ATOM 2958 C CA . GLN B 1 179 ? 19.688 17.125 17.094 1 43.12 179 GLN B CA 1
ATOM 2959 C C . GLN B 1 179 ? 19.359 16.703 15.664 1 43.12 179 GLN B C 1
ATOM 2961 O O . GLN B 1 179 ? 19.25 15.508 15.375 1 43.12 179 GLN B O 1
ATOM 2966 N N . VAL B 1 180 ? 19.062 17.625 14.797 1 41.62 180 VAL B N 1
ATOM 2967 C CA . VAL B 1 180 ? 18.625 17.156 13.484 1 41.62 180 VAL B CA 1
ATOM 2968 C C . VAL B 1 180 ? 19.828 16.672 12.68 1 41.62 180 VAL B C 1
ATOM 2970 O O . VAL B 1 180 ? 19.672 16.047 11.633 1 41.62 180 VAL B O 1
ATOM 2973 N N . ALA B 1 181 ? 21.062 17.203 12.961 1 38.75 181 ALA B N 1
ATOM 2974 C CA . ALA B 1 181 ? 22.281 16.812 12.25 1 38.75 181 ALA B CA 1
ATOM 2975 C C . ALA B 1 181 ? 22.547 15.32 12.43 1 38.75 181 ALA B C 1
ATOM 2977 O O . ALA B 1 181 ? 23.25 14.703 11.625 1 38.75 181 ALA B O 1
ATOM 2978 N N . GLN B 1 182 ? 22.359 14.797 13.648 1 36.31 182 GLN B N 1
ATOM 2979 C CA . GLN B 1 182 ? 22.828 13.453 13.961 1 36.31 182 GLN B CA 1
ATOM 2980 C C . GLN B 1 182 ? 22.125 12.414 13.086 1 36.31 182 GLN B C 1
ATOM 2982 O O . GLN B 1 182 ? 22.625 11.297 12.93 1 36.31 182 GLN B O 1
ATOM 2987 N N . SER B 1 183 ? 20.938 12.727 12.68 1 37.22 183 SER B N 1
ATOM 2988 C CA . SER B 1 183 ? 20.344 11.664 11.883 1 37.22 183 SER B CA 1
ATOM 2989 C C . SER B 1 183 ? 20.969 11.586 10.5 1 37.22 183 SER B C 1
ATOM 2991 O O . SER B 1 183 ? 20.984 10.516 9.875 1 37.22 183 SER B O 1
ATOM 2993 N N . SER B 1 184 ? 21.672 12.648 10.062 1 35 184 SER B N 1
ATOM 2994 C CA . SER B 1 184 ? 22.328 12.586 8.766 1 35 184 SER B CA 1
ATOM 2995 C C . SER B 1 184 ? 23.672 11.859 8.859 1 35 184 SER B C 1
ATOM 2997 O O . SER B 1 184 ? 24.172 11.336 7.867 1 35 184 SER B O 1
ATOM 2999 N N . GLN B 1 185 ? 24.453 12.172 9.906 1 32.53 185 GLN B N 1
ATOM 3000 C CA . GLN B 1 185 ? 25.859 11.773 9.906 1 32.53 185 GLN B CA 1
ATOM 3001 C C . GLN B 1 185 ? 26 10.258 10.062 1 32.53 185 GLN B C 1
ATOM 3003 O O . GLN B 1 185 ? 27.047 9.695 9.75 1 32.53 185 GLN B O 1
ATOM 3008 N N . ASP B 1 186 ? 25.188 9.719 10.922 1 32.38 186 ASP B N 1
ATOM 3009 C CA . ASP B 1 186 ? 25.625 8.359 11.242 1 32.38 186 ASP B CA 1
ATOM 3010 C C . ASP B 1 186 ? 25.5 7.445 10.031 1 32.38 186 ASP B C 1
ATOM 3012 O O . ASP B 1 186 ? 25.812 6.254 10.109 1 32.38 186 ASP B O 1
ATOM 3016 N N . ARG B 1 187 ? 24.938 8.016 8.953 1 31.78 187 ARG B N 1
ATOM 3017 C CA . ARG B 1 187 ? 24.828 7.023 7.891 1 31.78 187 ARG B CA 1
ATOM 3018 C C . ARG B 1 187 ? 26.172 6.762 7.234 1 31.78 187 ARG B C 1
ATOM 3020 O O . ARG B 1 187 ? 26.344 5.766 6.531 1 31.78 187 ARG B O 1
ATOM 3027 N N . VAL B 1 188 ? 27.125 7.742 7.148 1 32.16 188 VAL B N 1
ATOM 3028 C CA . VAL B 1 188 ? 28.062 7.516 6.051 1 32.16 188 VAL B CA 1
ATOM 3029 C C . VAL B 1 188 ? 29.094 6.465 6.461 1 32.16 188 VAL B C 1
ATOM 3031 O O . VAL B 1 188 ? 29.875 6.012 5.633 1 32.16 188 VAL B O 1
ATOM 3034 N N . GLN B 1 189 ? 29.266 6.367 7.75 1 28.67 189 GLN B N 1
ATOM 3035 C CA . GLN B 1 189 ? 30.516 5.633 7.844 1 28.67 189 GLN B CA 1
ATOM 3036 C C . GLN B 1 189 ? 30.328 4.172 7.453 1 28.67 189 GLN B C 1
ATOM 3038 O O . GLN B 1 189 ? 30.453 3.277 8.289 1 28.67 189 GLN B O 1
ATOM 3043 N N . ILE B 1 190 ? 29.234 3.805 6.859 1 27.28 190 ILE B N 1
ATOM 3044 C CA . ILE B 1 190 ? 29.516 2.465 6.363 1 27.28 190 ILE B CA 1
ATOM 3045 C C . ILE B 1 190 ? 30.703 2.518 5.398 1 27.28 190 ILE B C 1
ATOM 3047 O O . ILE B 1 190 ? 30.578 3.033 4.285 1 27.28 190 ILE B O 1
ATOM 3051 N N . THR B 1 191 ? 31.797 3.115 5.832 1 24.55 191 THR B N 1
ATOM 3052 C CA . THR B 1 191 ? 33.062 2.928 5.148 1 24.55 191 THR B CA 1
ATOM 3053 C C . THR B 1 191 ? 33.25 1.465 4.758 1 24.55 191 THR B C 1
ATOM 3055 O O . THR B 1 191 ? 33.094 0.568 5.586 1 24.55 191 THR B O 1
ATOM 3058 N N . ALA B 1 192 ? 33.156 1.157 3.502 1 27.98 192 ALA B N 1
ATOM 3059 C CA . ALA B 1 192 ? 33.75 0.012 2.814 1 27.98 192 ALA B CA 1
ATOM 3060 C C . ALA B 1 192 ? 35.156 -0.306 3.365 1 27.98 192 ALA B C 1
ATOM 3062 O O . ALA B 1 192 ? 36.094 0.418 3.098 1 27.98 192 ALA B O 1
ATOM 3063 N N . GLN B 1 193 ? 35.219 -0.458 4.695 1 26.34 193 GLN B N 1
ATOM 3064 C CA . GLN B 1 193 ? 36.562 -0.969 5.004 1 26.34 193 GLN B CA 1
ATOM 3065 C C . GLN B 1 193 ? 36.938 -2.086 4.043 1 26.34 193 GLN B C 1
ATOM 3067 O O . GLN B 1 193 ? 36.25 -3.084 3.914 1 26.34 193 GLN B O 1
ATOM 3072 N N . LYS B 1 194 ? 37.656 -1.677 2.906 1 29.03 194 LYS B N 1
ATOM 3073 C CA . LYS B 1 194 ? 38.531 -2.422 2.014 1 29.03 194 LYS B CA 1
ATOM 3074 C C . LYS B 1 194 ? 39.375 -3.451 2.785 1 29.03 194 LYS B C 1
ATOM 3076 O O . LYS B 1 194 ? 40.219 -3.088 3.613 1 29.03 194 LYS B O 1
ATOM 3081 N N . SER B 1 195 ? 38.688 -4.543 3.301 1 27.53 195 SER B N 1
ATOM 3082 C CA . SER B 1 195 ? 39.656 -5.535 3.771 1 27.53 195 SER B CA 1
ATOM 3083 C C . SER B 1 195 ? 40.75 -5.766 2.75 1 27.53 195 SER B C 1
ATOM 3085 O O . SER B 1 195 ? 40.5 -6.168 1.616 1 27.53 195 SER B O 1
ATOM 3087 N N . THR B 1 196 ? 41.719 -4.895 2.68 1 26.7 196 THR B N 1
ATOM 3088 C CA . THR B 1 196 ? 43.031 -5.113 2.025 1 26.7 196 THR B CA 1
ATOM 3089 C C . THR B 1 196 ? 43.562 -6.508 2.334 1 26.7 196 THR B C 1
ATOM 3091 O O . THR B 1 196 ? 43.688 -6.887 3.5 1 26.7 196 THR B O 1
ATOM 3094 N N . PRO B 1 197 ? 43.25 -7.535 1.446 1 29.36 197 PRO B N 1
ATOM 3095 C CA . PRO B 1 197 ? 44.094 -8.734 1.62 1 29.36 197 PRO B CA 1
ATOM 3096 C C . PRO B 1 197 ? 45.562 -8.406 1.836 1 29.36 197 PRO B C 1
ATOM 3098 O O . PRO B 1 197 ? 46.094 -7.531 1.159 1 29.36 197 PRO B O 1
ATOM 3101 N N . GLU B 1 198 ? 46.031 -8.391 3.08 1 28.67 198 GLU B N 1
ATOM 3102 C CA . GLU B 1 198 ? 47.469 -8.383 3.344 1 28.67 198 GLU B CA 1
ATOM 3103 C C . GLU B 1 198 ? 48.219 -9.336 2.412 1 28.67 198 GLU B C 1
ATOM 3105 O O . GLU B 1 198 ? 47.938 -10.539 2.404 1 28.67 198 GLU B O 1
ATOM 3110 N N . GLU B 1 199 ? 48.594 -8.977 1.264 1 26.12 199 GLU B N 1
ATOM 3111 C CA . GLU B 1 199 ? 49.594 -9.656 0.458 1 26.12 199 GLU B CA 1
ATOM 3112 C C . GLU B 1 199 ? 50.875 -9.938 1.27 1 26.12 199 GLU B C 1
ATOM 3114 O O . GLU B 1 199 ? 51.531 -9.008 1.705 1 26.12 199 GLU B O 1
ATOM 3119 N N . LYS B 1 200 ? 50.906 -10.93 2.363 1 28.06 200 LYS B N 1
ATOM 3120 C CA . LYS B 1 200 ? 52.25 -11.43 2.688 1 28.06 200 LYS B CA 1
ATOM 3121 C C . LYS B 1 200 ? 53.031 -11.727 1.42 1 28.06 200 LYS B C 1
ATOM 3123 O O . LYS B 1 200 ? 52.688 -12.602 0.636 1 28.06 200 LYS B O 1
ATOM 3128 N N . LYS B 1 201 ? 53.812 -10.805 1.035 1 24.75 201 LYS B N 1
ATOM 3129 C CA . LYS B 1 201 ? 54.844 -10.711 0.021 1 24.75 201 LYS B CA 1
ATOM 3130 C C . LYS B 1 201 ? 55.75 -11.938 0.043 1 24.75 201 LYS B C 1
ATOM 3132 O O . LYS B 1 201 ? 55.844 -12.641 1.055 1 24.75 201 LYS B O 1
ATOM 3137 N N . SER B 1 202 ? 56.844 -11.773 -0.627 1 22.47 202 SER B N 1
ATOM 3138 C CA . SER B 1 202 ? 57.812 -12.156 -1.655 1 22.47 202 SER B CA 1
ATOM 3139 C C . SER B 1 202 ? 58.969 -12.961 -1.062 1 22.47 202 SER B C 1
ATOM 3141 O O . SER B 1 202 ? 59.156 -12.969 0.155 1 22.47 202 SER B O 1
ATOM 3143 N N . CYS B 1 203 ? 60.375 -12.492 -1.318 1 24.33 203 CYS B N 1
ATOM 3144 C CA . CYS B 1 203 ? 61.469 -13.094 -2.07 1 24.33 203 CYS B CA 1
ATOM 3145 C C . CYS B 1 203 ? 62.375 -13.914 -1.154 1 24.33 203 CYS B C 1
ATOM 3147 O O . CYS B 1 203 ? 62.594 -13.555 0.007 1 24.33 203 CYS B O 1
ATOM 3149 N N . CYS B 1 204 ? 63.469 -14.68 -1.918 1 24.56 204 CYS B N 1
ATOM 3150 C CA . CYS B 1 204 ? 64.875 -15.148 -1.966 1 24.56 204 CYS B CA 1
ATOM 3151 C C . CYS B 1 204 ? 65.812 -14.023 -1.602 1 24.56 204 CYS B C 1
ATOM 3153 O O . CYS B 1 204 ? 65.688 -12.898 -2.092 1 24.56 204 CYS B O 1
#

Foldseek 3Di:
DPDDDDDAAEEEDFDWPLCSVLLVCCQPVVDGDPPPPTVVQWDWDWDWDDDPVDIDTDIDTHGHVCPCVVPVVLVSQALHQEYEYEGEQLDVVRVVCSVVVVVVSCVRHDPNRAYAYEHEDCVCVVPGGDHDPVNQVVVCVVVVHHYYYYYSPVGRCSNVRVVVNVVSSVVVCVVPVPPSVVVVPVPPPVPPPPPPPPPPPDDD/DPDDDDDAAEEEDFDWPLCSVLLVCCQPVVDGDPPPPTVVQWDWDWDWDDDPVDIDTDIDTHGHVCPCVVPVVLVSQALHQEYEYEGEQLDVVRVVCSVVVVVVSCVRHDPNRAYAYEHEDCVCVVPGGDHDPVNQVVVCVVVVHHYYYYYSPVGRCSNVRVVVNVVSSVVVCVVCVPPSVVVVPVPPPVPPPPPPPPPPDDDD

Radius of gyration: 25.6 Å; Cα contacts (8 Å, |Δi|>4): 742; chains: 2; bounding box: 122×68×52 Å

Organism: Entamoeba histolytica (strain ATCC 30459 / HM-1:IMSS / ABRM) (NCBI:txid294381)

pLDDT: mean 77.14, std 23.95, range [22.47, 98.69]

InterPro domains:
  IPR001806 Small GTPase [PF00071] (10-170)
  IPR001806 Small GTPase [PS51421] (2-204)
  IPR001806 Small GTPase [SM00174] (10-172)
  IPR005225 Small GTP-binding domain [TIGR00231] (8-164)
  IPR027417 P-loop containing nucleoside triphosphate hydrolase [G3DSA:3.40.50.300] (5-204)
  IPR027417 P-loop containing nucleoside triphosphate hydrolase [SSF52540] (7-178)
  IPR050227 Ras-related protein Rab [PTHR47977] (8-204)

Sequence (408 aa):
MSKPVISVNVVIVGASAVGKTSLSNQLVNNIFSEDYTSTAGMDLFQDTMEMPDCSVSLTLRDTCGQEQYKSLASQYYRETQGALIVYDITNRESFDYLQDWIDDVSMYCPQGVKIVLVGNKVDLENDARAVTTAEGQQFASEGGYAFFETSAKMNIKVEEAFRELVTRIVQAEHANPAQVAQSSQDRVQITAQKSTPEEKKSCCMSKPVISVNVVIVGASAVGKTSLSNQLVNNIFSEDYTSTAGMDLFQDTMEMPDCSVSLTLRDTCGQEQYKSLASQYYRETQGALIVYDITNRESFDYLQDWIDDVSMYCPQGVKIVLVGNKVDLENDARAVTTAEGQQFASEGGYAFFETSAKMNIKVEEAFRELVTRIVQAEHANPAQVAQSSQDRVQITAQKSTPEEKKSCC

Solvent-accessible surface area (backbone atoms only — not comparable to full-atom values): 22122 Å² total; per-residue (Å²): 128,84,61,53,75,42,84,44,34,34,37,36,44,38,46,59,79,30,43,61,65,35,40,53,34,25,65,66,66,69,38,65,63,88,76,66,62,49,53,46,28,35,50,80,46,73,44,75,46,85,49,96,81,31,32,32,44,36,40,37,36,32,47,15,23,49,77,37,41,74,64,40,44,36,61,59,22,59,64,27,40,27,35,40,41,39,17,25,27,60,34,50,67,38,52,72,43,46,64,58,52,51,50,48,48,62,68,50,22,42,91,81,49,39,58,30,41,31,37,21,49,54,84,42,46,91,80,44,54,57,49,54,68,66,57,54,47,48,57,23,54,76,71,70,34,50,71,42,69,20,12,38,81,76,61,35,54,49,59,56,49,54,48,54,46,49,51,54,43,52,53,49,44,69,72,41,62,70,66,66,50,54,73,63,56,70,64,61,69,68,61,79,71,70,76,67,76,77,75,77,77,80,80,129,130,84,63,53,75,41,82,44,34,33,36,34,46,38,47,60,80,31,41,62,65,35,38,53,34,25,64,66,64,69,40,64,62,88,75,66,62,51,53,46,28,35,49,80,45,74,43,75,47,86,50,97,81,32,33,30,43,37,38,36,35,31,45,16,22,50,78,36,42,73,66,41,42,37,60,62,22,58,65,25,41,26,36,42,40,36,17,23,27,60,34,50,67,38,51,72,42,44,64,59,50,52,50,48,49,61,68,50,23,41,90,81,48,39,58,30,41,32,37,21,49,55,85,41,45,92,80,43,55,57,50,55,69,65,58,54,48,50,58,22,56,75,72,70,34,49,71,42,69,20,11,39,81,77,61,36,54,49,60,56,49,54,47,53,44,49,50,54,43,53,53,50,46,68,72,43,63,71,65,67,50,56,72,63,57,72,60,62,72,70,60,77,73,71,77,68,77,76,74,83,78,84,88,134